Protein AF-0000000082830798 (afdb_homodimer)

InterPro domains:
  IPR000847 LysR, HTH, N-terminal domain [PF00126] (5-62)
  IPR000847 LysR, HTH, N-terminal domain [PS50931] (1-58)
  IPR005119 LysR, substrate-binding [PF03466] (88-291)
  IPR036388 Winged helix-like DNA-binding domain superfamily [G3DSA:1.10.10.10] (1-82)
  IPR036390 Winged helix DNA-binding domain superfamily [SSF46785] (1-83)
  IPR050950 HTH-type LysR transcriptional regulators [PTHR30419] (7-292)

Nearest PDB structures (foldseek):
  7d98-assembly1_Q  TM=5.669E-01  e=6.385E-22  Cupriavidus necator
  1ixc-assembly1_B-2  TM=5.650E-01  e=1.991E-21  Cupriavidus necator
  6g4r-assembly1_B  TM=6.068E-01  e=1.705E-20  Corynebacterium glutamicum
  6g4r-assembly1_E  TM=5.851E-01  e=5.135E-21  Corynebacterium glutamicum
  5z49-assembly1_A  TM=7.849E-01  e=3.272E-14  Synechococcus elongatus PCC 7942 = FACHB-805

Organism: Acinetobacter baumannii (strain ATCC 19606 / DSM 30007 / JCM 6841 / CCUG 19606 / CIP 70.34 / NBRC 109757 / NCIMB 12457 / NCTC 12156 / 81) (NCBI:txid575584)

Radius of gyration: 24.24 Å; Cα contacts (8 Å, |Δi|>4): 1111; chains: 2; bounding box: 53×67×67 Å

Structure (mmCIF, N/CA/C/O backbone):
data_AF-0000000082830798-model_v1
#
loop_
_entity.id
_entity.type
_entity.pdbx_description
1 polymer 'HTH-type transcriptional regulator CynR'
#
loop_
_atom_site.group_PDB
_atom_site.id
_atom_site.type_symbol
_atom_site.label_atom_id
_atom_site.label_alt_id
_atom_site.label_comp_id
_atom_site.label_asym_id
_atom_site.label_entity_id
_atom_site.label_seq_id
_atom_site.pdbx_PDB_ins_code
_atom_site.Cartn_x
_atom_site.Cartn_y
_atom_site.Cartn_z
_atom_site.occupancy
_atom_site.B_iso_or_equiv
_atom_site.auth_seq_id
_atom_site.auth_comp_id
_atom_site.auth_asym_id
_atom_site.auth_atom_id
_atom_site.pdbx_PDB_model_num
ATOM 1 N N . MET A 1 1 ? -8.422 -11.398 -32.656 1 62.5 1 MET A N 1
ATOM 2 C CA . MET A 1 1 ? -7.684 -10.977 -31.469 1 62.5 1 MET A CA 1
ATOM 3 C C . MET A 1 1 ? -6.637 -12.023 -31.094 1 62.5 1 MET A C 1
ATOM 5 O O . MET A 1 1 ? -6.91 -13.219 -31.125 1 62.5 1 MET A O 1
ATOM 9 N N . ASN A 1 2 ? -5.422 -11.578 -31.172 1 71.31 2 ASN A N 1
ATOM 10 C CA . ASN A 1 2 ? -4.281 -12.469 -30.969 1 71.31 2 ASN A CA 1
ATOM 11 C C . ASN A 1 2 ? -3.838 -12.484 -29.516 1 71.31 2 ASN A C 1
ATOM 13 O O . ASN A 1 2 ? -3.322 -11.492 -29 1 71.31 2 ASN A O 1
ATOM 17 N N . TYR A 1 3 ? -4.078 -13.594 -28.875 1 78.94 3 TYR A N 1
ATOM 18 C CA . TYR A 1 3 ? -3.805 -13.781 -27.453 1 78.94 3 TYR A CA 1
ATOM 19 C C . TYR A 1 3 ? -2.355 -13.445 -27.125 1 78.94 3 TYR A C 1
ATOM 21 O O . TYR A 1 3 ? -2.08 -12.711 -26.188 1 78.94 3 TYR A O 1
ATOM 29 N N . GLU A 1 4 ? -1.521 -13.938 -27.938 1 81 4 GLU A N 1
ATOM 30 C CA . GLU A 1 4 ? -0.096 -13.789 -27.656 1 81 4 GLU A CA 1
ATOM 31 C C . GLU A 1 4 ? 0.328 -12.32 -27.75 1 81 4 GLU A C 1
ATOM 33 O O . GLU A 1 4 ? 1.148 -11.859 -26.953 1 81 4 GLU A O 1
ATOM 38 N N . LEU A 1 5 ? -0.241 -11.648 -28.656 1 84.25 5 LEU A N 1
ATOM 39 C CA . LEU A 1 5 ? 0.106 -10.242 -28.828 1 84.25 5 LEU A CA 1
ATOM 40 C C . LEU A 1 5 ? -0.373 -9.414 -27.641 1 84.25 5 LEU A C 1
ATOM 42 O O . LEU A 1 5 ? 0.349 -8.539 -27.156 1 84.25 5 LEU A O 1
ATOM 46 N N . TRP A 1 6 ? -1.502 -9.766 -27.188 1 86.81 6 TRP A N 1
ATOM 47 C CA . TRP A 1 6 ? -2.059 -8.992 -26.078 1 86.81 6 TRP A CA 1
ATOM 48 C C . TRP A 1 6 ? -1.372 -9.352 -24.766 1 86.81 6 TRP A C 1
ATOM 50 O O . TRP A 1 6 ? -1.251 -8.508 -23.875 1 86.81 6 TRP A O 1
ATOM 60 N N . LYS A 1 7 ? -0.921 -10.562 -24.672 1 86.56 7 LYS A N 1
ATOM 61 C CA . LYS A 1 7 ? -0.096 -10.93 -23.531 1 86.56 7 LYS A CA 1
ATOM 62 C C . LYS A 1 7 ? 1.196 -10.117 -23.5 1 86.56 7 LYS A C 1
ATOM 64 O O . LYS A 1 7 ? 1.631 -9.664 -22.438 1 86.56 7 LYS A O 1
ATOM 69 N N . ILE A 1 8 ? 1.782 -9.953 -24.609 1 87.94 8 ILE A N 1
ATOM 70 C CA . ILE A 1 8 ? 2.988 -9.141 -24.734 1 87.94 8 ILE A CA 1
ATOM 71 C C . ILE A 1 8 ? 2.686 -7.699 -24.344 1 87.94 8 ILE A C 1
ATOM 73 O O . ILE A 1 8 ? 3.488 -7.051 -23.656 1 87.94 8 ILE A O 1
ATOM 77 N N . PHE A 1 9 ? 1.547 -7.211 -24.734 1 89.75 9 PHE A N 1
ATOM 78 C CA . PHE A 1 9 ? 1.091 -5.875 -24.375 1 89.75 9 PHE A CA 1
ATOM 79 C C . PHE A 1 9 ? 1.002 -5.719 -22.859 1 89.75 9 PHE A C 1
ATOM 81 O O . PHE A 1 9 ? 1.514 -4.746 -22.297 1 89.75 9 PHE A O 1
ATOM 88 N N . LEU A 1 10 ? 0.451 -6.68 -22.25 1 86.88 10 LEU A N 1
ATOM 89 C CA . LEU A 1 10 ? 0.292 -6.621 -20.797 1 86.88 10 LEU A CA 1
ATOM 90 C C . LEU A 1 10 ? 1.646 -6.672 -20.094 1 86.88 10 LEU A C 1
ATOM 92 O O . LEU A 1 10 ? 1.859 -5.988 -19.094 1 86.88 10 LEU A O 1
ATOM 96 N N . ASP A 1 11 ? 2.486 -7.523 -20.594 1 87.88 11 ASP A N 1
ATOM 97 C CA . ASP A 1 11 ? 3.828 -7.613 -20.031 1 87.88 11 ASP A CA 1
ATOM 98 C C . ASP A 1 11 ? 4.574 -6.285 -20.172 1 87.88 11 ASP A C 1
ATOM 100 O O . ASP A 1 11 ? 5.324 -5.891 -19.266 1 87.88 11 ASP A O 1
ATOM 104 N N . ALA A 1 12 ? 4.34 -5.68 -21.281 1 89 12 ALA A N 1
ATOM 105 C CA . ALA A 1 12 ? 4.969 -4.383 -21.5 1 89 12 ALA A CA 1
ATOM 106 C C . ALA A 1 12 ? 4.445 -3.342 -20.516 1 89 12 ALA A C 1
ATOM 108 O O . ALA A 1 12 ? 5.199 -2.486 -20.047 1 89 12 ALA A O 1
ATOM 109 N N . VAL A 1 13 ? 3.182 -3.426 -20.266 1 85 13 VAL A N 1
ATOM 110 C CA . VAL A 1 13 ? 2.57 -2.523 -19.297 1 85 13 VAL A CA 1
ATOM 111 C C . VAL A 1 13 ? 3.186 -2.748 -17.922 1 85 13 VAL A C 1
ATOM 113 O O . VAL A 1 13 ? 3.541 -1.791 -17.219 1 85 13 VAL A O 1
ATOM 116 N N . GLU A 1 14 ? 3.346 -3.951 -17.609 1 79.94 14 GLU A N 1
ATOM 117 C CA . GLU A 1 14 ? 3.807 -4.332 -16.266 1 79.94 14 GLU A CA 1
ATOM 118 C C . GLU A 1 14 ? 5.289 -4.027 -16.094 1 79.94 14 GLU A C 1
ATOM 120 O O . GLU A 1 14 ? 5.707 -3.547 -15.039 1 79.94 14 GLU A O 1
ATOM 125 N N . LEU A 1 15 ? 6.059 -4.289 -17.141 1 79.56 15 LEU A N 1
ATOM 126 C CA . LEU A 1 15 ? 7.508 -4.188 -17.047 1 79.56 15 LEU A CA 1
ATOM 127 C C . LEU A 1 15 ? 7.988 -2.797 -17.438 1 79.56 15 LEU A C 1
ATOM 129 O O . LEU A 1 15 ? 9.117 -2.412 -17.141 1 79.56 15 LEU A O 1
ATOM 133 N N . GLY A 1 16 ? 7.148 -2.066 -18.172 1 83.06 16 GLY A N 1
ATOM 134 C CA . GLY A 1 16 ? 7.445 -0.709 -18.594 1 83.06 16 GLY A CA 1
ATOM 135 C C . GLY A 1 16 ? 8.555 -0.639 -19.625 1 83.06 16 GLY A C 1
ATOM 136 O O . GLY A 1 16 ? 9.188 0.408 -19.797 1 83.06 16 GLY A O 1
ATOM 137 N N . SER A 1 17 ? 8.93 -1.814 -20.188 1 87 17 SER A N 1
ATOM 138 C CA . SER A 1 17 ? 10.047 -1.865 -21.125 1 87 17 SER A CA 1
ATOM 139 C C . SER A 1 17 ? 9.883 -3.008 -22.125 1 87 17 SER A C 1
ATOM 141 O O . SER A 1 17 ? 9.578 -4.137 -21.734 1 87 17 SER A O 1
ATOM 143 N N . LEU A 1 18 ? 10.156 -2.66 -23.391 1 89.75 18 LEU A N 1
ATOM 144 C CA . LEU A 1 18 ? 10.047 -3.695 -24.422 1 89.75 18 LEU A CA 1
ATOM 145 C C . LEU A 1 18 ? 11.242 -4.633 -24.375 1 89.75 18 LEU A C 1
ATOM 147 O O . LEU A 1 18 ? 11.125 -5.816 -24.703 1 89.75 18 LEU A O 1
ATOM 151 N N . SER A 1 19 ? 12.352 -4.035 -23.891 1 87.12 19 SER A N 1
ATOM 152 C CA . SER A 1 19 ? 13.531 -4.879 -23.766 1 87.12 19 SER A CA 1
ATOM 153 C C . SER A 1 19 ? 13.352 -5.918 -22.656 1 87.12 19 SER A C 1
ATOM 155 O O . SER A 1 19 ? 13.742 -7.078 -22.828 1 87.12 19 SER A O 1
ATOM 157 N N . LYS A 1 20 ? 12.766 -5.504 -21.641 1 84.88 20 LYS A N 1
ATOM 158 C CA . LYS A 1 20 ? 12.508 -6.43 -20.547 1 84.88 20 LYS A CA 1
ATOM 159 C C . LYS A 1 20 ? 11.492 -7.492 -20.953 1 84.88 20 LYS A C 1
ATOM 161 O O . LYS A 1 20 ? 11.594 -8.648 -20.547 1 84.88 20 LYS A O 1
ATOM 166 N N . VAL A 1 21 ? 10.531 -7.062 -21.703 1 88.44 21 VAL A N 1
ATOM 167 C CA . VAL A 1 21 ? 9.539 -7.996 -22.219 1 88.44 21 VAL A CA 1
ATOM 168 C C . VAL A 1 21 ? 10.211 -9.039 -23.109 1 88.44 21 VAL A C 1
ATOM 170 O O . VAL A 1 21 ? 9.883 -10.227 -23.047 1 88.44 21 VAL A O 1
ATOM 173 N N . ALA A 1 22 ? 11.172 -8.609 -23.844 1 89.38 22 ALA A N 1
ATOM 174 C CA . ALA A 1 22 ? 11.898 -9.523 -24.719 1 89.38 22 ALA A CA 1
ATOM 175 C C . ALA A 1 22 ? 12.641 -10.586 -23.922 1 89.38 22 ALA A C 1
ATOM 177 O O . ALA A 1 22 ? 12.602 -11.766 -24.25 1 89.38 22 ALA A O 1
ATOM 178 N N . MET A 1 23 ? 13.242 -10.109 -22.922 1 80.25 23 MET A N 1
ATOM 179 C CA . MET A 1 23 ? 13.953 -11.031 -22.047 1 80.25 23 MET A CA 1
ATOM 180 C C . MET A 1 23 ? 13.008 -12.055 -21.422 1 80.25 23 MET A C 1
ATOM 182 O O . MET A 1 23 ? 13.312 -13.242 -21.375 1 80.25 23 MET A O 1
ATOM 186 N N . LEU A 1 24 ? 11.883 -11.547 -21.031 1 78.81 24 LEU A N 1
ATOM 187 C CA . LEU A 1 24 ? 10.875 -12.398 -20.406 1 78.81 24 LEU A CA 1
ATOM 188 C C . LEU A 1 24 ? 10.383 -13.461 -21.391 1 78.81 24 LEU A C 1
ATOM 190 O O . LEU A 1 24 ? 10.102 -14.594 -21 1 78.81 24 LEU A O 1
ATOM 194 N N . HIS A 1 25 ? 10.305 -13.086 -22.562 1 81 25 HIS A N 1
ATOM 195 C CA . HIS A 1 25 ? 9.758 -13.977 -23.594 1 81 25 HIS A CA 1
ATOM 196 C C . HIS A 1 25 ? 10.875 -14.648 -24.375 1 81 25 HIS A C 1
ATOM 198 O O . HIS A 1 25 ? 10.625 -15.234 -25.438 1 81 25 HIS A O 1
ATOM 204 N N . ASN A 1 26 ? 12.086 -14.484 -23.844 1 80.25 26 ASN A N 1
ATOM 205 C CA . ASN A 1 26 ? 13.258 -15.125 -24.453 1 80.25 26 ASN A CA 1
ATOM 206 C C . ASN A 1 26 ? 13.375 -14.797 -25.938 1 80.25 26 ASN A C 1
ATOM 208 O O . ASN A 1 26 ? 13.516 -15.703 -26.766 1 80.25 26 ASN A O 1
ATOM 212 N N . THR A 1 27 ? 13.164 -13.648 -26.266 1 86.56 27 THR A N 1
ATOM 213 C CA . THR A 1 27 ? 13.305 -13.133 -27.625 1 86.56 27 THR A CA 1
ATOM 214 C C . THR A 1 27 ? 14.055 -11.805 -27.625 1 86.56 27 THR A C 1
ATOM 216 O O . THR A 1 27 ? 14.758 -11.477 -26.672 1 86.56 27 THR A O 1
ATOM 219 N N . ASN A 1 28 ? 14.18 -11.156 -28.766 1 87.81 28 ASN A N 1
ATOM 220 C CA . ASN A 1 28 ? 14.906 -9.891 -28.844 1 87.81 28 ASN A CA 1
ATOM 221 C C . ASN A 1 28 ? 13.953 -8.703 -28.969 1 87.81 28 ASN A C 1
ATOM 223 O O . ASN A 1 28 ? 12.789 -8.867 -29.328 1 87.81 28 ASN A O 1
ATOM 227 N N . GLN A 1 29 ? 14.477 -7.641 -28.578 1 90 29 GLN A N 1
ATOM 228 C CA . GLN A 1 29 ? 13.68 -6.426 -28.469 1 90 29 GLN A CA 1
ATOM 229 C C . GLN A 1 29 ? 13.102 -6.023 -29.828 1 90 29 GLN A C 1
ATOM 231 O O . GLN A 1 29 ? 11.945 -5.605 -29.906 1 90 29 GLN A O 1
ATOM 236 N N . PRO A 1 30 ? 13.836 -6.191 -30.984 1 90.88 30 PRO A N 1
ATOM 237 C CA . PRO A 1 30 ? 13.234 -5.82 -32.281 1 90.88 30 PRO A CA 1
ATOM 238 C C . PRO A 1 30 ? 11.992 -6.641 -32.594 1 90.88 30 PRO A C 1
ATOM 240 O O . PRO A 1 30 ? 11.031 -6.109 -33.156 1 90.88 30 PRO A O 1
ATOM 243 N N . GLN A 1 31 ? 12.023 -7.855 -32.25 1 89.69 31 GLN A N 1
ATOM 244 C CA . GLN A 1 31 ? 10.867 -8.711 -32.5 1 89.69 31 GLN A CA 1
ATOM 245 C C . GLN A 1 31 ? 9.664 -8.258 -31.672 1 89.69 31 GLN A C 1
ATOM 247 O O . GLN A 1 31 ? 8.547 -8.18 -32.188 1 89.69 31 GLN A O 1
ATOM 252 N N . ILE A 1 32 ? 9.906 -8.016 -30.391 1 92.31 32 ILE A N 1
ATOM 253 C CA . ILE A 1 32 ? 8.844 -7.539 -29.516 1 92.31 32 ILE A CA 1
ATOM 254 C C . ILE A 1 32 ? 8.305 -6.203 -30.016 1 92.31 32 ILE A C 1
ATOM 256 O O . ILE A 1 32 ? 7.094 -5.969 -30.016 1 92.31 32 ILE A O 1
ATOM 260 N N . SER A 1 33 ? 9.203 -5.336 -30.453 1 92.44 33 SER A N 1
ATOM 261 C CA . SER A 1 33 ? 8.812 -4.039 -31 1 92.44 33 SER A CA 1
ATOM 262 C C . SER A 1 33 ? 7.922 -4.191 -32.219 1 92.44 33 SER A C 1
ATOM 264 O O . SER A 1 33 ? 6.918 -3.492 -32.375 1 92.44 33 SER A O 1
ATOM 266 N N . ARG A 1 34 ? 8.266 -5.094 -33.094 1 90.06 34 ARG A N 1
ATOM 267 C CA . ARG A 1 34 ? 7.484 -5.359 -34.312 1 90.06 34 ARG A CA 1
ATOM 268 C C . ARG A 1 34 ? 6.086 -5.859 -33.938 1 90.06 34 ARG A C 1
ATOM 270 O O . ARG A 1 34 ? 5.102 -5.445 -34.562 1 90.06 34 ARG A O 1
ATOM 277 N N . GLN A 1 35 ? 6.047 -6.73 -33.062 1 90.62 35 GLN A N 1
ATOM 278 C CA . GLN A 1 35 ? 4.777 -7.293 -32.625 1 90.62 35 GLN A CA 1
ATOM 279 C C . GLN A 1 35 ? 3.873 -6.211 -32.031 1 90.62 35 GLN A C 1
ATOM 281 O O . GLN A 1 35 ? 2.67 -6.184 -32.312 1 90.62 35 GLN A O 1
ATOM 286 N N . MET A 1 36 ? 4.441 -5.34 -31.281 1 92 36 MET A N 1
ATOM 287 C CA . MET A 1 36 ? 3.678 -4.246 -30.688 1 92 36 MET A CA 1
ATOM 288 C C . MET A 1 36 ? 3.182 -3.283 -31.75 1 92 36 MET A C 1
ATOM 290 O O . MET A 1 36 ? 2.059 -2.785 -31.672 1 92 36 MET A O 1
ATOM 294 N N . ASN A 1 37 ? 4.043 -3.064 -32.719 1 90.12 37 ASN A N 1
ATOM 295 C CA . ASN A 1 37 ? 3.641 -2.217 -33.812 1 90.12 37 ASN A CA 1
ATOM 296 C C . ASN A 1 37 ? 2.467 -2.818 -34.594 1 90.12 37 ASN A C 1
ATOM 298 O O . ASN A 1 37 ? 1.553 -2.1 -35 1 90.12 37 ASN A O 1
ATOM 302 N N . GLU A 1 38 ? 2.57 -4.07 -34.75 1 85.06 38 GLU A N 1
ATOM 303 C CA . GLU A 1 38 ? 1.478 -4.777 -35.406 1 85.06 38 GLU A CA 1
ATOM 304 C C . GLU A 1 38 ? 0.177 -4.645 -34.625 1 85.06 38 GLU A C 1
ATOM 306 O O . GLU A 1 38 ? -0.885 -4.406 -35.219 1 85.06 38 GLU A O 1
ATOM 311 N N . LEU A 1 39 ? 0.265 -4.82 -33.406 1 88.31 39 LEU A N 1
ATOM 312 C CA . LEU A 1 39 ? -0.901 -4.715 -32.531 1 88.31 39 LEU A CA 1
ATOM 313 C C . LEU A 1 39 ? -1.49 -3.311 -32.562 1 88.31 39 LEU A C 1
ATOM 315 O O . LEU A 1 39 ? -2.709 -3.146 -32.656 1 88.31 39 LEU A O 1
ATOM 319 N N . GLU A 1 40 ? -0.627 -2.305 -32.5 1 90.06 40 GLU A N 1
ATOM 320 C CA . GLU A 1 40 ? -1.063 -0.913 -32.562 1 90.06 40 GLU A CA 1
ATOM 321 C C . GLU A 1 40 ? -1.735 -0.603 -33.906 1 90.06 40 GLU A C 1
ATOM 323 O O . GLU A 1 40 ? -2.734 0.118 -33.938 1 90.06 40 GLU A O 1
ATOM 328 N N . ALA A 1 41 ? -1.231 -1.17 -34.969 1 84.56 41 ALA A N 1
ATOM 329 C CA . ALA A 1 41 ? -1.827 -1 -36.312 1 84.56 41 ALA A CA 1
ATOM 330 C C . ALA A 1 41 ? -3.24 -1.573 -36.344 1 84.56 41 ALA A C 1
ATOM 332 O O . ALA A 1 41 ? -4.145 -0.969 -36.938 1 84.56 41 ALA A O 1
ATOM 333 N N . GLN A 1 42 ? -3.381 -2.703 -35.75 1 77.88 42 GLN A N 1
ATOM 334 C CA . GLN A 1 42 ? -4.691 -3.346 -35.688 1 77.88 42 GLN A CA 1
ATOM 335 C C . GLN A 1 42 ? -5.688 -2.502 -34.906 1 77.88 42 GLN A C 1
ATOM 337 O O . GLN A 1 42 ? -6.883 -2.504 -35.188 1 77.88 42 GLN A O 1
ATOM 342 N N . CYS A 1 43 ? -5.125 -1.829 -33.906 1 81.5 43 CYS A N 1
ATOM 343 C CA . CYS A 1 43 ? -5.973 -1.032 -33.031 1 81.5 43 CYS A CA 1
ATOM 344 C C . CYS A 1 43 ? -6.246 0.34 -33.625 1 81.5 43 CYS A C 1
ATOM 346 O O . CYS A 1 43 ? -7.137 1.059 -33.156 1 81.5 43 CYS A O 1
ATOM 348 N N . GLY A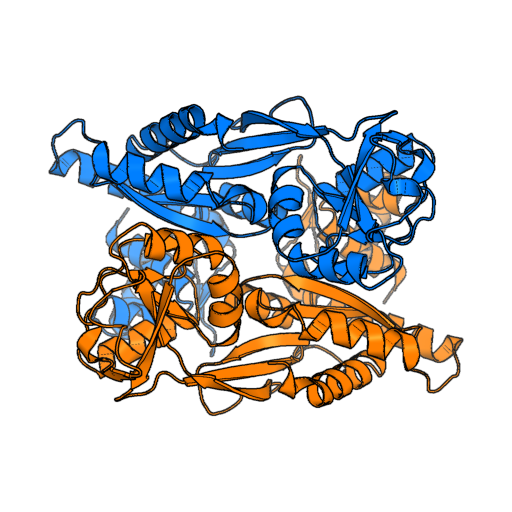 1 44 ? -5.512 0.695 -34.594 1 81.25 44 GLY A N 1
ATOM 349 C CA . GLY A 1 44 ? -5.699 1.975 -35.25 1 81.25 44 GLY A CA 1
ATOM 350 C C . GLY A 1 44 ? -5.02 3.125 -34.531 1 81.25 44 GLY A C 1
ATOM 351 O O . GLY A 1 44 ? -5.359 4.289 -34.75 1 81.25 44 GLY A O 1
ATOM 352 N N . GLY A 1 45 ? -4.191 2.855 -33.594 1 85.75 45 GLY A N 1
ATOM 353 C CA . GLY A 1 45 ? -3.479 3.869 -32.844 1 85.75 45 GLY A CA 1
ATOM 354 C C . GLY A 1 45 ? -2.377 3.293 -31.984 1 85.75 45 GLY A C 1
ATOM 355 O O . GLY A 1 45 ? -2.283 2.076 -31.812 1 85.75 45 GLY A O 1
ATOM 356 N N . ARG A 1 46 ? -1.608 4.23 -31.516 1 89.31 46 ARG A N 1
ATOM 357 C CA . ARG A 1 46 ? -0.519 3.822 -30.641 1 89.31 46 ARG A CA 1
ATOM 358 C C . ARG A 1 46 ? -1.036 3.502 -29.234 1 89.31 46 ARG A C 1
ATOM 360 O O . ARG A 1 46 ? -1.904 4.203 -28.719 1 89.31 46 ARG A O 1
ATOM 367 N N . LEU A 1 47 ? -0.516 2.383 -28.75 1 90.38 47 LEU A N 1
ATOM 368 C CA . LEU A 1 47 ? -0.89 1.969 -27.406 1 90.38 47 LEU A CA 1
ATOM 369 C C . LEU A 1 47 ? 0.145 2.438 -26.391 1 90.38 47 LEU A C 1
ATOM 371 O O . LEU A 1 47 ? -0.166 2.588 -25.203 1 90.38 47 LEU A O 1
ATOM 375 N N . PHE A 1 48 ? 1.377 2.588 -26.844 1 92.19 48 PHE A N 1
ATOM 376 C CA . PHE A 1 48 ? 2.477 3.014 -25.984 1 92.19 48 PHE A CA 1
ATOM 377 C C . PHE A 1 48 ? 3.158 4.254 -26.547 1 92.19 48 PHE A C 1
ATOM 379 O O . PHE A 1 48 ? 3.311 4.383 -27.766 1 92.19 48 PHE A O 1
ATOM 386 N N . ASN A 1 49 ? 3.473 5.199 -25.609 1 88.62 49 ASN A N 1
ATOM 387 C CA . ASN A 1 49 ? 4.5 6.199 -25.891 1 88.62 49 ASN A CA 1
ATOM 388 C C . ASN A 1 49 ? 5.891 5.68 -25.547 1 88.62 49 ASN A C 1
ATOM 390 O O . ASN A 1 49 ? 6.137 5.23 -24.422 1 88.62 49 ASN A O 1
ATOM 394 N N . ARG A 1 50 ? 6.691 5.688 -26.594 1 82.94 50 ARG A N 1
ATOM 395 C CA . ARG A 1 50 ? 8.062 5.223 -26.375 1 82.94 50 ARG A CA 1
ATOM 396 C C . ARG A 1 50 ? 8.961 6.371 -25.938 1 82.94 50 ARG A C 1
ATOM 398 O O . ARG A 1 50 ? 9.008 7.414 -26.594 1 82.94 50 ARG A O 1
ATOM 405 N N . THR A 1 51 ? 9.422 6.246 -24.75 1 76.31 51 THR A N 1
ATOM 406 C CA . THR A 1 51 ? 10.312 7.262 -24.188 1 76.31 51 THR A CA 1
ATOM 407 C C . THR A 1 51 ? 11.703 6.691 -23.953 1 76.31 51 THR A C 1
ATOM 409 O O . THR A 1 51 ? 11.93 5.492 -24.141 1 76.31 51 THR A O 1
ATOM 412 N N . GLY A 1 52 ? 12.766 7.477 -23.703 1 71.31 52 GLY A N 1
ATOM 413 C CA . GLY A 1 52 ? 14.102 7.027 -23.344 1 71.31 52 GLY A CA 1
ATOM 414 C C . GLY A 1 52 ? 14.117 6.125 -22.125 1 71.31 52 GLY A C 1
ATOM 415 O O . GLY A 1 52 ? 15.047 5.336 -21.953 1 71.31 52 GLY A O 1
ATOM 416 N N . ARG A 1 53 ? 13.102 6.188 -21.438 1 66.75 53 ARG A N 1
ATOM 417 C CA . ARG A 1 53 ? 13.055 5.441 -20.172 1 66.75 53 ARG A CA 1
ATOM 418 C C . ARG A 1 53 ? 12.219 4.176 -20.328 1 66.75 53 ARG A C 1
ATOM 420 O O . ARG A 1 53 ? 12.094 3.391 -19.375 1 66.75 53 ARG A O 1
ATOM 427 N N . GLY A 1 54 ? 11.68 3.988 -21.5 1 83.69 54 GLY A N 1
ATOM 428 C CA . GLY A 1 54 ? 10.844 2.824 -21.734 1 83.69 54 GLY A CA 1
ATOM 429 C C . GLY A 1 54 ? 9.539 3.158 -22.453 1 83.69 54 GLY A C 1
ATOM 430 O O . GLY A 1 54 ? 9.539 3.902 -23.438 1 83.69 54 GLY A O 1
ATOM 431 N N . VAL A 1 55 ? 8.477 2.352 -22.016 1 88.12 55 VAL A N 1
ATOM 432 C CA . VAL A 1 55 ? 7.195 2.574 -22.672 1 88.12 55 VAL A CA 1
ATOM 433 C C . VAL A 1 55 ? 6.148 2.988 -21.641 1 88.12 55 VAL A C 1
ATOM 435 O O . VAL A 1 55 ? 6.18 2.529 -20.5 1 88.12 55 VAL A O 1
ATOM 438 N N . GLU A 1 56 ? 5.301 3.98 -22.031 1 86.56 56 GLU A N 1
ATOM 439 C CA . GLU A 1 56 ? 4.141 4.414 -21.25 1 86.56 56 GLU A CA 1
ATOM 440 C C . GLU A 1 56 ? 2.859 4.32 -22.062 1 86.56 56 GLU A C 1
ATOM 442 O O . GLU A 1 56 ? 2.873 4.559 -23.281 1 86.56 56 GLU A O 1
ATOM 447 N N . LEU A 1 57 ? 1.783 4.035 -21.344 1 85.31 57 LEU A N 1
ATOM 448 C CA . LEU A 1 57 ? 0.515 3.863 -22.031 1 85.31 57 LEU A CA 1
ATOM 449 C C . LEU A 1 57 ? 0.04 5.188 -22.625 1 85.31 57 LEU A C 1
ATOM 451 O O . LEU A 1 57 ? 0.174 6.238 -22 1 85.31 57 LEU A O 1
ATOM 455 N N . THR A 1 58 ? -0.488 5.086 -23.875 1 84.56 58 THR A N 1
ATOM 456 C CA . THR A 1 58 ? -1.259 6.188 -24.438 1 84.56 58 THR A CA 1
ATOM 457 C C . THR A 1 58 ? -2.674 6.207 -23.875 1 84.56 58 THR A C 1
ATOM 459 O O . THR A 1 58 ? -3.049 5.324 -23.094 1 84.56 58 THR A O 1
ATOM 462 N N . ASP A 1 59 ? -3.395 7.203 -24.25 1 76.5 59 ASP A N 1
ATOM 463 C CA . ASP A 1 59 ? -4.797 7.262 -23.859 1 76.5 59 ASP A CA 1
ATOM 464 C C . ASP A 1 59 ? -5.559 6.035 -24.359 1 76.5 59 ASP A C 1
ATOM 466 O O . ASP A 1 59 ? -6.367 5.461 -23.625 1 76.5 59 ASP A O 1
ATOM 470 N N . LEU A 1 60 ? -5.293 5.77 -25.547 1 80.19 60 LEU A N 1
ATOM 471 C CA . LEU A 1 60 ? -5.922 4.582 -26.125 1 80.19 60 LEU A CA 1
ATOM 472 C C . LEU A 1 60 ? -5.523 3.33 -25.344 1 80.19 60 LEU A C 1
ATOM 474 O O . LEU A 1 60 ? -6.367 2.484 -25.047 1 80.19 60 LEU A O 1
ATOM 478 N N . GLY A 1 61 ? -4.258 3.217 -25.062 1 83.44 61 GLY A N 1
ATOM 479 C CA . GLY A 1 61 ? -3.779 2.09 -24.281 1 83.44 61 GLY A CA 1
ATOM 480 C C . GLY A 1 61 ? -4.449 1.984 -22.922 1 83.44 61 GLY A C 1
ATOM 481 O O . GLY A 1 61 ? -4.863 0.897 -22.516 1 83.44 61 GLY A O 1
ATOM 482 N N . GLN A 1 62 ? -4.582 3.102 -22.312 1 78.75 62 GLN A N 1
ATOM 483 C CA . GLN A 1 62 ? -5.203 3.16 -20.984 1 78.75 62 GLN A CA 1
ATOM 484 C C . GLN A 1 62 ? -6.672 2.746 -21.047 1 78.75 62 GLN A C 1
ATOM 486 O O . GLN A 1 62 ? -7.168 2.066 -20.156 1 78.75 62 GLN A O 1
ATOM 491 N N . HIS A 1 63 ? -7.281 3.107 -22.094 1 73.94 63 HIS A N 1
ATOM 492 C CA . HIS A 1 63 ? -8.695 2.805 -22.281 1 73.94 63 HIS A CA 1
ATOM 493 C C . HIS A 1 63 ? -8.914 1.313 -22.531 1 73.94 63 HIS A C 1
ATOM 495 O O . HIS A 1 63 ? -9.875 0.732 -22.031 1 73.94 63 HIS A O 1
ATOM 501 N N . LEU A 1 64 ? -8.016 0.701 -23.203 1 78.94 64 LEU A N 1
ATOM 502 C CA . LEU A 1 64 ? -8.195 -0.682 -23.641 1 78.94 64 LEU A CA 1
ATOM 503 C C . LEU A 1 64 ? -7.707 -1.65 -22.562 1 78.94 64 LEU A C 1
ATOM 505 O O . LEU A 1 64 ? -8.133 -2.805 -22.516 1 78.94 64 LEU A O 1
ATOM 509 N N . LEU A 1 65 ? -6.867 -1.09 -21.688 1 82.06 65 LEU A N 1
ATOM 510 C CA . LEU A 1 65 ? -6.137 -1.955 -20.766 1 82.06 65 LEU A CA 1
ATOM 511 C C . LEU A 1 65 ? -7.098 -2.791 -19.938 1 82.06 65 LEU A C 1
ATOM 513 O O . LEU A 1 65 ? -6.988 -4.02 -19.891 1 82.06 65 LEU A O 1
ATOM 517 N N . PRO A 1 66 ? -8.133 -2.219 -19.359 1 70.88 66 PRO A N 1
ATOM 518 C CA . PRO A 1 66 ? -9.039 -3.037 -18.547 1 70.88 66 PRO A CA 1
ATOM 519 C C . PRO A 1 66 ? -9.781 -4.086 -19.375 1 70.88 66 PRO A C 1
ATOM 521 O O . PRO A 1 66 ? -10.008 -5.203 -18.891 1 70.88 66 PRO A O 1
ATOM 524 N N . LYS A 1 67 ? -10.094 -3.756 -20.484 1 71.56 67 LYS A N 1
ATOM 525 C CA . LYS A 1 67 ? -10.82 -4.664 -21.359 1 71.56 67 LYS A CA 1
ATOM 526 C C . LYS A 1 67 ? -9.93 -5.82 -21.812 1 71.56 67 LYS A C 1
ATOM 528 O O . LYS A 1 67 ? -10.383 -6.965 -21.891 1 71.56 67 LYS A O 1
ATOM 533 N N . ILE A 1 68 ? -8.742 -5.48 -22.109 1 79.19 68 ILE A N 1
ATOM 534 C CA . ILE A 1 68 ? -7.801 -6.496 -22.562 1 79.19 68 ILE A CA 1
ATOM 535 C C . ILE A 1 68 ? -7.48 -7.457 -21.422 1 79.19 68 ILE A C 1
ATOM 537 O O . ILE A 1 68 ? -7.406 -8.672 -21.625 1 79.19 68 ILE A O 1
ATOM 541 N N . ARG A 1 69 ? -7.254 -6.859 -20.312 1 76.62 69 ARG A N 1
ATOM 542 C CA . ARG A 1 69 ? -7.004 -7.699 -19.141 1 76.62 69 ARG A CA 1
ATOM 543 C C . ARG A 1 69 ? -8.156 -8.68 -18.922 1 76.62 69 ARG A C 1
ATOM 545 O O . ARG A 1 69 ? -7.926 -9.867 -18.688 1 76.62 69 ARG A O 1
ATOM 552 N N . SER A 1 70 ? -9.297 -8.18 -19 1 69.31 70 SER A N 1
ATOM 553 C CA . SER A 1 70 ? -10.484 -9.016 -18.828 1 69.31 70 SER A CA 1
ATOM 554 C C . SER A 1 70 ? -10.539 -10.102 -19.906 1 69.31 70 SER A C 1
ATOM 556 O O . SER A 1 70 ? -10.82 -11.266 -19.594 1 69.31 70 SER A O 1
ATOM 558 N N . TRP A 1 71 ? -10.328 -9.711 -21.031 1 71.19 71 TRP A N 1
ATOM 559 C CA . TRP A 1 71 ? -10.375 -10.641 -22.156 1 71.19 71 TRP A CA 1
ATOM 560 C C . TRP A 1 71 ? -9.328 -11.734 -22 1 71.19 71 TRP A C 1
ATOM 562 O O . TRP A 1 71 ? -9.609 -12.914 -22.25 1 71.19 71 TRP A O 1
ATOM 572 N N . LEU A 1 72 ? -8.172 -11.336 -21.672 1 78 72 LEU A N 1
ATOM 573 C CA . LEU A 1 72 ? -7.102 -12.312 -21.484 1 78 72 LEU A CA 1
ATOM 574 C C . LEU A 1 72 ? -7.434 -13.281 -20.359 1 78 72 LEU A C 1
ATOM 576 O O . LEU A 1 72 ? -7.18 -14.484 -20.469 1 78 72 LEU A O 1
ATOM 580 N N . ASN A 1 73 ? -7.934 -12.711 -19.375 1 69.5 73 ASN A N 1
ATOM 581 C CA . ASN A 1 73 ? -8.32 -13.539 -18.234 1 69.5 73 ASN A CA 1
ATOM 582 C C . ASN A 1 73 ? -9.375 -14.57 -18.625 1 69.5 73 ASN A C 1
ATOM 584 O O . ASN A 1 73 ? -9.266 -15.742 -18.25 1 69.5 73 ASN A O 1
ATOM 588 N N . VAL A 1 74 ? -10.297 -14.125 -19.344 1 64.69 74 VAL A N 1
ATOM 589 C CA . VAL A 1 74 ? -11.359 -15.016 -19.797 1 64.69 74 VAL A CA 1
ATOM 590 C C . VAL A 1 74 ? -10.789 -16.078 -20.75 1 64.69 74 VAL A C 1
ATOM 592 O O . VAL A 1 74 ? -11.156 -17.25 -20.656 1 64.69 74 VAL A O 1
ATOM 595 N N . THR A 1 75 ? -9.969 -15.602 -21.594 1 68.19 75 THR A N 1
ATOM 596 C CA . THR A 1 75 ? -9.359 -16.516 -22.547 1 68.19 75 THR A CA 1
ATOM 597 C C . THR A 1 75 ? -8.508 -17.562 -21.844 1 68.19 75 THR A C 1
ATOM 599 O O . THR A 1 75 ? -8.562 -18.75 -22.188 1 68.19 75 THR A O 1
ATOM 602 N N . ASP A 1 76 ? -7.727 -17.125 -20.953 1 69.5 76 ASP A N 1
ATOM 603 C CA . ASP A 1 76 ? -6.906 -18.047 -20.172 1 69.5 76 ASP A CA 1
ATOM 604 C C . ASP A 1 76 ? -7.773 -19.062 -19.453 1 69.5 76 ASP A C 1
ATOM 606 O O . ASP A 1 76 ? -7.438 -20.25 -19.406 1 69.5 76 ASP A O 1
ATOM 610 N N . GLN A 1 77 ? -8.758 -18.578 -19.031 1 61.47 77 GLN A N 1
ATOM 611 C CA . GLN A 1 77 ? -9.695 -19.469 -18.344 1 61.47 77 GLN A CA 1
ATOM 612 C C . GLN A 1 77 ? -10.297 -20.484 -19.312 1 61.47 77 GLN A C 1
ATOM 614 O O . GLN A 1 77 ? -10.414 -21.672 -18.969 1 61.47 77 GLN A O 1
ATOM 619 N N . LEU A 1 78 ? -10.703 -19.984 -20.375 1 59.28 78 LEU A N 1
ATOM 620 C CA . LEU A 1 78 ? -11.289 -20.859 -21.375 1 59.28 78 LEU A CA 1
ATOM 621 C C . LEU A 1 78 ? -10.281 -21.906 -21.828 1 59.28 78 LEU A C 1
ATOM 623 O O . LEU A 1 78 ? -10.633 -23.094 -21.953 1 59.28 78 LEU A O 1
ATOM 627 N N . ASN A 1 79 ? -9.156 -21.469 -22.094 1 64.12 79 ASN A N 1
ATOM 628 C CA . ASN A 1 79 ? -8.102 -22.406 -22.484 1 64.12 79 ASN A CA 1
ATOM 629 C C . ASN A 1 79 ? -7.875 -23.469 -21.422 1 64.12 79 ASN A C 1
ATOM 631 O O . ASN A 1 79 ? -7.691 -24.641 -21.734 1 64.12 79 ASN A O 1
ATOM 635 N N . ASN A 1 80 ? -7.891 -23 -20.297 1 59.81 80 ASN A N 1
ATOM 636 C CA . ASN A 1 80 ? -7.719 -23.922 -19.188 1 59.81 80 ASN A CA 1
ATOM 637 C C . ASN A 1 80 ? -8.883 -24.906 -19.078 1 59.81 80 ASN A C 1
ATOM 639 O O . ASN A 1 80 ? -8.688 -26.078 -18.781 1 59.81 80 ASN A O 1
ATOM 643 N N . GLU A 1 81 ? -10.016 -24.375 -19.234 1 57.34 81 GLU A N 1
ATOM 644 C CA . GLU A 1 81 ? -11.203 -25.234 -19.234 1 57.34 81 GLU A CA 1
ATOM 645 C C . GLU A 1 81 ? -11.141 -26.281 -20.344 1 57.34 81 GLU A C 1
ATOM 647 O O . GLU A 1 81 ? -11.547 -27.422 -20.141 1 57.34 81 GLU A O 1
ATOM 652 N N . ILE A 1 82 ? -10.703 -25.859 -21.391 1 56.28 82 ILE A N 1
ATOM 653 C CA . ILE A 1 82 ? -10.594 -26.75 -22.531 1 56.28 82 ILE A CA 1
ATOM 654 C C . ILE A 1 82 ? -9.562 -27.844 -22.234 1 56.28 82 ILE A C 1
ATOM 656 O O . ILE A 1 82 ? -9.781 -29.016 -22.531 1 56.28 82 ILE A O 1
ATOM 660 N N . LEU A 1 83 ? -8.547 -27.391 -21.766 1 55.06 83 LEU A N 1
ATOM 661 C CA . LEU A 1 83 ? -7.453 -28.312 -21.516 1 55.06 83 LEU A CA 1
ATOM 662 C C . LEU A 1 83 ? -7.797 -29.281 -20.391 1 55.06 83 LEU A C 1
ATOM 664 O O . LEU A 1 83 ? -7.371 -30.438 -20.391 1 55.06 83 LEU A O 1
ATOM 668 N N . HIS A 1 84 ? -8.344 -28.781 -19.469 1 54.62 84 HIS A N 1
ATOM 669 C CA . HIS A 1 84 ? -8.516 -29.641 -18.297 1 54.62 84 HIS A CA 1
ATOM 670 C C . HIS A 1 84 ? -9.93 -30.203 -18.234 1 54.62 84 HIS A C 1
ATOM 672 O O . HIS A 1 84 ? -10.242 -31.016 -17.359 1 54.62 84 HIS A O 1
ATOM 678 N N . SER A 1 85 ? -10.547 -30.234 -19.359 1 48.12 85 SER A N 1
ATOM 679 C CA . SER A 1 85 ? -11.852 -30.875 -19.531 1 48.12 85 SER A CA 1
ATOM 680 C C . SER A 1 85 ? -12.547 -31.094 -18.203 1 48.12 85 SER A C 1
ATOM 682 O O . SER A 1 85 ? -13.266 -32.062 -18.016 1 48.12 85 SER A O 1
ATOM 684 N N . THR A 1 86 ? -11.984 -30.797 -17.094 1 52.59 86 THR A N 1
ATOM 685 C CA . THR A 1 86 ? -12.578 -31.078 -15.789 1 52.59 86 THR A CA 1
ATOM 686 C C . THR A 1 86 ? -13.203 -29.828 -15.203 1 52.59 86 THR A C 1
ATOM 688 O O . THR A 1 86 ? -12.836 -28.703 -15.57 1 52.59 86 THR A O 1
ATOM 691 N N . ASP A 1 87 ? -14.406 -30.047 -14.586 1 59.28 87 ASP A N 1
ATOM 692 C CA . ASP A 1 87 ? -15.188 -29.047 -13.859 1 59.28 87 ASP A CA 1
ATOM 693 C C . ASP A 1 87 ? -14.375 -28.438 -12.719 1 59.28 87 ASP A C 1
ATOM 695 O O . ASP A 1 87 ? -14.922 -27.719 -11.883 1 59.28 87 ASP A O 1
ATOM 699 N N . THR A 1 88 ? -13.07 -28.828 -12.742 1 71.06 88 THR A N 1
ATOM 700 C CA . THR A 1 88 ? -12.289 -28.344 -11.609 1 71.06 88 THR A CA 1
ATOM 701 C C . THR A 1 88 ? -11.773 -26.938 -11.875 1 71.06 88 THR A C 1
ATOM 703 O O . THR A 1 88 ? -11.141 -26.688 -12.906 1 71.06 88 THR A O 1
ATOM 706 N N . PRO A 1 89 ? -12.094 -26.094 -10.938 1 81.12 89 PRO A N 1
ATOM 707 C CA . PRO A 1 89 ? -11.625 -24.719 -11.109 1 81.12 89 PRO A CA 1
ATOM 708 C C . PRO A 1 89 ? -10.102 -24.609 -11.125 1 81.12 89 PRO A C 1
ATOM 710 O O . PRO A 1 89 ? -9.43 -25.25 -10.328 1 81.12 89 PRO A O 1
ATOM 713 N N . ILE A 1 90 ? -9.625 -23.984 -12.148 1 78.69 90 ILE A N 1
ATOM 714 C CA . ILE A 1 90 ? -8.188 -23.781 -12.305 1 78.69 90 ILE A CA 1
ATOM 715 C C . ILE A 1 90 ? -7.91 -22.328 -12.688 1 78.69 90 ILE A C 1
ATOM 717 O O . ILE A 1 90 ? -8.758 -21.672 -13.289 1 78.69 90 ILE A O 1
ATOM 721 N N . GLY A 1 91 ? -6.645 -21.812 -12.305 1 82.38 91 GLY A N 1
ATOM 722 C CA . GLY A 1 91 ? -6.246 -20.484 -12.734 1 82.38 91 GLY A CA 1
ATOM 723 C C . GLY A 1 91 ? -5.773 -19.594 -11.594 1 82.38 91 GLY A C 1
ATOM 724 O O . GLY A 1 91 ? -5.656 -20.062 -10.453 1 82.38 91 GLY A O 1
ATOM 725 N N . THR A 1 92 ? -5.488 -18.422 -11.984 1 85.19 92 THR A N 1
ATOM 726 C CA . THR A 1 92 ? -5 -17.453 -11.008 1 85.19 92 THR A CA 1
ATOM 727 C C . THR A 1 92 ? -6.109 -16.5 -10.594 1 85.19 92 THR A C 1
ATOM 729 O O . THR A 1 92 ? -6.863 -16.016 -11.438 1 85.19 92 THR A O 1
ATOM 732 N N . VAL A 1 93 ? -6.281 -16.406 -9.312 1 90.06 93 VAL A N 1
ATOM 733 C CA . VAL A 1 93 ? -7.207 -15.414 -8.766 1 90.06 93 VAL A CA 1
ATOM 734 C C . VAL A 1 93 ? -6.43 -14.305 -8.07 1 90.06 93 VAL A C 1
ATOM 736 O O . VAL A 1 93 ? -5.656 -14.562 -7.141 1 90.06 93 VAL A O 1
ATOM 739 N N . ARG A 1 94 ? -6.578 -13.156 -8.539 1 94.06 94 ARG A N 1
ATOM 740 C CA . ARG A 1 94 ? -5.914 -11.984 -7.98 1 94.06 94 ARG A CA 1
ATOM 741 C C . ARG A 1 94 ? -6.812 -11.273 -6.973 1 94.06 94 ARG A C 1
ATOM 743 O O . ARG A 1 94 ? -7.898 -10.805 -7.324 1 94.06 94 ARG A O 1
ATOM 750 N N . ILE A 1 95 ? -6.301 -11.125 -5.738 1 96 95 ILE A N 1
ATOM 751 C CA . ILE A 1 95 ? -7.09 -10.531 -4.664 1 96 95 ILE A CA 1
ATOM 752 C C . ILE A 1 95 ? -6.383 -9.289 -4.129 1 96 95 ILE A C 1
ATOM 754 O O . ILE A 1 95 ? -5.168 -9.297 -3.914 1 96 95 ILE A O 1
ATOM 758 N N . ALA A 1 96 ? -7.109 -8.227 -4.02 1 96.25 96 ALA A N 1
ATOM 759 C CA . ALA A 1 96 ? -6.621 -7.055 -3.289 1 96.25 96 ALA A CA 1
ATOM 760 C C . ALA A 1 96 ? -7.156 -7.039 -1.861 1 96.25 96 ALA A C 1
ATOM 762 O O . ALA A 1 96 ? -8.336 -7.324 -1.63 1 96.25 96 ALA A O 1
ATOM 763 N N . SER A 1 97 ? -6.258 -6.719 -0.961 1 94.56 97 SER A N 1
ATOM 764 C CA . SER A 1 97 ? -6.691 -6.719 0.433 1 94.56 97 SER A CA 1
ATOM 765 C C . SER A 1 97 ? -6.102 -5.539 1.195 1 94.56 97 SER A C 1
ATOM 767 O O . SER A 1 97 ? -5.035 -5.035 0.838 1 94.56 97 SER A O 1
ATOM 769 N N . LEU A 1 98 ? -6.848 -5.117 2.203 1 92.12 98 LEU A N 1
ATOM 770 C CA . LEU A 1 98 ? -6.297 -4.195 3.189 1 92.12 98 LEU A CA 1
ATOM 771 C C . LEU A 1 98 ? -5.297 -4.906 4.098 1 92.12 98 LEU A C 1
ATOM 773 O O . LEU A 1 98 ? -5.418 -6.105 4.344 1 92.12 98 LEU A O 1
ATOM 777 N N . PRO A 1 99 ? -4.371 -4.121 4.629 1 87.25 99 PRO A N 1
ATOM 778 C CA . PRO A 1 99 ? -3.424 -4.73 5.566 1 87.25 99 PRO A CA 1
ATOM 779 C C . PRO A 1 99 ? -4.113 -5.406 6.75 1 87.25 99 PRO A C 1
ATOM 781 O O . PRO A 1 99 ? -3.652 -6.445 7.227 1 87.25 99 PRO A O 1
ATOM 784 N N . SER A 1 100 ? -5.195 -4.902 7.168 1 84.81 100 SER A N 1
ATOM 785 C CA . SER A 1 100 ? -5.879 -5.383 8.367 1 84.81 100 SER A CA 1
ATOM 786 C C . SER A 1 100 ? -6.648 -6.668 8.086 1 84.81 100 SER A C 1
ATOM 788 O O . SER A 1 100 ? -7.004 -7.402 9.008 1 84.81 100 SER A O 1
ATOM 790 N N . THR A 1 101 ? -6.902 -7.012 6.863 1 84.38 101 THR A N 1
ATOM 791 C CA . THR A 1 101 ? -7.789 -8.133 6.562 1 84.38 101 THR A CA 1
ATOM 792 C C . THR A 1 101 ? -7.008 -9.297 5.969 1 84.38 101 THR A C 1
ATOM 794 O O . THR A 1 101 ? -7.551 -10.391 5.785 1 84.38 101 THR A O 1
ATOM 797 N N . ALA A 1 102 ? -5.797 -9.094 5.68 1 84.56 102 ALA A N 1
ATOM 798 C CA . ALA A 1 102 ? -5.027 -10.109 4.961 1 84.56 102 ALA A CA 1
ATOM 799 C C . ALA A 1 102 ? -4.852 -11.367 5.805 1 84.56 102 ALA A C 1
ATOM 801 O O . ALA A 1 102 ? -5.207 -12.469 5.379 1 84.56 102 ALA A O 1
ATOM 802 N N . HIS A 1 103 ? -4.289 -11.195 6.973 1 84.12 103 HIS A N 1
ATOM 803 C CA . HIS A 1 103 ? -4.125 -12.328 7.879 1 84.12 103 HIS A CA 1
ATOM 804 C C . HIS A 1 103 ? -5.094 -12.234 9.055 1 84.12 103 HIS A C 1
ATOM 806 O O . HIS A 1 103 ? -5.227 -11.172 9.672 1 84.12 103 HIS A O 1
ATOM 812 N N . PRO A 1 104 ? -5.855 -13.258 9.352 1 88.94 104 PRO A N 1
ATOM 813 C CA . PRO A 1 104 ? -5.613 -14.656 9 1 88.94 104 PRO A CA 1
ATOM 814 C C . PRO A 1 104 ? -6.465 -15.125 7.82 1 88.94 104 PRO A C 1
ATOM 816 O O . PRO A 1 104 ? -6.332 -16.266 7.371 1 88.94 104 PRO A O 1
ATOM 819 N N . LEU A 1 105 ? -7.227 -14.336 7.348 1 92.12 105 LEU A N 1
ATOM 820 C CA . LEU A 1 105 ? -8.211 -14.742 6.348 1 92.12 105 LEU A CA 1
ATOM 821 C C . LEU A 1 105 ? -7.52 -15.367 5.137 1 92.12 105 LEU A C 1
ATOM 823 O O . LEU A 1 105 ? -7.836 -16.5 4.754 1 92.12 105 LEU A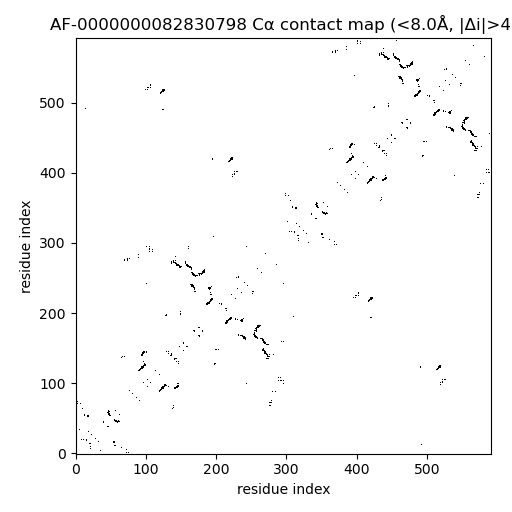 O 1
ATOM 827 N N . LEU A 1 106 ? -6.559 -14.742 4.605 1 93.5 106 LEU A N 1
ATOM 828 C CA . LEU A 1 106 ? -6.004 -15.148 3.32 1 93.5 106 LEU A CA 1
ATOM 829 C C . LEU A 1 106 ? -5.012 -16.297 3.494 1 93.5 106 LEU A C 1
ATOM 831 O O . LEU A 1 106 ? -4.844 -17.125 2.594 1 93.5 106 LEU A O 1
ATOM 835 N N . SER A 1 107 ? -4.328 -16.391 4.66 1 91.62 107 SER A N 1
ATOM 836 C CA . SER A 1 107 ? -3.492 -17.562 4.918 1 91.62 107 SER A CA 1
ATOM 837 C C . SER A 1 107 ? -4.336 -18.812 5.074 1 91.62 107 SER A C 1
ATOM 839 O O . SER A 1 107 ? -3.969 -19.875 4.578 1 91.62 107 SER A O 1
ATOM 841 N N . THR A 1 108 ? -5.461 -18.672 5.758 1 94 108 THR A N 1
ATOM 842 C CA . THR A 1 108 ? -6.383 -19.781 5.91 1 94 108 THR A CA 1
ATOM 843 C C . THR A 1 108 ? -6.996 -20.172 4.566 1 94 108 THR A C 1
ATOM 845 O O . THR A 1 108 ? -7.16 -21.359 4.27 1 94 108 THR A O 1
ATOM 848 N N . LEU A 1 109 ? -7.316 -19.141 3.809 1 95.25 109 LEU A N 1
ATOM 849 C CA . LEU A 1 109 ? -7.848 -19.375 2.471 1 95.25 109 LEU A CA 1
ATOM 850 C C . LEU A 1 109 ? -6.879 -20.219 1.64 1 95.25 109 LEU A C 1
ATOM 852 O O . LEU A 1 109 ? -7.297 -21.125 0.919 1 95.25 109 LEU A O 1
ATOM 856 N N . TYR A 1 110 ? -5.633 -19.906 1.667 1 92.81 110 TYR A N 1
ATOM 857 C CA . TYR A 1 110 ? -4.621 -20.641 0.922 1 92.81 110 TYR A CA 1
ATOM 858 C C . TYR A 1 110 ? -4.645 -22.125 1.287 1 92.81 110 TYR A C 1
ATOM 860 O O . TYR A 1 110 ? -4.602 -22.984 0.408 1 92.81 110 TYR A O 1
ATOM 868 N N . LYS A 1 111 ? -4.727 -22.391 2.578 1 92.62 111 LYS A N 1
ATOM 869 C CA . LYS A 1 111 ? -4.75 -23.766 3.049 1 92.62 111 LYS A CA 1
ATOM 870 C C . LYS A 1 111 ? -5.965 -24.516 2.508 1 92.62 111 LYS A C 1
ATOM 872 O O . LYS A 1 111 ? -5.848 -25.656 2.051 1 92.62 111 LYS A O 1
ATOM 877 N N . VAL A 1 112 ? -7.059 -23.875 2.568 1 94.88 112 VAL A N 1
ATOM 878 C CA . VAL A 1 112 ? -8.305 -24.469 2.086 1 94.88 112 VAL A CA 1
ATOM 879 C C . VAL A 1 112 ? -8.188 -24.75 0.592 1 94.88 112 VAL A C 1
ATOM 881 O O . VAL A 1 112 ? -8.602 -25.828 0.129 1 94.88 112 VAL A O 1
ATOM 884 N N . LEU A 1 113 ? -7.633 -23.828 -0.15 1 93.56 113 LEU A N 1
ATOM 885 C CA . LEU A 1 113 ? -7.516 -23.984 -1.595 1 93.56 113 LEU A CA 1
ATOM 886 C C . LEU A 1 113 ? -6.539 -25.109 -1.941 1 93.56 113 LEU A C 1
ATOM 888 O O . LEU A 1 113 ? -6.75 -25.844 -2.908 1 93.56 113 LEU A O 1
ATOM 892 N N . GLN A 1 114 ? -5.5 -25.219 -1.194 1 90.81 114 GLN A N 1
ATOM 893 C CA . GLN A 1 114 ? -4.539 -26.297 -1.433 1 90.81 114 GLN A CA 1
ATOM 894 C C . GLN A 1 114 ? -5.203 -27.672 -1.312 1 90.81 114 GLN A C 1
ATOM 896 O O . GLN A 1 114 ? -4.84 -28.594 -2.025 1 90.81 114 GLN A O 1
ATOM 901 N N . GLU A 1 115 ? -6.152 -27.75 -0.458 1 92.75 115 GLU A N 1
ATOM 902 C CA . GLU A 1 115 ? -6.852 -29.016 -0.207 1 92.75 115 GLU A CA 1
ATOM 903 C C . GLU A 1 115 ? -7.961 -29.234 -1.229 1 92.75 115 GLU A C 1
ATOM 905 O O . GLU A 1 115 ? -8.07 -30.328 -1.799 1 92.75 115 GLU A O 1
ATOM 910 N N . LYS A 1 116 ? -8.742 -28.266 -1.517 1 93.44 116 LYS A N 1
ATOM 911 C CA . LYS A 1 116 ? -9.953 -28.422 -2.305 1 93.44 116 LYS A CA 1
ATOM 912 C C . LYS A 1 116 ? -9.711 -28.109 -3.775 1 93.44 116 LYS A C 1
ATOM 914 O O . LYS A 1 116 ? -10.328 -28.703 -4.66 1 93.44 116 LYS A O 1
ATOM 919 N N . TYR A 1 117 ? -8.859 -27.047 -3.979 1 92.12 117 TYR A N 1
ATOM 920 C CA . TYR A 1 117 ? -8.625 -26.531 -5.324 1 92.12 117 TYR A CA 1
ATOM 921 C C . TYR A 1 117 ? -7.137 -26.312 -5.57 1 92.12 117 TYR A C 1
ATOM 923 O O . TYR A 1 117 ? -6.707 -25.188 -5.836 1 92.12 117 TYR A O 1
ATOM 931 N N . PRO A 1 118 ? -6.352 -27.328 -5.695 1 88.69 118 PRO A N 1
ATOM 932 C CA . PRO A 1 118 ? -4.891 -27.219 -5.711 1 88.69 118 PRO A CA 1
ATOM 933 C C . PRO A 1 118 ? -4.367 -26.547 -6.98 1 88.69 118 PRO A C 1
ATOM 935 O O . PRO A 1 118 ? -3.199 -26.156 -7.035 1 88.69 118 PRO A O 1
ATOM 938 N N . LEU A 1 119 ? -5.242 -26.391 -7.961 1 85.75 119 LEU A N 1
ATOM 939 C CA . LEU A 1 119 ? -4.777 -25.828 -9.227 1 85.75 119 LEU A CA 1
ATOM 940 C C . LEU A 1 119 ? -5.078 -24.328 -9.297 1 85.75 119 LEU A C 1
ATOM 942 O O . LEU A 1 119 ? -4.754 -23.672 -10.289 1 85.75 119 LEU A O 1
ATOM 946 N N . ILE A 1 120 ? -5.664 -23.812 -8.234 1 88.88 120 ILE A N 1
ATOM 947 C CA . ILE A 1 120 ? -5.883 -22.375 -8.148 1 88.88 120 ILE A CA 1
ATOM 948 C C . ILE A 1 120 ? -4.656 -21.703 -7.531 1 88.88 120 ILE A C 1
ATOM 950 O O . ILE A 1 120 ? -4.156 -22.141 -6.492 1 88.88 120 ILE A O 1
ATOM 954 N N . LYS A 1 121 ? -4.156 -20.688 -8.227 1 89.06 121 LYS A N 1
ATOM 955 C CA . LYS A 1 121 ? -3.08 -19.859 -7.707 1 89.06 121 LYS A CA 1
ATOM 956 C C . LYS A 1 121 ? -3.615 -18.516 -7.215 1 89.06 121 LYS A C 1
ATOM 958 O O . LYS A 1 121 ? -4.492 -17.922 -7.848 1 89.06 121 LYS A O 1
ATOM 963 N N . LEU A 1 122 ? -3.066 -18.094 -6.09 1 93.25 122 LEU A N 1
ATOM 964 C CA . LEU A 1 122 ? -3.504 -16.812 -5.531 1 93.25 122 LEU A CA 1
ATOM 965 C C . LEU A 1 122 ? -2.408 -15.766 -5.652 1 93.25 122 LEU A C 1
ATOM 967 O O . LEU A 1 122 ? -1.23 -16.062 -5.441 1 93.25 122 LEU A O 1
ATOM 971 N N . SER A 1 123 ? -2.783 -14.648 -6.035 1 94.5 123 SER A N 1
ATOM 972 C CA . SER A 1 123 ? -1.984 -13.43 -5.969 1 94.5 123 SER A CA 1
ATOM 973 C C . SER A 1 123 ? -2.68 -12.359 -5.137 1 94.5 123 SER A C 1
ATOM 975 O O . SER A 1 123 ? -3.791 -11.938 -5.461 1 94.5 123 SER A O 1
ATOM 977 N N . VAL A 1 124 ? -1.948 -11.922 -4.082 1 96.31 124 VAL A N 1
ATOM 978 C CA . VAL A 1 124 ? -2.596 -11 -3.15 1 96.31 124 VAL A CA 1
ATOM 979 C C . VAL A 1 124 ? -1.846 -9.672 -3.125 1 96.31 124 VAL A C 1
ATOM 981 O O . VAL A 1 124 ? -0.729 -9.594 -2.607 1 96.31 124 VAL A O 1
ATOM 984 N N . ARG A 1 125 ? -2.518 -8.688 -3.594 1 94.31 125 ARG A N 1
ATOM 985 C CA . ARG A 1 125 ? -1.991 -7.332 -3.498 1 94.31 125 ARG A CA 1
ATOM 986 C C . ARG A 1 125 ? -2.533 -6.617 -2.262 1 94.31 125 ARG A C 1
ATOM 988 O O . ARG A 1 125 ? -3.682 -6.836 -1.868 1 94.31 125 ARG A O 1
ATOM 995 N N . GLU A 1 126 ? -1.659 -5.785 -1.749 1 93.38 126 GLU A N 1
ATOM 996 C CA . GLU A 1 126 ? -2.059 -5.031 -0.566 1 93.38 126 GLU A CA 1
ATOM 997 C C . GLU A 1 126 ? -2.012 -3.527 -0.83 1 93.38 126 GLU A C 1
ATOM 999 O O . GLU A 1 126 ? -1.089 -3.035 -1.483 1 93.38 126 GLU A O 1
ATOM 1004 N N . GLY A 1 127 ? -2.988 -2.846 -0.356 1 90.5 127 GLY A N 1
ATOM 1005 C CA . GLY A 1 127 ? -3.051 -1.401 -0.51 1 90.5 127 GLY A CA 1
ATOM 1006 C C . GLY A 1 127 ? -4.145 -0.759 0.324 1 90.5 127 GLY A C 1
ATOM 1007 O O . GLY A 1 127 ? -4.715 -1.4 1.208 1 90.5 127 GLY A O 1
ATOM 1008 N N . GLN A 1 128 ? -4.309 0.522 0.025 1 89.5 128 GLN A N 1
ATOM 1009 C CA . GLN A 1 128 ? -5.375 1.265 0.689 1 89.5 128 GLN A CA 1
ATOM 1010 C C . GLN A 1 128 ? -6.664 1.222 -0.124 1 89.5 128 GLN A C 1
ATOM 1012 O O . GLN A 1 128 ? -6.648 0.866 -1.305 1 89.5 128 GLN A O 1
ATOM 1017 N N . GLY A 1 129 ? -7.715 1.643 0.492 1 89.12 129 GLY A N 1
ATOM 1018 C CA . GLY A 1 129 ? -9.039 1.538 -0.111 1 89.12 129 GLY A CA 1
ATOM 1019 C C . GLY A 1 129 ? -9.102 2.135 -1.503 1 89.12 129 GLY A C 1
ATOM 1020 O O . GLY A 1 129 ? -9.633 1.511 -2.426 1 89.12 129 GLY A O 1
ATOM 1021 N N . VAL A 1 130 ? -8.586 3.277 -1.676 1 84.94 130 VAL A N 1
ATOM 1022 C CA . VAL A 1 130 ? -8.672 3.982 -2.951 1 84.94 130 VAL A CA 1
ATOM 1023 C C . VAL A 1 130 ? -7.906 3.207 -4.02 1 84.94 130 VAL A C 1
ATOM 1025 O O . VAL A 1 130 ? -8.305 3.197 -5.191 1 84.94 130 VAL A O 1
ATOM 1028 N N . HIS A 1 131 ? -6.875 2.584 -3.621 1 88.75 131 HIS A N 1
ATOM 1029 C CA . HIS A 1 131 ? -6.102 1.775 -4.555 1 88.75 131 HIS A CA 1
ATOM 1030 C C . HIS A 1 131 ? -6.859 0.511 -4.945 1 88.75 131 HIS A C 1
ATOM 1032 O O . HIS A 1 131 ? -6.883 0.135 -6.121 1 88.75 131 HIS A O 1
ATOM 1038 N N . LEU A 1 132 ? -7.422 -0.081 -3.91 1 92.56 132 LEU A N 1
ATOM 1039 C CA . LEU A 1 132 ? -8.164 -1.311 -4.168 1 92.56 132 LEU A CA 1
ATOM 1040 C C . LEU A 1 132 ? -9.305 -1.062 -5.148 1 92.56 132 LEU A C 1
ATOM 1042 O O . LEU A 1 132 ? -9.523 -1.857 -6.066 1 92.56 132 LEU A O 1
ATOM 1046 N N . GLU A 1 133 ? -9.93 0.04 -4.965 1 88.88 133 GLU A N 1
ATOM 1047 C CA . GLU A 1 133 ? -11.023 0.391 -5.867 1 88.88 133 GLU A CA 1
ATOM 1048 C C . GLU A 1 133 ? -10.523 0.594 -7.293 1 88.88 133 GLU A C 1
ATOM 1050 O O . GLU A 1 133 ? -11.148 0.132 -8.25 1 88.88 133 GLU A O 1
ATOM 1055 N N . LYS A 1 134 ? -9.484 1.27 -7.371 1 84 134 LYS A N 1
ATOM 1056 C CA . LYS A 1 134 ? -8.891 1.511 -8.688 1 84 134 LYS A CA 1
ATOM 1057 C C . LYS A 1 134 ? -8.484 0.201 -9.352 1 84 134 LYS A C 1
ATOM 1059 O O . LYS A 1 134 ? -8.695 0.019 -10.555 1 84 134 LYS A O 1
ATOM 1064 N N . TRP A 1 135 ? -7.895 -0.73 -8.609 1 88.12 135 TRP A N 1
ATOM 1065 C CA . TRP A 1 135 ? -7.445 -2.012 -9.141 1 88.12 135 TRP A CA 1
ATOM 1066 C C . TRP A 1 135 ? -8.633 -2.854 -9.602 1 88.12 135 TRP A C 1
ATOM 1068 O O . TRP A 1 135 ? -8.531 -3.598 -10.586 1 88.12 135 TRP A O 1
ATOM 1078 N N . LEU A 1 136 ? -9.742 -2.734 -8.891 1 87.06 136 LEU A N 1
ATOM 1079 C CA . LEU A 1 136 ? -10.969 -3.406 -9.32 1 87.06 136 LEU A CA 1
ATOM 1080 C C . LEU A 1 136 ? -11.477 -2.818 -10.633 1 87.06 136 LEU A C 1
ATOM 1082 O O . LEU A 1 136 ? -11.867 -3.559 -11.539 1 87.06 136 LEU A O 1
ATOM 1086 N N . GLU A 1 137 ? -11.375 -1.533 -10.672 1 81.12 137 GLU A N 1
ATOM 1087 C CA . GLU A 1 137 ? -11.914 -0.815 -11.828 1 81.12 137 GLU A CA 1
ATOM 1088 C C . GLU A 1 137 ? -11.094 -1.104 -13.086 1 81.12 137 GLU A C 1
ATOM 1090 O O . GLU A 1 137 ? -11.656 -1.271 -14.172 1 81.12 137 GLU A O 1
ATOM 1095 N N . ASP A 1 138 ? -9.812 -1.15 -12.898 1 75.62 138 ASP A N 1
ATOM 1096 C CA . ASP A 1 138 ? -8.977 -1.317 -14.078 1 75.62 138 ASP A CA 1
ATOM 1097 C C . ASP A 1 138 ? -8.68 -2.793 -14.344 1 75.62 138 ASP A C 1
ATOM 1099 O O . ASP A 1 138 ? -7.977 -3.133 -15.289 1 75.62 138 ASP A O 1
ATOM 1103 N N . GLY A 1 139 ? -9.188 -3.652 -13.484 1 78.44 139 GLY A N 1
ATOM 1104 C CA . GLY A 1 139 ? -9.109 -5.086 -13.711 1 78.44 139 GLY A CA 1
ATOM 1105 C C . GLY A 1 139 ? -7.777 -5.688 -13.305 1 78.44 139 GLY A C 1
ATOM 1106 O O . GLY A 1 139 ? -7.469 -6.828 -13.664 1 78.44 139 GLY A O 1
ATOM 1107 N N . SER A 1 140 ? -6.996 -4.949 -12.602 1 82.94 140 SER A N 1
ATOM 1108 C CA . SER A 1 140 ? -5.707 -5.457 -12.133 1 82.94 140 SER A CA 1
ATOM 1109 C C . SER A 1 140 ? -5.891 -6.543 -11.078 1 82.94 140 SER A C 1
ATOM 1111 O O . SER A 1 140 ? -4.992 -7.359 -10.859 1 82.94 140 SER A O 1
ATOM 1113 N N . VAL A 1 141 ? -7.066 -6.508 -10.469 1 89.88 141 VAL A N 1
ATOM 1114 C CA . VAL A 1 141 ? -7.422 -7.574 -9.531 1 89.88 141 VAL A CA 1
ATOM 1115 C C . VAL A 1 141 ? -8.828 -8.078 -9.836 1 89.88 141 VAL A C 1
ATOM 1117 O O . VAL A 1 141 ? -9.625 -7.375 -10.469 1 89.88 141 VAL A O 1
ATOM 1120 N N . ASP A 1 142 ? -9.094 -9.297 -9.414 1 88 142 ASP A N 1
ATOM 1121 C CA . ASP A 1 142 ? -10.383 -9.93 -9.664 1 88 142 ASP A CA 1
ATOM 1122 C C . ASP A 1 142 ? -11.352 -9.672 -8.508 1 88 142 ASP A C 1
ATOM 1124 O O . ASP A 1 142 ? -12.555 -9.539 -8.719 1 88 142 ASP A O 1
ATOM 1128 N N . LEU A 1 143 ? -10.805 -9.734 -7.32 1 93.69 143 LEU A N 1
ATOM 1129 C CA . LEU A 1 143 ? -11.562 -9.562 -6.082 1 93.69 143 LEU A CA 1
ATOM 1130 C C . LEU A 1 143 ? -10.852 -8.594 -5.145 1 93.69 143 LEU A C 1
ATOM 1132 O O . LEU A 1 143 ? -9.625 -8.445 -5.203 1 93.69 143 LEU A O 1
ATOM 1136 N N . ALA A 1 144 ? -11.617 -7.961 -4.312 1 95.69 144 ALA A N 1
ATOM 1137 C CA . ALA A 1 144 ? -11.039 -7.109 -3.279 1 95.69 144 ALA A CA 1
ATOM 1138 C C . ALA A 1 144 ? -11.797 -7.246 -1.962 1 95.69 144 ALA A C 1
ATOM 1140 O O . ALA A 1 144 ? -13.023 -7.379 -1.956 1 95.69 144 ALA A O 1
ATOM 1141 N N . ILE A 1 145 ? -11.07 -7.301 -0.942 1 95 145 ILE A N 1
ATOM 1142 C CA . ILE A 1 145 ? -11.625 -7.23 0.403 1 95 145 ILE A CA 1
ATOM 1143 C C . ILE A 1 145 ? -11.344 -5.855 1.009 1 95 145 ILE A C 1
ATOM 1145 O O . ILE A 1 145 ? -10.195 -5.539 1.326 1 95 145 ILE A O 1
ATOM 1149 N N . LEU A 1 146 ? -12.391 -5.047 1.154 1 93.12 146 LEU A N 1
ATOM 1150 C CA . LEU A 1 146 ? -12.18 -3.67 1.591 1 93.12 146 LEU A CA 1
ATOM 1151 C C . LEU A 1 146 ? -13.312 -3.207 2.498 1 93.12 146 LEU A C 1
ATOM 1153 O O . LEU A 1 146 ? -14.289 -3.938 2.703 1 93.12 146 LEU A O 1
ATOM 1157 N N . TYR A 1 147 ? -13.125 -2.059 3.055 1 92.31 147 TYR A N 1
ATOM 1158 C CA . TYR A 1 147 ? -14.148 -1.477 3.914 1 92.31 147 TYR A CA 1
ATOM 1159 C C . TYR A 1 147 ? -15.117 -0.621 3.105 1 92.31 147 TYR A C 1
ATOM 1161 O O . TYR A 1 147 ? -14.703 0.083 2.18 1 92.31 147 TYR A O 1
ATOM 1169 N N . ARG A 1 148 ? -16.328 -0.74 3.467 1 92.62 148 ARG A N 1
ATOM 1170 C CA . ARG A 1 148 ? -17.375 0.189 3.072 1 92.62 148 ARG A CA 1
ATOM 1171 C C . ARG A 1 148 ? -17.953 0.916 4.285 1 92.62 148 ARG A C 1
ATOM 1173 O O . ARG A 1 148 ? -17.922 0.394 5.402 1 92.62 148 ARG A O 1
ATOM 1180 N N . PHE A 1 149 ? -18.422 2.129 3.99 1 91.69 149 PHE A N 1
ATOM 1181 C CA . PHE A 1 149 ? -18.891 2.932 5.109 1 91.69 149 PHE A CA 1
ATOM 1182 C C . PHE A 1 149 ? -20.344 3.336 4.91 1 91.69 149 PHE A C 1
ATOM 1184 O O . PHE A 1 149 ? -20.859 4.207 5.617 1 91.69 149 PHE A O 1
ATOM 1191 N N . ASN A 1 150 ? -20.922 2.801 3.877 1 89.12 150 ASN A N 1
ATOM 1192 C CA . ASN A 1 150 ? -22.359 2.846 3.643 1 89.12 150 ASN A CA 1
ATOM 1193 C C . ASN A 1 150 ? -23.016 1.49 3.898 1 89.12 150 ASN A C 1
ATOM 1195 O O . ASN A 1 150 ? -22.516 0.46 3.445 1 89.12 150 ASN A O 1
ATOM 1199 N N . PRO A 1 151 ? -24.109 1.512 4.637 1 84.19 151 PRO A N 1
ATOM 1200 C CA . PRO A 1 151 ? -24.75 0.233 4.965 1 84.19 151 PRO A CA 1
ATOM 1201 C C . PRO A 1 151 ? -25.328 -0.473 3.742 1 84.19 151 PRO A C 1
ATOM 1203 O O . PRO A 1 151 ? -25.609 -1.674 3.791 1 84.19 151 PRO A O 1
ATOM 1206 N N . THR A 1 152 ? -25.516 0.283 2.68 1 82.56 152 THR A N 1
ATOM 1207 C CA . THR A 1 152 ? -26.062 -0.312 1.468 1 82.56 152 THR A CA 1
ATOM 1208 C C . THR A 1 152 ? -24.953 -0.677 0.489 1 82.56 152 THR A C 1
ATOM 1210 O O . THR A 1 152 ? -24.266 0.201 -0.025 1 82.56 152 THR A O 1
ATOM 1213 N N . PRO A 1 153 ? -24.922 -1.992 0.265 1 83.06 153 PRO A N 1
ATOM 1214 C CA . PRO A 1 153 ? -23.859 -2.408 -0.663 1 83.06 153 PRO A CA 1
ATOM 1215 C C . PRO A 1 153 ? -24.109 -1.917 -2.088 1 83.06 153 PRO A C 1
ATOM 1217 O O . PRO A 1 153 ? -25.25 -1.854 -2.539 1 83.06 153 PRO A O 1
ATOM 1220 N N . LYS A 1 154 ? -22.984 -1.496 -2.688 1 78.25 154 LYS A N 1
ATOM 1221 C CA . LYS A 1 154 ? -23.047 -1.181 -4.109 1 78.25 154 LYS A CA 1
ATOM 1222 C C . LYS A 1 154 ? -23.078 -2.451 -4.957 1 78.25 154 LYS A C 1
ATOM 1224 O O . LYS A 1 154 ? -22.828 -3.547 -4.445 1 78.25 154 LYS A O 1
ATOM 1229 N N . GLN A 1 155 ? -23.453 -2.252 -6.184 1 73.75 155 GLN A N 1
ATOM 1230 C CA . GLN A 1 155 ? -23.391 -3.391 -7.094 1 73.75 155 GLN A CA 1
ATOM 1231 C C . GLN A 1 155 ? -21.984 -3.992 -7.141 1 73.75 155 GLN A C 1
ATOM 1233 O O . GLN A 1 155 ? -21 -3.262 -7.215 1 73.75 155 GLN A O 1
ATOM 1238 N N . GLY A 1 156 ? -22 -5.328 -6.922 1 81.19 156 GLY A N 1
ATOM 1239 C CA . GLY A 1 156 ? -20.734 -6.043 -6.977 1 81.19 156 GLY A CA 1
ATOM 1240 C C . GLY A 1 156 ? -20.109 -6.246 -5.613 1 81.19 156 GLY A C 1
ATOM 1241 O O . GLY A 1 156 ? -19.062 -6.891 -5.496 1 81.19 156 GLY A O 1
ATOM 1242 N N . ASP A 1 157 ? -20.781 -5.734 -4.605 1 89.88 157 ASP A N 1
ATOM 1243 C CA . ASP A 1 157 ? -20.281 -5.891 -3.246 1 89.88 157 ASP A CA 1
ATOM 1244 C C . ASP A 1 157 ? -21.047 -6.969 -2.494 1 89.88 157 ASP A C 1
ATOM 1246 O O . ASP A 1 157 ? -22.281 -7.055 -2.611 1 89.88 157 ASP A O 1
ATOM 1250 N N . VAL A 1 158 ? -20.375 -7.777 -1.787 1 91.06 158 VAL A N 1
ATOM 1251 C CA . VAL A 1 158 ? -20.953 -8.695 -0.809 1 91.06 158 VAL A CA 1
ATOM 1252 C C . VAL A 1 158 ? -20.422 -8.359 0.585 1 91.06 158 VAL A C 1
ATOM 1254 O O . VAL A 1 158 ? -19.234 -8.516 0.857 1 91.06 158 VAL A O 1
ATOM 1257 N N . TYR A 1 159 ? -21.312 -7.934 1.434 1 93.75 159 TYR A N 1
ATOM 1258 C CA . TYR A 1 159 ? -20.891 -7.617 2.791 1 93.75 159 TYR A CA 1
ATOM 1259 C C . TYR A 1 159 ? -20.641 -8.891 3.596 1 93.75 159 TYR A C 1
ATOM 1261 O O . TYR A 1 159 ? -21.531 -9.742 3.709 1 93.75 159 TYR A O 1
ATOM 1269 N N . LEU A 1 160 ? -19.5 -8.961 4.094 1 94.19 160 LEU A N 1
ATOM 1270 C CA . LEU A 1 160 ? -19.094 -10.148 4.84 1 94.19 160 LEU A CA 1
ATOM 1271 C C . LEU A 1 160 ? -19.391 -9.977 6.328 1 94.19 160 LEU A C 1
ATOM 1273 O O . LEU A 1 160 ? -19.797 -10.93 7 1 94.19 160 LEU A O 1
ATOM 1277 N N . THR A 1 161 ? -19.125 -8.82 6.852 1 93.06 161 THR A N 1
ATOM 1278 C CA . THR A 1 161 ? -19.312 -8.555 8.273 1 93.06 161 THR A CA 1
ATOM 1279 C C . THR A 1 161 ? -19.375 -7.051 8.531 1 93.06 161 THR A C 1
ATOM 1281 O O . THR A 1 161 ? -19.062 -6.25 7.648 1 93.06 161 THR A O 1
ATOM 1284 N N . GLN A 1 162 ? -19.891 -6.707 9.633 1 93.88 162 GLN A N 1
ATOM 1285 C CA . GLN A 1 162 ? -19.891 -5.332 10.125 1 93.88 162 GLN A CA 1
ATOM 1286 C C . GLN A 1 162 ? -18.984 -5.191 11.352 1 93.88 162 GLN A C 1
ATOM 1288 O O . GLN A 1 162 ? -18.828 -6.137 12.125 1 93.88 162 GLN A O 1
ATOM 1293 N N . ALA A 1 163 ? -18.391 -4.039 11.422 1 93.25 163 ALA A N 1
ATOM 1294 C CA . ALA A 1 163 ? -17.484 -3.83 12.555 1 93.25 163 ALA A CA 1
ATOM 1295 C C . ALA A 1 163 ? -17.656 -2.43 13.133 1 93.25 163 ALA A C 1
ATOM 1297 O O . ALA A 1 163 ? -18.031 -1.496 12.422 1 93.25 163 ALA A O 1
ATOM 1298 N N . ASP A 1 164 ? -17.281 -2.373 14.406 1 96.25 164 ASP A N 1
ATOM 1299 C CA . ASP A 1 164 ? -17.281 -1.086 15.094 1 96.25 164 ASP A CA 1
ATOM 1300 C C . ASP A 1 164 ? -15.945 -0.37 14.922 1 96.25 164 ASP A C 1
ATOM 1302 O O . ASP A 1 164 ? -14.969 -0.973 14.484 1 96.25 164 ASP A O 1
ATOM 1306 N N . THR A 1 165 ? -15.992 0.889 15.188 1 97.62 165 THR A N 1
ATOM 1307 C CA . THR A 1 165 ? -14.781 1.696 15.219 1 97.62 165 THR A CA 1
ATOM 1308 C C . THR A 1 165 ? -14.422 2.076 16.656 1 97.62 165 THR A C 1
ATOM 1310 O O . THR A 1 165 ? -15.305 2.402 17.453 1 97.62 165 THR A O 1
ATOM 1313 N N . TYR A 1 166 ? -13.18 2.064 16.953 1 98.25 166 TYR A N 1
ATOM 1314 C CA . TYR A 1 166 ? -12.703 2.316 18.297 1 98.25 166 TYR A CA 1
ATOM 1315 C C . TYR A 1 166 ? -11.766 3.512 18.344 1 98.25 166 TYR A C 1
ATOM 1317 O O . TYR A 1 166 ? -10.93 3.684 17.438 1 98.25 166 TYR A O 1
ATOM 1325 N N . LEU A 1 167 ? -11.938 4.328 19.312 1 98.44 167 LEU A N 1
ATOM 1326 C CA . LEU A 1 167 ? -10.922 5.324 19.641 1 98.44 167 LEU A CA 1
ATOM 1327 C C . LEU A 1 167 ? -9.75 4.68 20.391 1 98.44 167 LEU A C 1
ATOM 1329 O O . LEU A 1 167 ? -9.953 3.967 21.375 1 98.44 167 LEU A O 1
ATOM 1333 N N . VAL A 1 168 ? -8.586 4.891 19.906 1 98.19 168 VAL A N 1
ATOM 1334 C CA . VAL A 1 168 ? -7.406 4.25 20.469 1 98.19 168 VAL A CA 1
ATOM 1335 C C . VAL A 1 168 ? -6.504 5.301 21.109 1 98.19 168 VAL A C 1
ATOM 1337 O O . VAL A 1 168 ? -6.184 6.316 20.484 1 98.19 168 VAL A O 1
ATOM 1340 N N . GLY A 1 169 ? -6.195 5.121 22.344 1 97.12 169 GLY A N 1
ATOM 1341 C CA . GLY A 1 169 ? -5.262 5.945 23.094 1 97.12 169 GLY A CA 1
ATOM 1342 C C . GLY A 1 169 ? -4.156 5.141 23.75 1 97.12 169 GLY A C 1
ATOM 1343 O O . GLY A 1 169 ? -4.105 3.918 23.609 1 97.12 169 GLY A O 1
ATOM 1344 N N . CYS A 1 170 ? -3.178 5.832 24.375 1 95.62 170 CYS A N 1
ATOM 1345 C CA . CYS A 1 170 ? -2.096 5.156 25.078 1 95.62 170 CYS A CA 1
ATOM 1346 C C . CYS A 1 170 ? -2.613 4.469 26.344 1 95.62 170 CYS A C 1
ATOM 1348 O O . CYS A 1 170 ? -3.688 4.805 26.844 1 95.62 170 CYS A O 1
ATOM 1350 N N . GLU A 1 171 ? -1.859 3.541 26.75 1 93.5 171 GLU A N 1
ATOM 1351 C CA . GLU A 1 171 ? -2.219 2.867 28 1 93.5 171 GLU A CA 1
ATOM 1352 C C . GLU A 1 171 ? -2.344 3.861 29.141 1 93.5 171 GLU A C 1
ATOM 1354 O O . GLU A 1 171 ? -1.487 4.73 29.312 1 93.5 171 GLU A O 1
ATOM 1359 N N . GLY A 1 172 ? -3.469 3.773 29.875 1 91.25 172 GLY A N 1
ATOM 1360 C CA . GLY A 1 172 ? -3.676 4.648 31.016 1 91.25 172 GLY A CA 1
ATOM 1361 C C . GLY A 1 172 ? -4.426 5.918 30.672 1 91.25 172 GLY A C 1
ATOM 1362 O O . GLY A 1 172 ? -4.75 6.719 31.547 1 91.25 172 GLY A O 1
ATOM 1363 N N . ASP A 1 173 ? -4.715 6.109 29.391 1 93.38 173 ASP A N 1
ATOM 1364 C CA . ASP A 1 173 ? -5.449 7.293 28.953 1 93.38 173 ASP A CA 1
ATOM 1365 C C . ASP A 1 173 ? -6.855 7.316 29.547 1 93.38 173 ASP A C 1
ATOM 1367 O O . ASP A 1 173 ? -7.543 6.293 29.578 1 93.38 173 ASP A O 1
ATOM 1371 N N . ALA A 1 174 ? -7.332 8.398 30.031 1 92.69 174 ALA A N 1
ATOM 1372 C CA . ALA A 1 174 ? -8.602 8.539 30.734 1 92.69 174 ALA A CA 1
ATOM 1373 C C . ALA A 1 174 ? -9.781 8.336 29.781 1 92.69 174 ALA A C 1
ATOM 1375 O O . ALA A 1 174 ? -10.797 7.754 30.156 1 92.69 174 ALA A O 1
ATOM 1376 N N . LEU A 1 175 ? -9.641 8.828 28.594 1 94.31 175 LEU A N 1
ATOM 1377 C CA . LEU A 1 175 ? -10.75 8.805 27.656 1 94.31 175 LEU A CA 1
ATOM 1378 C C . LEU A 1 175 ? -11.008 7.391 27.156 1 94.31 175 LEU A C 1
ATOM 1380 O O . LEU A 1 175 ? -12.156 7.008 26.922 1 94.31 175 LEU A O 1
ATOM 1384 N N . THR A 1 176 ? -9.969 6.594 26.984 1 95.56 176 THR A N 1
ATOM 1385 C CA . THR A 1 176 ? -10.102 5.266 26.391 1 95.56 176 THR A CA 1
ATOM 1386 C C . THR A 1 176 ? -10.094 4.188 27.469 1 95.56 176 THR A C 1
ATOM 1388 O O . THR A 1 176 ? -10.062 2.994 27.156 1 95.56 176 THR A O 1
ATOM 1391 N N . GLN A 1 177 ? -10.102 4.59 28.688 1 93.5 177 GLN A N 1
ATOM 1392 C CA . GLN A 1 177 ? -10.203 3.639 29.797 1 93.5 177 GLN A CA 1
ATOM 1393 C C . GLN A 1 177 ? -11.594 3.023 29.859 1 93.5 177 GLN A C 1
ATOM 1395 O O . GLN A 1 177 ? -11.75 1.861 30.25 1 93.5 177 GLN A O 1
ATOM 1400 N N . ALA A 1 178 ? -12.492 3.857 29.5 1 92.25 178 ALA A N 1
ATOM 1401 C CA . ALA A 1 178 ? -13.859 3.35 29.438 1 92.25 178 ALA A CA 1
ATOM 1402 C C . ALA A 1 178 ? -14.031 2.414 28.234 1 92.25 178 ALA A C 1
ATOM 1404 O O . ALA A 1 178 ? -13.242 2.453 27.297 1 92.25 178 ALA A O 1
ATOM 1405 N N . SER A 1 179 ? -15.109 1.619 28.312 1 94.44 179 SER A N 1
ATOM 1406 C CA . SER A 1 179 ? -15.367 0.679 27.219 1 94.44 179 SER A CA 1
ATOM 1407 C C . SER A 1 179 ? -15.938 1.39 26 1 94.44 179 SER A C 1
ATOM 1409 O O . SER A 1 179 ? -15.797 0.909 24.875 1 94.44 179 SER A O 1
ATOM 1411 N N . GLU A 1 180 ? -16.594 2.525 26.297 1 97.88 180 GLU A N 1
ATOM 1412 C CA . GLU A 1 180 ? -17.219 3.287 25.219 1 97.88 180 GLU A CA 1
ATOM 1413 C C . GLU A 1 180 ? -16.922 4.777 25.359 1 97.88 180 GLU A C 1
ATOM 1415 O O . GLU A 1 180 ? -16.609 5.262 26.453 1 97.88 180 GLU A O 1
ATOM 1420 N N . VAL A 1 181 ? -16.969 5.484 24.25 1 97.88 181 VAL A N 1
ATOM 1421 C CA . VAL A 1 181 ? -16.781 6.934 24.219 1 97.88 181 VAL A CA 1
ATOM 1422 C C . VAL A 1 181 ? -17.719 7.555 23.188 1 97.88 181 VAL A C 1
ATOM 1424 O O . VAL A 1 181 ? -17.953 6.988 22.125 1 97.88 181 VAL A O 1
ATOM 1427 N N . ASP A 1 182 ? -18.328 8.695 23.578 1 98.19 182 ASP A N 1
ATOM 1428 C CA . ASP A 1 182 ? -19.188 9.414 22.641 1 98.19 182 ASP A CA 1
ATOM 1429 C C . ASP A 1 182 ? -18.375 10.031 21.5 1 98.19 182 ASP A C 1
ATOM 1431 O O . ASP A 1 182 ? -17.281 10.555 21.734 1 98.19 182 ASP A O 1
ATOM 1435 N N . PHE A 1 183 ? -18.969 10 20.297 1 98.19 183 PHE A N 1
ATOM 1436 C CA . PHE A 1 183 ? -18.312 10.578 19.141 1 98.19 183 PHE A CA 1
ATOM 1437 C C . PHE A 1 183 ? -17.953 12.039 19.391 1 98.19 183 PHE A C 1
ATOM 1439 O O . PHE A 1 183 ? -16.922 12.523 18.922 1 98.19 183 PHE A O 1
ATOM 1446 N N . LYS A 1 184 ? -18.703 12.742 20.109 1 97.44 184 LYS A N 1
ATOM 1447 C CA . LYS A 1 184 ? -18.484 14.156 20.406 1 97.44 184 LYS A CA 1
ATOM 1448 C C . LYS A 1 184 ? -17.188 14.367 21.188 1 97.44 184 LYS A C 1
ATOM 1450 O O . LYS A 1 184 ? -16.578 15.438 21.125 1 97.44 184 LYS A O 1
ATOM 1455 N N . ALA A 1 185 ? -16.781 13.344 21.875 1 96.88 185 ALA A N 1
ATOM 1456 C CA . ALA A 1 185 ? -15.57 13.43 22.672 1 96.88 185 ALA A CA 1
ATOM 1457 C C . ALA A 1 185 ? -14.336 13.57 21.781 1 96.88 185 ALA A C 1
ATOM 1459 O O . ALA A 1 185 ? -13.266 13.945 22.266 1 96.88 185 ALA A O 1
ATOM 1460 N N . ILE A 1 186 ? -14.5 13.273 20.516 1 96.62 186 ILE A N 1
ATOM 1461 C CA . ILE A 1 186 ? -13.398 13.305 19.562 1 96.62 186 ILE A CA 1
ATOM 1462 C C . ILE A 1 186 ? -13.094 14.75 19.188 1 96.62 186 ILE A C 1
ATOM 1464 O O . ILE A 1 186 ? -12.039 15.039 18.609 1 96.62 186 ILE A O 1
ATOM 1468 N N . ASN A 1 187 ? -13.898 15.656 19.609 1 97.06 187 ASN A N 1
ATOM 1469 C CA . ASN A 1 187 ? -13.781 17.062 19.25 1 97.06 187 ASN A CA 1
ATOM 1470 C C . ASN A 1 187 ? -12.438 17.641 19.688 1 97.06 187 ASN A C 1
ATOM 1472 O O . ASN A 1 187 ? -12.141 17.672 20.891 1 97.06 187 ASN A O 1
ATOM 1476 N N . GLN A 1 188 ? -11.617 17.984 18.75 1 94.88 188 GLN A N 1
ATOM 1477 C CA . GLN A 1 188 ? -10.375 18.719 18.906 1 94.88 188 GLN A CA 1
ATOM 1478 C C . GLN A 1 188 ? -9.281 17.828 19.516 1 94.88 188 GLN A C 1
ATOM 1480 O O . GLN A 1 188 ? -8.219 18.312 19.891 1 94.88 188 GLN A O 1
ATOM 1485 N N . LEU A 1 189 ? -9.555 16.5 19.625 1 96.06 189 LEU A N 1
ATOM 1486 C CA . LEU A 1 189 ? -8.5 15.586 20.047 1 96.06 189 LEU A CA 1
ATOM 1487 C C . LEU A 1 189 ? -7.379 15.531 19.016 1 96.06 189 LEU A C 1
ATOM 1489 O O . LEU A 1 189 ? -7.641 15.523 17.812 1 96.06 189 LEU A O 1
ATOM 1493 N N . PRO A 1 190 ? -6.125 15.555 19.484 1 95.88 190 PRO A N 1
ATOM 1494 C CA . PRO A 1 190 ? -5.047 15.344 18.516 1 95.88 190 PRO A CA 1
ATOM 1495 C C . PRO A 1 190 ? -5.082 13.953 17.891 1 95.88 190 PRO A C 1
ATOM 1497 O O . PRO A 1 190 ? -4.879 12.953 18.594 1 95.88 190 PRO A O 1
ATOM 1500 N N . LEU A 1 191 ? -5.273 13.922 16.594 1 97.19 191 LEU A N 1
ATOM 1501 C CA . LEU A 1 191 ? -5.508 12.656 15.906 1 97.19 191 LEU A CA 1
ATOM 1502 C C . LEU A 1 191 ? -4.379 12.344 14.93 1 97.19 191 LEU A C 1
ATOM 1504 O O . LEU A 1 191 ? -3.873 13.242 14.258 1 97.19 191 LEU A O 1
ATOM 1508 N N . VAL A 1 192 ? -3.984 11.125 14.945 1 96.69 192 VAL A N 1
ATOM 1509 C CA . VAL A 1 192 ? -3.248 10.555 13.82 1 96.69 192 VAL A CA 1
ATOM 1510 C C . VAL A 1 192 ? -4.176 9.672 12.984 1 96.69 192 VAL A C 1
ATOM 1512 O O . VAL A 1 192 ? -4.902 8.836 13.531 1 96.69 192 VAL A O 1
ATOM 1515 N N . THR A 1 193 ? -4.246 9.93 11.711 1 95.75 193 THR A N 1
ATOM 1516 C CA . THR A 1 193 ? -5.145 9.164 10.852 1 95.75 193 THR A CA 1
ATOM 1517 C C . THR A 1 193 ? -4.547 9.008 9.453 1 95.75 193 THR A C 1
ATOM 1519 O O . THR A 1 193 ? -3.387 9.352 9.227 1 95.75 193 THR A O 1
ATOM 1522 N N . PHE A 1 194 ? -5.25 8.383 8.609 1 94.19 194 PHE A N 1
ATOM 1523 C CA . PHE A 1 194 ? -4.785 8.039 7.273 1 94.19 194 PHE A CA 1
ATOM 1524 C C . PHE A 1 194 ? -4.648 9.289 6.41 1 94.19 194 PHE A C 1
ATOM 1526 O O . PHE A 1 194 ? -5.34 10.289 6.637 1 94.19 194 PHE A O 1
ATOM 1533 N N . CYS A 1 195 ? -3.807 9.156 5.418 1 92.06 195 CYS A N 1
ATOM 1534 C CA . CYS A 1 195 ? -3.613 10.234 4.453 1 92.06 195 CYS A CA 1
ATOM 1535 C C . CYS A 1 195 ? -4.777 10.312 3.475 1 92.06 195 CYS A C 1
ATOM 1537 O O . CYS A 1 195 ? -5.488 9.32 3.273 1 92.06 195 CYS A O 1
ATOM 1539 N N . ARG A 1 196 ? -4.922 11.469 2.906 1 86.31 196 ARG A N 1
ATOM 1540 C CA . ARG A 1 196 ? -5.852 11.617 1.79 1 86.31 196 ARG A CA 1
ATOM 1541 C C . ARG A 1 196 ? -5.176 11.273 0.467 1 86.31 196 ARG A C 1
ATOM 1543 O O . ARG A 1 196 ? -3.961 11.438 0.324 1 86.31 196 ARG A O 1
ATOM 1550 N N . PRO A 1 197 ? -5.953 10.828 -0.579 1 82.94 197 PRO A N 1
ATOM 1551 C CA . PRO A 1 197 ? -7.371 10.461 -0.537 1 82.94 197 PRO A CA 1
ATOM 1552 C C . PRO A 1 197 ? -7.625 9.164 0.222 1 82.94 197 PRO A C 1
ATOM 1554 O O . PRO A 1 197 ? -6.789 8.258 0.197 1 82.94 197 PRO A O 1
ATOM 1557 N N . SER A 1 198 ? -8.695 9.086 0.904 1 88.62 198 SER A N 1
ATOM 1558 C CA . SER A 1 198 ? -9.094 7.945 1.72 1 88.62 198 SER A CA 1
ATOM 1559 C C . SER A 1 198 ? -10.609 7.914 1.922 1 88.62 198 SER A C 1
ATOM 1561 O O . SER A 1 198 ? -11.203 8.922 2.307 1 88.62 198 SER A O 1
ATOM 1563 N N . ASN A 1 199 ? -11.203 6.801 1.649 1 86.75 199 ASN A N 1
ATOM 1564 C CA . ASN A 1 199 ? -12.625 6.645 1.913 1 86.75 199 ASN A CA 1
ATOM 1565 C C . ASN A 1 199 ? -12.945 6.793 3.398 1 86.75 199 ASN A C 1
ATOM 1567 O O . ASN A 1 199 ? -13.992 7.32 3.764 1 86.75 199 ASN A O 1
ATOM 1571 N N . TRP A 1 200 ? -12.023 6.352 4.176 1 91.81 200 TRP A N 1
ATOM 1572 C CA . TRP A 1 200 ? -12.18 6.504 5.617 1 91.81 200 TRP A CA 1
ATOM 1573 C C . TRP A 1 200 ? -12.195 7.977 6.012 1 91.81 200 TRP A C 1
ATOM 1575 O O . TRP A 1 200 ? -13.047 8.406 6.801 1 91.81 200 TRP A O 1
ATOM 1585 N N . ARG A 1 201 ? -11.258 8.734 5.488 1 92.06 201 ARG A N 1
ATOM 1586 C CA . ARG A 1 201 ? -11.18 10.156 5.809 1 92.06 201 ARG A CA 1
ATOM 1587 C C . ARG A 1 201 ? -12.43 10.898 5.34 1 92.06 201 ARG A C 1
ATOM 1589 O O . ARG A 1 201 ? -12.938 11.773 6.039 1 92.06 201 ARG A O 1
ATOM 1596 N N . ASN A 1 202 ? -12.914 10.516 4.133 1 86.12 202 ASN A N 1
ATOM 1597 C CA . ASN A 1 202 ? -14.148 11.109 3.631 1 86.12 202 ASN A CA 1
ATOM 1598 C C . ASN A 1 202 ? -15.328 10.836 4.566 1 86.12 202 ASN A C 1
ATOM 1600 O O . ASN A 1 202 ? -16.109 11.734 4.863 1 86.12 202 ASN A O 1
ATOM 1604 N N . PHE A 1 203 ? -15.43 9.648 4.969 1 92.25 203 PHE A N 1
ATOM 1605 C CA . PHE A 1 203 ? -16.484 9.227 5.879 1 92.25 203 PHE A CA 1
ATOM 1606 C C . PHE A 1 203 ? -16.375 9.945 7.215 1 92.25 203 PHE A C 1
ATOM 1608 O O . PHE A 1 203 ? -17.375 10.453 7.738 1 92.25 203 PHE A O 1
ATOM 1615 N N . LEU A 1 204 ? -15.141 9.984 7.734 1 94.56 204 LEU A N 1
ATOM 1616 C CA . LEU A 1 204 ? -14.898 10.625 9.023 1 94.56 204 LEU A CA 1
ATOM 1617 C C . LEU A 1 204 ? -15.234 12.109 8.969 1 94.56 204 LEU A C 1
ATOM 1619 O O . LEU A 1 204 ? -15.836 12.656 9.898 1 94.56 204 LEU A O 1
ATOM 1623 N N . ASP A 1 205 ? -14.852 12.742 7.922 1 91.06 205 ASP A N 1
ATOM 1624 C CA . ASP A 1 205 ? -15.148 14.156 7.742 1 91.06 205 ASP A CA 1
ATOM 1625 C C . ASP A 1 205 ? -16.656 14.406 7.699 1 91.06 205 ASP A C 1
ATOM 1627 O O . ASP A 1 205 ? -17.156 15.367 8.289 1 91.06 205 ASP A O 1
ATOM 1631 N N . HIS A 1 206 ? -17.312 13.547 6.965 1 90.75 206 HIS A N 1
ATOM 1632 C CA . HIS A 1 206 ? -18.75 13.648 6.863 1 90.75 206 HIS A CA 1
ATOM 1633 C C . HIS A 1 206 ? -19.422 13.5 8.234 1 90.75 206 HIS A C 1
ATOM 1635 O O . HIS A 1 206 ? -20.281 14.297 8.594 1 90.75 206 HIS A O 1
ATOM 1641 N N . MET A 1 207 ? -19.031 12.492 8.961 1 94.81 207 MET A N 1
ATOM 1642 C CA . MET A 1 207 ? -19.594 12.234 10.273 1 94.81 207 MET A CA 1
ATOM 1643 C C . MET A 1 207 ? -19.297 13.383 11.234 1 94.81 207 MET A C 1
ATOM 1645 O O . MET A 1 207 ? -20.156 13.758 12.039 1 94.81 207 MET A O 1
ATOM 1649 N N . ALA A 1 208 ? -18.094 13.875 11.148 1 95.06 208 ALA A N 1
ATOM 1650 C CA . ALA A 1 208 ? -17.703 15.008 11.992 1 95.06 208 ALA A CA 1
ATOM 1651 C C . ALA A 1 208 ? -18.578 16.219 11.695 1 95.06 208 ALA A C 1
ATOM 1653 O O . ALA A 1 208 ? -19.094 16.859 12.617 1 95.06 208 ALA A O 1
ATOM 1654 N N . TYR A 1 209 ? -18.75 16.484 10.461 1 91.38 209 TYR A N 1
ATOM 1655 C CA . TYR A 1 209 ? -19.578 17.625 10.039 1 91.38 209 TYR A CA 1
ATOM 1656 C C . TYR A 1 209 ? -21 17.469 10.539 1 91.38 209 TYR A C 1
ATOM 1658 O O . TYR A 1 209 ? -21.562 18.406 11.125 1 91.38 209 TYR A O 1
ATOM 1666 N N . GLU A 1 210 ? -21.562 16.359 10.344 1 93.56 210 GLU A N 1
ATOM 1667 C CA . GLU A 1 210 ? -22.953 16.094 10.695 1 93.56 210 GLU A CA 1
ATOM 1668 C C . GLU A 1 210 ? -23.172 16.188 12.203 1 93.56 210 GLU A C 1
ATOM 1670 O O . GLU A 1 210 ? -24.281 16.484 12.664 1 93.56 210 GLU A O 1
ATOM 1675 N N . ASN A 1 211 ? -22.109 16 12.922 1 96.06 211 ASN A N 1
ATOM 1676 C CA . ASN A 1 211 ? -22.266 15.93 14.375 1 96.06 211 ASN A CA 1
ATOM 1677 C C . ASN A 1 211 ? -21.609 17.125 15.07 1 96.06 211 ASN A C 1
ATOM 1679 O O . ASN A 1 211 ? -21.469 17.125 16.297 1 96.06 211 ASN A O 1
ATOM 1683 N N . GLY A 1 212 ? -21.156 18.031 14.352 1 95 212 GLY A N 1
ATOM 1684 C CA . GLY A 1 212 ? -20.578 19.25 14.898 1 95 212 GLY A CA 1
ATOM 1685 C C . GLY A 1 212 ? -19.234 19.031 15.57 1 95 212 GLY A C 1
ATOM 1686 O O . GLY A 1 212 ? -18.953 19.641 16.609 1 95 212 GLY A O 1
ATOM 1687 N N . VAL A 1 213 ? -18.516 18.062 15.109 1 96.25 213 VAL A N 1
ATOM 1688 C CA . VAL A 1 213 ? -17.203 17.734 15.656 1 96.25 213 VAL A CA 1
ATOM 1689 C C . VAL A 1 213 ? -16.109 18.312 14.758 1 96.25 213 VAL A C 1
ATOM 1691 O O . VAL A 1 213 ? -16.188 18.203 13.531 1 96.25 213 VAL A O 1
ATOM 1694 N N . GLU A 1 214 ? -15.148 18.969 15.359 1 96 214 GLU A N 1
ATOM 1695 C CA . GLU A 1 214 ? -13.984 19.469 14.625 1 96 214 GLU A CA 1
ATOM 1696 C C . GLU A 1 214 ? -12.797 18.516 14.789 1 96 214 GLU A C 1
ATOM 1698 O O . GLU A 1 214 ? -12.25 18.391 15.891 1 96 214 GLU A O 1
ATOM 1703 N N . LEU A 1 215 ? -12.344 17.953 13.719 1 95.62 215 LEU A N 1
ATOM 1704 C CA . LEU A 1 215 ? -11.227 17.031 13.758 1 95.62 215 LEU A CA 1
ATOM 1705 C C . LEU A 1 215 ? -9.898 17.781 13.781 1 95.62 215 LEU A C 1
ATOM 1707 O O . LEU A 1 215 ? -9.68 18.703 12.992 1 95.62 215 LEU A O 1
ATOM 1711 N N . ASN A 1 216 ? -9.062 17.469 14.727 1 95.75 216 ASN A N 1
ATOM 1712 C CA . ASN A 1 216 ? -7.711 18 14.812 1 95.75 216 ASN A CA 1
ATOM 1713 C C . ASN A 1 216 ? -6.668 16.969 14.398 1 95.75 216 ASN A C 1
ATOM 1715 O O . ASN A 1 216 ? -6.086 16.281 15.25 1 95.75 216 ASN A O 1
ATOM 1719 N N . ILE A 1 217 ? -6.363 16.906 13.148 1 93.81 217 ILE A N 1
ATOM 1720 C CA . ILE A 1 217 ? -5.414 15.93 12.625 1 93.81 217 ILE A CA 1
ATOM 1721 C C . ILE A 1 217 ? -3.994 16.484 12.75 1 93.81 217 ILE A C 1
ATOM 1723 O O . ILE A 1 217 ? -3.615 17.406 12.031 1 93.81 217 ILE A O 1
ATOM 1727 N N . VAL A 1 218 ? -3.148 15.844 13.531 1 91.88 218 VAL A N 1
ATOM 1728 C CA . VAL A 1 218 ? -1.822 16.375 13.828 1 91.88 218 VAL A CA 1
ATOM 1729 C C . VAL A 1 218 ? -0.765 15.586 13.062 1 91.88 218 VAL A C 1
ATOM 1731 O O . VAL A 1 218 ? 0.379 16.031 12.93 1 91.88 218 VAL A O 1
ATOM 1734 N N . PHE A 1 219 ? -1.184 14.375 12.609 1 92.75 219 PHE A N 1
ATOM 1735 C CA . PHE A 1 219 ? -0.296 13.516 11.836 1 92.75 219 PHE A CA 1
ATOM 1736 C C . PHE A 1 219 ? -1.094 12.625 10.891 1 92.75 219 PHE A C 1
ATOM 1738 O O . PHE A 1 219 ? -2.143 12.094 11.266 1 92.75 219 PHE A O 1
ATOM 1745 N N . GLU A 1 220 ? -0.602 12.508 9.727 1 95.31 220 GLU A N 1
ATOM 1746 C CA . GLU A 1 220 ? -1.195 11.57 8.781 1 95.31 220 GLU A CA 1
ATOM 1747 C C . GLU A 1 220 ? -0.25 10.414 8.492 1 95.31 220 GLU A C 1
ATOM 1749 O O . GLU A 1 220 ? 0.917 10.625 8.156 1 95.31 220 GLU A O 1
ATOM 1754 N N . ALA A 1 221 ? -0.786 9.219 8.688 1 95.5 221 ALA A N 1
ATOM 1755 C CA . ALA A 1 221 ? 0.014 8.016 8.469 1 95.5 221 ALA A CA 1
ATOM 1756 C C . ALA A 1 221 ? -0.841 6.883 7.902 1 95.5 221 ALA A C 1
ATOM 1758 O O . ALA A 1 221 ? -1.843 6.492 8.508 1 95.5 221 ALA A O 1
ATOM 1759 N N . ASP A 1 222 ? -0.329 6.285 6.84 1 93.69 222 ASP A N 1
ATOM 1760 C CA . ASP A 1 222 ? -1.058 5.168 6.242 1 93.69 222 ASP A CA 1
ATOM 1761 C C . ASP A 1 222 ? -0.765 3.863 6.98 1 93.69 222 ASP A C 1
ATOM 1763 O O . ASP A 1 222 ? -1.516 2.895 6.859 1 93.69 222 ASP A O 1
ATOM 1767 N N . SER A 1 223 ? 0.242 3.828 7.73 1 91.94 223 SER A N 1
ATOM 1768 C CA . SER A 1 223 ? 0.653 2.637 8.461 1 91.94 223 SER A CA 1
ATOM 1769 C C . SER A 1 223 ? -0.06 2.541 9.812 1 91.94 223 SER A C 1
ATOM 1771 O O . SER A 1 223 ? 0.082 3.424 10.656 1 91.94 223 SER A O 1
ATOM 1773 N N . ILE A 1 224 ? -0.723 1.441 9.969 1 91.5 224 ILE A N 1
ATOM 1774 C CA . ILE A 1 224 ? -1.38 1.207 11.25 1 91.5 224 ILE A CA 1
ATOM 1775 C C . ILE A 1 224 ? -0.331 1.087 12.352 1 91.5 224 ILE A C 1
ATOM 1777 O O . ILE A 1 224 ? -0.525 1.594 13.461 1 91.5 224 ILE A O 1
ATOM 1781 N N . SER A 1 225 ? 0.732 0.444 12 1 90.19 225 SER A N 1
ATOM 1782 C CA . SER A 1 225 ? 1.815 0.294 12.969 1 90.19 225 SER A CA 1
ATOM 1783 C C . SER A 1 225 ? 2.379 1.649 13.383 1 90.19 225 SER A C 1
ATOM 1785 O O . SER A 1 225 ? 2.59 1.904 14.57 1 90.19 225 SER A O 1
ATOM 1787 N N . LEU A 1 226 ? 2.609 2.5 12.422 1 92.31 226 LEU A N 1
ATOM 1788 C CA . LEU A 1 226 ? 3.121 3.83 12.734 1 92.31 226 LEU A CA 1
ATOM 1789 C C . LEU A 1 226 ? 2.117 4.617 13.57 1 92.31 226 LEU A C 1
ATOM 1791 O O . LEU A 1 226 ? 2.492 5.266 14.547 1 92.31 226 LEU A O 1
ATOM 1795 N N . GLN A 1 227 ? 0.87 4.512 13.203 1 95.44 227 GLN A N 1
ATOM 1796 C CA . GLN A 1 227 ? -0.171 5.215 13.945 1 95.44 227 GLN A CA 1
ATOM 1797 C C . GLN A 1 227 ? -0.189 4.785 15.406 1 95.44 227 GLN A C 1
ATOM 1799 O O . GLN A 1 227 ? -0.22 5.629 16.312 1 95.44 227 GLN A O 1
ATOM 1804 N N . THR A 1 228 ? -0.083 3.52 15.617 1 94.75 228 THR A N 1
ATOM 1805 C CA . THR A 1 228 ? -0.266 3.018 16.969 1 94.75 228 THR A CA 1
ATOM 1806 C C . THR A 1 228 ? 0.989 3.25 17.812 1 94.75 228 THR A C 1
ATOM 1808 O O . THR A 1 228 ? 0.903 3.479 19.016 1 94.75 228 THR A O 1
ATOM 1811 N N . HIS A 1 229 ? 2.09 3.26 17.219 1 92.5 229 HIS A N 1
ATOM 1812 C CA . HIS A 1 229 ? 3.301 3.617 17.953 1 92.5 229 HIS A CA 1
ATOM 1813 C C . HIS A 1 229 ? 3.281 5.082 18.359 1 92.5 229 HIS A C 1
ATOM 1815 O O . HIS A 1 229 ? 3.654 5.418 19.484 1 92.5 229 HIS A O 1
ATOM 1821 N N . LEU A 1 230 ? 2.846 5.898 17.406 1 94.06 230 LEU A N 1
ATOM 1822 C CA . LEU A 1 230 ? 2.725 7.316 17.734 1 94.06 230 LEU A CA 1
ATOM 1823 C C . LEU A 1 230 ? 1.753 7.527 18.891 1 94.06 230 LEU A C 1
ATOM 1825 O O . LEU A 1 230 ? 2.025 8.32 19.797 1 94.06 230 LEU A O 1
ATOM 1829 N N . VAL A 1 231 ? 0.687 6.781 18.859 1 96.19 231 VAL A N 1
ATOM 1830 C CA . VAL A 1 231 ? -0.34 6.883 19.891 1 96.19 231 VAL A CA 1
ATOM 1831 C C . VAL A 1 231 ? 0.226 6.414 21.234 1 96.19 231 VAL A C 1
ATOM 1833 O O . VAL A 1 231 ? 0.007 7.055 22.266 1 96.19 231 VAL A O 1
ATOM 1836 N N . SER A 1 232 ? 0.957 5.359 21.203 1 94.31 232 SER A N 1
ATOM 1837 C CA . SER A 1 232 ? 1.489 4.766 22.422 1 94.31 232 SER A CA 1
ATOM 1838 C C . SER A 1 232 ? 2.568 5.648 23.047 1 94.31 232 SER A C 1
ATOM 1840 O O . SER A 1 232 ? 2.758 5.645 24.266 1 94.31 232 SER A O 1
ATOM 1842 N N . GLU A 1 233 ? 3.244 6.383 22.219 1 88.94 233 GLU A N 1
ATOM 1843 C CA . GLU A 1 233 ? 4.418 7.117 22.672 1 88.94 233 GLU A CA 1
ATOM 1844 C C . GLU A 1 233 ? 4.102 8.602 22.859 1 88.94 233 GLU A C 1
ATOM 1846 O O . GLU A 1 233 ? 4.914 9.344 23.422 1 88.94 233 GLU A O 1
ATOM 1851 N N . SER A 1 234 ? 3.021 8.953 22.344 1 84.94 234 SER A N 1
ATOM 1852 C CA . SER A 1 234 ? 2.645 10.359 22.406 1 84.94 234 SER A CA 1
ATOM 1853 C C . SER A 1 234 ? 1.185 10.523 22.812 1 84.94 234 SER A C 1
ATOM 1855 O O . SER A 1 234 ? 0.45 9.539 22.922 1 84.94 234 SER A O 1
ATOM 1857 N N . ARG A 1 235 ? 0.797 11.68 23.156 1 85.31 235 ARG A N 1
ATOM 1858 C CA . ARG A 1 235 ? -0.575 11.969 23.562 1 85.31 235 ARG A CA 1
ATOM 1859 C C . ARG A 1 235 ? -1.467 12.211 22.344 1 85.31 235 ARG A C 1
ATOM 1861 O O . ARG A 1 235 ? -1.988 13.312 22.172 1 85.31 235 ARG A O 1
ATOM 1868 N N . MET A 1 236 ? -1.564 11.242 21.516 1 94.69 236 MET A N 1
ATOM 1869 C CA . MET A 1 236 ? -2.436 11.281 20.344 1 94.69 236 MET A CA 1
ATOM 1870 C C . MET A 1 236 ? -3.428 10.125 20.359 1 94.69 236 MET A C 1
ATOM 1872 O O . MET A 1 236 ? -3.309 9.211 21.188 1 94.69 236 MET A O 1
ATOM 1876 N N . TYR A 1 237 ? -4.402 10.289 19.484 1 97.81 237 TYR A N 1
ATOM 1877 C CA . TYR A 1 237 ? -5.418 9.258 19.328 1 97.81 237 TYR A CA 1
ATOM 1878 C C . TYR A 1 237 ? -5.547 8.836 17.859 1 97.81 237 TYR A C 1
ATOM 1880 O O . TYR A 1 237 ? -5.195 9.602 16.953 1 97.81 237 TYR A O 1
ATOM 1888 N N . THR A 1 238 ? -5.93 7.652 17.656 1 98 238 THR A N 1
ATOM 1889 C CA . THR A 1 238 ? -6.328 7.184 16.344 1 98 238 THR A CA 1
ATOM 1890 C C . THR A 1 238 ? -7.633 6.398 16.406 1 98 238 THR A C 1
ATOM 1892 O O . THR A 1 238 ? -8.195 6.215 17.5 1 98 238 THR A O 1
ATOM 1895 N N . MET A 1 239 ? -8.219 6.113 15.312 1 98.06 239 MET A N 1
ATOM 1896 C CA . MET A 1 239 ? -9.461 5.352 15.227 1 98.06 239 MET A CA 1
ATOM 1897 C C . MET A 1 239 ? -9.281 4.121 14.344 1 98.06 239 MET A C 1
ATOM 1899 O O . MET A 1 239 ? -8.914 4.238 13.172 1 98.06 239 MET A O 1
ATOM 1903 N N . LEU A 1 240 ? -9.547 2.967 14.898 1 96.5 240 LEU A N 1
ATOM 1904 C CA . LEU A 1 240 ? -9.266 1.719 14.203 1 96.5 240 LEU A CA 1
ATOM 1905 C C . LEU A 1 240 ? -10.43 0.746 14.328 1 96.5 240 LEU A C 1
ATOM 1907 O O . LEU A 1 240 ? -11.242 0.854 15.25 1 96.5 240 LEU A O 1
ATOM 1911 N N . GLY A 1 241 ? -10.508 -0.154 13.359 1 94.06 241 GLY A N 1
ATOM 1912 C CA . GLY A 1 241 ? -11.406 -1.293 13.477 1 94.06 241 GLY A CA 1
ATOM 1913 C C . GLY A 1 241 ? -10.852 -2.404 14.344 1 94.06 241 GLY A C 1
ATOM 1914 O O . GLY A 1 241 ? -9.695 -2.35 14.766 1 94.06 241 GLY A O 1
ATOM 1915 N N . PRO A 1 242 ? -11.641 -3.434 14.555 1 91 242 PRO A N 1
ATOM 1916 C CA . PRO A 1 242 ? -11.273 -4.488 15.5 1 91 242 PRO A CA 1
ATOM 1917 C C . PRO A 1 242 ? -10.055 -5.289 15.047 1 91 242 PRO A C 1
ATOM 1919 O O . PRO A 1 242 ? -9.203 -5.648 15.867 1 91 242 PRO A O 1
ATOM 1922 N N . GLN A 1 243 ? -9.938 -5.559 13.781 1 88.06 243 GLN A N 1
ATOM 1923 C CA . GLN A 1 243 ? -8.82 -6.371 13.297 1 88.06 243 GLN A CA 1
ATOM 1924 C C . GLN A 1 243 ? -7.5 -5.621 13.422 1 88.06 243 GLN A C 1
ATOM 1926 O O . GLN A 1 243 ? -6.484 -6.203 13.812 1 88.06 243 GLN A O 1
ATOM 1931 N N . ALA A 1 244 ? -7.551 -4.391 13.031 1 90.69 244 ALA A N 1
ATOM 1932 C CA . ALA A 1 244 ? -6.359 -3.557 13.188 1 90.69 244 ALA A CA 1
ATOM 1933 C C . ALA A 1 244 ? -5.965 -3.434 14.656 1 90.69 244 ALA A C 1
ATOM 1935 O O . ALA A 1 244 ? -4.781 -3.471 14.992 1 90.69 244 ALA A O 1
ATOM 1936 N N . LEU A 1 245 ? -6.922 -3.309 15.508 1 92.56 245 LEU A N 1
ATOM 1937 C CA . LEU A 1 245 ? -6.691 -3.17 16.938 1 92.56 245 LEU A CA 1
ATOM 1938 C C . LEU A 1 245 ? -6.066 -4.438 17.516 1 92.56 245 LEU A C 1
ATOM 1940 O O . LEU A 1 245 ? -5.129 -4.363 18.312 1 92.56 245 LEU A O 1
ATOM 1944 N N . LYS A 1 246 ? -6.633 -5.543 17.141 1 88.81 246 LYS A N 1
ATOM 1945 C CA . LYS A 1 246 ? -6.117 -6.824 17.625 1 88.81 246 LYS A CA 1
ATOM 1946 C C . LYS A 1 246 ? -4.645 -6.992 17.266 1 88.81 246 LYS A C 1
ATOM 1948 O O . LYS A 1 246 ? -3.844 -7.426 18.094 1 88.81 246 LYS A O 1
ATOM 1953 N N . LYS A 1 247 ? -4.297 -6.625 16.094 1 84.31 247 LYS A N 1
ATOM 1954 C CA . LYS A 1 247 ? -2.918 -6.742 15.625 1 84.31 247 LYS A CA 1
ATOM 1955 C C . LYS A 1 247 ? -2.012 -5.742 16.344 1 84.31 247 LYS A C 1
ATOM 1957 O O . LYS A 1 247 ? -0.926 -6.102 16.797 1 84.31 247 LYS A O 1
ATOM 1962 N N . ALA A 1 248 ? -2.453 -4.547 16.422 1 88.94 248 ALA A N 1
ATOM 1963 C CA . ALA A 1 248 ? -1.659 -3.475 17.016 1 88.94 248 ALA A CA 1
ATOM 1964 C C . ALA A 1 248 ? -1.381 -3.75 18.484 1 88.94 248 ALA A C 1
ATOM 1966 O O . ALA A 1 248 ? -0.316 -3.398 19 1 88.94 248 ALA A O 1
ATOM 1967 N N . SER A 1 249 ? -2.279 -4.406 19.172 1 89.56 249 SER A N 1
ATOM 1968 C CA . SER A 1 249 ? -2.168 -4.645 20.609 1 89.56 249 SER A CA 1
ATOM 1969 C C . SER A 1 249 ? -1.077 -5.664 20.922 1 89.56 249 SER A C 1
ATOM 1971 O O . SER A 1 249 ? -0.655 -5.801 22.062 1 89.56 249 SER A O 1
ATOM 1973 N N . GLN A 1 250 ? -0.662 -6.285 19.891 1 82.62 250 GLN A N 1
ATOM 1974 C CA . GLN A 1 250 ? 0.368 -7.301 20.078 1 82.62 250 GLN A CA 1
ATOM 1975 C C . GLN A 1 250 ? 1.745 -6.664 20.25 1 82.62 250 GLN A C 1
ATOM 1977 O O . GLN A 1 250 ? 2.656 -7.277 20.797 1 82.62 250 GLN A O 1
ATOM 1982 N N . TYR A 1 251 ? 1.864 -5.41 19.781 1 80.88 251 TYR A N 1
ATOM 1983 C CA . TYR A 1 251 ? 3.219 -4.867 19.781 1 80.88 251 TYR A CA 1
ATOM 1984 C C . TYR A 1 251 ? 3.242 -3.461 20.359 1 80.88 251 TYR A C 1
ATOM 1986 O O . TYR A 1 251 ? 4.309 -2.865 20.516 1 80.88 251 TYR A O 1
ATOM 1994 N N . THR A 1 252 ? 2.146 -2.889 20.641 1 87.94 252 THR A N 1
ATOM 1995 C CA . THR A 1 252 ? 2.088 -1.556 21.219 1 87.94 252 THR A CA 1
ATOM 1996 C C . THR A 1 252 ? 1.178 -1.545 22.453 1 87.94 252 THR A C 1
ATOM 1998 O O . THR A 1 252 ? 0.18 -2.268 22.5 1 87.94 252 THR A O 1
ATOM 2001 N N . SER A 1 253 ? 1.556 -0.763 23.422 1 92.31 253 SER A N 1
ATOM 2002 C CA . SER A 1 253 ? 0.723 -0.568 24.609 1 92.31 253 SER A CA 1
ATOM 2003 C C . SER A 1 253 ? -0.367 0.467 24.359 1 92.31 253 SER A C 1
ATOM 2005 O O . SER A 1 253 ? -0.161 1.661 24.578 1 92.31 253 SER A O 1
ATOM 2007 N N . ILE A 1 254 ? -1.537 -0.062 23.969 1 95.38 254 ILE A N 1
ATOM 2008 C CA . ILE A 1 254 ? -2.635 0.833 23.625 1 95.38 254 ILE A CA 1
ATOM 2009 C C . ILE A 1 254 ? -3.914 0.376 24.312 1 95.38 254 ILE A C 1
ATOM 2011 O O . ILE A 1 254 ? -3.988 -0.748 24.812 1 95.38 254 ILE A O 1
ATOM 2015 N N . GLN A 1 255 ? -4.809 1.306 24.469 1 95.94 255 GLN A N 1
ATOM 2016 C CA . GLN A 1 255 ? -6.164 1.103 24.984 1 95.94 255 GLN A CA 1
ATOM 2017 C C . GLN A 1 255 ? -7.199 1.611 23.984 1 95.94 255 GLN A C 1
ATOM 2019 O O . GLN A 1 255 ? -6.926 2.531 23.203 1 95.94 255 GLN A O 1
ATOM 2024 N N . ALA A 1 256 ? -8.383 0.956 24.031 1 97.62 256 ALA A N 1
ATOM 2025 C CA . ALA A 1 256 ? -9.383 1.332 23.031 1 97.62 256 ALA A CA 1
ATOM 2026 C C . ALA A 1 256 ? -10.773 1.413 23.656 1 97.62 256 ALA A C 1
ATOM 2028 O O . ALA A 1 256 ? -11.102 0.641 24.562 1 97.62 256 ALA A O 1
ATOM 2029 N N . ALA A 1 257 ? -11.555 2.365 23.203 1 98.31 257 ALA A N 1
ATOM 2030 C CA . ALA A 1 257 ? -12.961 2.529 23.562 1 98.31 257 ALA A CA 1
ATOM 2031 C C . ALA A 1 257 ? -13.852 2.584 22.328 1 98.31 257 ALA A C 1
ATOM 2033 O O . ALA A 1 257 ? -13.539 3.295 21.375 1 98.31 257 ALA A O 1
ATOM 2034 N N . LYS A 1 258 ? -14.93 1.84 22.422 1 98.38 258 LYS A N 1
ATOM 2035 C CA . LYS A 1 258 ? -15.859 1.825 21.281 1 98.38 258 LYS A CA 1
ATOM 2036 C C . LYS A 1 258 ? -16.531 3.184 21.109 1 98.38 258 LYS A C 1
ATOM 2038 O O . LYS A 1 258 ? -17.047 3.756 22.078 1 98.38 258 LYS A O 1
ATOM 2043 N N . ILE A 1 259 ? -16.484 3.729 19.906 1 98.44 259 ILE A N 1
ATOM 2044 C CA . ILE A 1 259 ? -17.141 5 19.625 1 98.44 259 ILE A CA 1
ATOM 2045 C C . ILE A 1 259 ? -18.656 4.777 19.469 1 98.44 259 ILE A C 1
ATOM 2047 O O . ILE A 1 259 ? -19.078 3.895 18.719 1 98.44 259 ILE A O 1
ATOM 2051 N N . ILE A 1 260 ? -19.438 5.621 20.172 1 98.06 260 ILE A N 1
ATOM 2052 C CA . ILE A 1 260 ? -20.891 5.504 20.125 1 98.06 260 ILE A CA 1
ATOM 2053 C C . ILE A 1 260 ? -21.516 6.887 20 1 98.06 260 ILE A C 1
ATOM 2055 O O . ILE A 1 260 ? -20.828 7.902 20.109 1 98.06 260 ILE A O 1
ATOM 2059 N N . ASN A 1 261 ? -22.719 7.012 19.625 1 96.88 261 ASN A N 1
ATOM 2060 C CA . ASN A 1 261 ? -23.562 8.203 19.609 1 96.88 261 ASN A CA 1
ATOM 2061 C C . ASN A 1 261 ? -22.984 9.289 18.703 1 96.88 261 ASN A C 1
ATOM 2063 O O . ASN A 1 261 ? -22.75 10.414 19.141 1 96.88 261 ASN A O 1
ATOM 2067 N N . PRO A 1 262 ? -22.859 8.93 17.453 1 97.12 262 PRO A N 1
ATOM 2068 C CA . PRO A 1 262 ? -23.234 7.699 16.75 1 97.12 262 PRO A CA 1
ATOM 2069 C C . PRO A 1 262 ? -22.062 6.723 16.625 1 97.12 262 PRO A C 1
ATOM 2071 O O . PRO A 1 262 ? -20.906 7.109 16.812 1 97.12 262 PRO A O 1
ATOM 2074 N N . ALA A 1 263 ? -22.469 5.531 16.438 1 96.94 263 ALA A N 1
ATOM 2075 C CA . ALA A 1 263 ? -21.453 4.543 16.094 1 96.94 263 ALA A CA 1
ATOM 2076 C C . ALA A 1 263 ? -20.922 4.777 14.68 1 96.94 263 ALA A C 1
ATOM 2078 O O . ALA A 1 263 ? -21.688 5.121 13.773 1 96.94 263 ALA A O 1
ATOM 2079 N N . LEU A 1 264 ? -19.641 4.668 14.547 1 96.88 264 LEU A N 1
ATOM 2080 C CA . LEU A 1 264 ? -19.016 4.688 13.227 1 96.88 264 LEU A CA 1
ATOM 2081 C C . LEU A 1 264 ? -18.875 3.275 12.672 1 96.88 264 LEU A C 1
ATOM 2083 O O . LEU A 1 264 ? -17.844 2.627 12.891 1 96.88 264 LEU A O 1
ATOM 2087 N N . LYS A 1 265 ? -19.797 2.875 11.938 1 95.69 265 LYS A N 1
ATOM 2088 C CA . LYS A 1 265 ? -19.828 1.494 11.469 1 95.69 265 LYS A CA 1
ATOM 2089 C C . LYS A 1 265 ? -19.016 1.322 10.195 1 95.69 265 LYS A C 1
ATOM 2091 O O . LYS A 1 265 ? -18.984 2.219 9.352 1 95.69 265 LYS A O 1
ATOM 2096 N N . ARG A 1 266 ? -18.391 0.212 10.125 1 93.62 266 ARG A N 1
ATOM 2097 C CA . ARG A 1 266 ? -17.656 -0.225 8.953 1 93.62 266 ARG A CA 1
ATOM 2098 C C . ARG A 1 266 ? -18.141 -1.583 8.461 1 93.62 266 ARG A C 1
ATOM 2100 O O . ARG A 1 266 ? -18.5 -2.443 9.266 1 93.62 266 ARG A O 1
ATOM 2107 N N . TYR A 1 267 ? -18.109 -1.729 7.184 1 94 267 TYR A N 1
ATOM 2108 C CA . TYR A 1 267 ? -18.547 -2.982 6.582 1 94 267 TYR A CA 1
ATOM 2109 C C . TYR A 1 267 ? -17.438 -3.59 5.73 1 94 267 TYR A C 1
ATOM 2111 O O . TYR A 1 267 ? -16.906 -2.934 4.828 1 94 267 TYR A O 1
ATOM 2119 N N . ILE A 1 268 ? -17.047 -4.773 6.109 1 94.25 268 ILE A N 1
ATOM 2120 C CA . ILE A 1 268 ? -16.078 -5.473 5.27 1 94.25 268 ILE A CA 1
ATOM 2121 C C . ILE A 1 268 ? -16.797 -6.098 4.074 1 94.25 268 ILE A C 1
ATOM 2123 O O . ILE A 1 268 ? -17.734 -6.879 4.238 1 94.25 268 ILE A O 1
ATOM 2127 N N . SER A 1 269 ? -16.297 -5.719 2.941 1 95.06 269 SER A N 1
ATOM 2128 C CA . SER A 1 269 ? -16.969 -6.133 1.713 1 95.06 269 SER A CA 1
ATOM 2129 C C . SER A 1 269 ? -16.047 -6.957 0.827 1 95.06 269 SER A C 1
ATOM 2131 O O . SER A 1 269 ? -14.852 -6.672 0.736 1 95.06 269 SER A O 1
ATOM 2133 N N . LEU A 1 270 ? -16.578 -8.008 0.307 1 95.25 270 LEU A N 1
ATOM 2134 C CA . LEU A 1 270 ? -15.984 -8.672 -0.852 1 95.25 270 LEU A CA 1
ATOM 2135 C C . LEU A 1 270 ? -16.531 -8.078 -2.148 1 95.25 270 LEU A C 1
ATOM 2137 O O . LEU A 1 270 ? -17.719 -8.172 -2.428 1 95.25 270 LEU A O 1
ATOM 2141 N N . SER A 1 271 ? -15.625 -7.414 -2.9 1 93.62 271 SER A N 1
ATOM 2142 C CA . SER A 1 271 ? -16.031 -6.727 -4.125 1 93.62 271 SER A CA 1
ATOM 2143 C C . SER A 1 271 ? -15.438 -7.402 -5.355 1 93.62 271 SER A C 1
ATOM 2145 O O . SER A 1 271 ? -14.305 -7.891 -5.316 1 93.62 271 SER A O 1
ATOM 2147 N N . ILE A 1 272 ? -16.203 -7.344 -6.418 1 89.19 272 ILE A N 1
ATOM 2148 C CA . ILE A 1 272 ? -15.797 -8.016 -7.648 1 89.19 272 ILE A CA 1
ATOM 2149 C C . ILE A 1 272 ? -15.523 -6.973 -8.734 1 89.19 272 ILE A C 1
ATOM 2151 O O . ILE A 1 272 ? -16.203 -5.941 -8.797 1 89.19 272 ILE A O 1
ATOM 2155 N N . SER A 1 273 ? -14.516 -7.289 -9.539 1 84.19 273 SER A N 1
ATOM 2156 C CA . SER A 1 273 ? -14.219 -6.402 -10.656 1 84.19 273 SER A CA 1
ATOM 2157 C C . SER A 1 273 ? -15.391 -6.32 -11.633 1 84.19 273 SER A C 1
ATOM 2159 O O . SER A 1 273 ? -16.062 -7.324 -11.891 1 84.19 273 SER A O 1
ATOM 2161 N N . LYS A 1 274 ? -15.75 -5.102 -12.023 1 68.81 274 LYS A N 1
ATOM 2162 C CA . LYS A 1 274 ? -16.906 -4.84 -12.875 1 68.81 274 LYS A CA 1
ATOM 2163 C C . LYS A 1 274 ? -16.734 -5.473 -14.25 1 68.81 274 LYS A C 1
ATOM 2165 O O . LYS A 1 274 ? -17.719 -5.746 -14.938 1 68.81 274 LYS A O 1
ATOM 2170 N N . ASN A 1 275 ? -15.594 -5.414 -14.656 1 55.88 275 ASN A N 1
ATOM 2171 C CA . ASN A 1 275 ? -15.391 -5.699 -16.078 1 55.88 275 ASN A CA 1
ATOM 2172 C C . ASN A 1 275 ? -15.312 -7.203 -16.328 1 55.88 275 ASN A C 1
ATOM 2174 O O . ASN A 1 275 ? -15.156 -7.629 -17.484 1 55.88 275 ASN A O 1
ATOM 2178 N N . GLY A 1 276 ? -15.578 -7.965 -15.289 1 54.38 276 GLY A N 1
ATOM 2179 C CA . GLY A 1 276 ? -15.148 -9.25 -15.82 1 54.38 276 GLY A CA 1
ATOM 2180 C C . GLY A 1 276 ? -16.047 -10.398 -15.414 1 54.38 276 GLY A C 1
ATOM 2181 O O . GLY A 1 276 ? -16.938 -10.227 -14.578 1 54.38 276 GLY A O 1
ATOM 2182 N N . TYR A 1 277 ? -16.141 -11.375 -16.312 1 56.31 277 TYR A N 1
ATOM 2183 C CA . TYR A 1 277 ? -16.641 -12.727 -16.094 1 56.31 277 TYR A CA 1
ATOM 2184 C C . TYR A 1 277 ? -15.969 -13.359 -14.875 1 56.31 277 TYR A C 1
ATOM 2186 O O . TYR A 1 277 ? -14.758 -13.273 -14.703 1 56.31 277 TYR A O 1
ATOM 2194 N N . LEU A 1 278 ? -16.828 -13.688 -13.953 1 72.31 278 LEU A N 1
ATOM 2195 C CA . LEU A 1 278 ? -16.328 -14.453 -12.805 1 72.31 278 LEU A CA 1
ATOM 2196 C C . LEU A 1 278 ? -15.945 -15.867 -13.219 1 72.31 278 LEU A C 1
ATOM 2198 O O . LEU A 1 278 ? -16.812 -16.703 -13.469 1 72.31 278 LEU A O 1
ATOM 2202 N N . THR A 1 279 ? -14.672 -16.125 -13.336 1 75.25 279 THR A N 1
ATOM 2203 C CA . THR A 1 279 ? -14.188 -17.469 -13.664 1 75.25 279 THR A CA 1
ATOM 2204 C C . THR A 1 279 ? -14.586 -18.469 -12.578 1 75.25 279 THR A C 1
ATOM 2206 O O . THR A 1 279 ? -14.906 -18.062 -11.453 1 75.25 279 THR A O 1
ATOM 2209 N N . PRO A 1 280 ? -14.656 -19.719 -12.938 1 81.06 280 PRO A N 1
ATOM 2210 C CA . PRO A 1 280 ? -14.93 -20.734 -11.914 1 81.06 280 PRO A CA 1
ATOM 2211 C C . PRO A 1 280 ? -13.969 -20.641 -10.727 1 81.06 280 PRO A C 1
ATOM 2213 O O . PRO A 1 280 ? -14.375 -20.844 -9.578 1 81.06 280 PRO A O 1
ATOM 2216 N N . ALA A 1 281 ? -12.719 -20.312 -10.992 1 85.81 281 ALA A N 1
ATOM 2217 C CA . ALA A 1 281 ? -11.742 -20.156 -9.922 1 85.81 281 ALA A CA 1
ATOM 2218 C C . ALA A 1 281 ? -12.125 -19 -9 1 85.81 281 ALA A C 1
ATOM 2220 O O . ALA A 1 281 ? -12.086 -19.141 -7.773 1 85.81 281 ALA A O 1
ATOM 2221 N N . CYS A 1 282 ? -12.523 -17.938 -9.594 1 88.31 282 CYS A N 1
ATOM 2222 C CA . CYS A 1 282 ? -12.93 -16.781 -8.812 1 88.31 282 CYS A CA 1
ATOM 2223 C C . CYS A 1 282 ? -14.164 -17.078 -7.977 1 88.31 282 CYS A C 1
ATOM 2225 O O . CYS A 1 282 ? -14.25 -16.688 -6.812 1 88.31 282 CYS A O 1
ATOM 2227 N N . LYS A 1 283 ? -15.094 -17.828 -8.547 1 88.56 283 LYS A N 1
ATOM 2228 C CA . LYS A 1 283 ? -16.312 -18.203 -7.828 1 88.56 283 LYS A CA 1
ATOM 2229 C C . LYS A 1 283 ? -15.984 -19.094 -6.629 1 88.56 283 LYS A C 1
ATOM 2231 O O . LYS A 1 283 ? -16.547 -18.922 -5.547 1 88.56 283 LYS A O 1
ATOM 2236 N N . ALA A 1 284 ? -15.125 -20 -6.914 1 92.19 284 ALA A N 1
ATOM 2237 C CA . ALA A 1 284 ? -14.719 -20.891 -5.836 1 92.19 284 ALA A CA 1
ATOM 2238 C C . ALA A 1 284 ? -14.055 -20.109 -4.703 1 92.19 284 ALA A C 1
ATOM 2240 O O . ALA A 1 284 ? -14.359 -20.344 -3.527 1 92.19 284 ALA A O 1
ATOM 2241 N N . VAL A 1 285 ? -13.172 -19.188 -5.047 1 94.75 285 VAL A N 1
ATOM 2242 C CA . VAL A 1 285 ? -12.453 -18.391 -4.062 1 94.75 285 VAL A CA 1
ATOM 2243 C C . VAL A 1 285 ? -13.438 -17.516 -3.297 1 94.75 285 VAL A C 1
ATOM 2245 O O . VAL A 1 285 ? -13.352 -17.391 -2.072 1 94.75 285 VAL A O 1
ATOM 2248 N N . MET A 1 286 ? -14.391 -16.984 -3.988 1 94.5 286 MET A N 1
ATOM 2249 C CA . MET A 1 286 ? -15.398 -16.141 -3.357 1 94.5 286 MET A CA 1
ATOM 2250 C C . MET A 1 286 ? -16.203 -16.922 -2.322 1 94.5 286 MET A C 1
ATOM 2252 O O . MET A 1 286 ? -16.453 -16.422 -1.225 1 94.5 286 MET A O 1
ATOM 2256 N N . GLU A 1 287 ? -16.562 -18.078 -2.684 1 95 287 GLU A N 1
ATOM 2257 C CA . GLU A 1 287 ? -17.328 -18.922 -1.782 1 95 287 GLU A CA 1
ATOM 2258 C C . GLU A 1 287 ? -16.531 -19.281 -0.537 1 95 287 GLU A C 1
ATOM 2260 O O . GLU A 1 287 ? -17.062 -19.266 0.577 1 95 287 GLU A O 1
ATOM 2265 N N . GLU A 1 288 ? -15.328 -19.578 -0.763 1 96.62 288 GLU A N 1
ATOM 2266 C CA . GLU A 1 288 ? -14.492 -19.953 0.375 1 96.62 288 GLU A CA 1
ATOM 2267 C C . GLU A 1 288 ? -14.258 -18.75 1.292 1 96.62 288 GLU A C 1
ATOM 2269 O O . GLU A 1 288 ? -14.195 -18.906 2.514 1 96.62 288 GLU A O 1
ATOM 2274 N N . ILE A 1 289 ? -14.078 -17.562 0.677 1 96.44 289 ILE A N 1
ATOM 2275 C CA . ILE A 1 289 ? -13.906 -16.359 1.486 1 96.44 289 ILE A CA 1
ATOM 2276 C C . ILE A 1 289 ? -15.156 -16.125 2.332 1 96.44 289 ILE A C 1
ATOM 2278 O O . ILE A 1 289 ? -15.062 -15.789 3.516 1 96.44 289 ILE A O 1
ATOM 2282 N N . ARG A 1 290 ? -16.312 -16.344 1.77 1 95.69 290 ARG A N 1
ATOM 2283 C CA . ARG A 1 290 ? -17.562 -16.188 2.5 1 95.69 290 ARG A CA 1
ATOM 2284 C C . ARG A 1 290 ? -17.641 -17.156 3.676 1 95.69 290 ARG A C 1
ATOM 2286 O O . ARG A 1 290 ? -18.078 -16.781 4.766 1 95.69 290 ARG A O 1
ATOM 2293 N N . ASN A 1 291 ? -17.188 -18.344 3.436 1 95.88 291 ASN A N 1
ATOM 2294 C CA . ASN A 1 291 ? -17.203 -19.375 4.473 1 95.88 291 ASN A CA 1
ATOM 2295 C C . ASN A 1 291 ? -16.234 -19.047 5.609 1 95.88 291 ASN A C 1
ATOM 2297 O O . ASN A 1 291 ? -16.438 -19.5 6.742 1 95.88 291 ASN A O 1
ATOM 2301 N N . LEU A 1 292 ? -15.211 -18.234 5.289 1 95.5 292 LEU A N 1
ATOM 2302 C CA . LEU A 1 292 ? -14.18 -17.922 6.266 1 95.5 292 LEU A CA 1
ATOM 2303 C C . LEU A 1 292 ? -14.414 -16.531 6.871 1 95.5 292 LEU A C 1
ATOM 2305 O O . LEU A 1 292 ? -13.555 -16.016 7.59 1 95.5 292 LEU A O 1
ATOM 2309 N N . ALA A 1 293 ? -15.547 -15.93 6.621 1 92.88 293 ALA A N 1
ATOM 2310 C CA . ALA A 1 293 ? -15.828 -14.547 6.992 1 92.88 293 ALA A CA 1
ATOM 2311 C C . ALA A 1 293 ? -15.75 -14.359 8.508 1 92.88 293 ALA A C 1
ATOM 2313 O O . ALA A 1 293 ? -15.508 -13.25 8.984 1 92.88 293 ALA A O 1
ATOM 2314 N N . ASP A 1 294 ? -15.852 -15.398 9.289 1 90.88 294 ASP A N 1
ATOM 2315 C CA . ASP A 1 294 ? -15.82 -15.336 10.742 1 90.88 294 ASP A CA 1
ATOM 2316 C C . ASP A 1 294 ? -14.43 -14.969 11.242 1 90.88 294 ASP A C 1
ATOM 2318 O O . ASP A 1 294 ? -14.266 -14.57 12.398 1 90.88 294 ASP A O 1
ATOM 2322 N N . LEU A 1 295 ? -13.469 -15.109 10.383 1 89.06 295 LEU A N 1
ATOM 2323 C CA . LEU A 1 295 ? -12.094 -14.781 10.742 1 89.06 295 LEU A CA 1
ATOM 2324 C C . LEU A 1 295 ? -11.867 -13.273 10.727 1 89.06 295 LEU A C 1
ATOM 2326 O O . LEU A 1 295 ? -10.82 -12.789 11.156 1 89.06 295 LEU A O 1
ATOM 2330 N N . LEU A 1 296 ? -12.852 -12.516 10.164 1 86.88 296 LEU A N 1
ATOM 2331 C CA . LEU A 1 296 ? -12.742 -11.07 10.047 1 86.88 296 LEU A CA 1
ATOM 2332 C C . LEU A 1 296 ? -13.391 -10.383 11.242 1 86.88 296 LEU A C 1
ATOM 2334 O O . LEU A 1 296 ? -14.453 -10.805 11.711 1 86.88 296 LEU A O 1
ATOM 2338 N N . MET B 1 1 ? -0.958 33.344 -12.312 1 62.16 1 MET B N 1
ATOM 2339 C CA . MET B 1 1 ? -1.312 32.031 -11.734 1 62.16 1 MET B CA 1
ATOM 2340 C C . MET B 1 1 ? -1.985 32.219 -10.375 1 62.16 1 MET B C 1
ATOM 2342 O O . MET B 1 1 ? -1.547 33.031 -9.562 1 62.16 1 MET B O 1
ATOM 2346 N N . ASN B 1 2 ? -3.217 31.812 -10.367 1 71.06 2 ASN B N 1
ATOM 2347 C CA . ASN B 1 2 ? -4.066 32.031 -9.195 1 71.06 2 ASN B CA 1
ATOM 2348 C C . ASN B 1 2 ? -3.988 30.844 -8.227 1 71.06 2 ASN B C 1
ATOM 2350 O O . ASN B 1 2 ? -4.457 29.75 -8.531 1 71.06 2 ASN B O 1
ATOM 2354 N N . TYR B 1 3 ? -3.373 31.078 -7.109 1 79 3 TYR B N 1
ATOM 2355 C CA . TYR B 1 3 ? -3.125 30.078 -6.082 1 79 3 TYR B CA 1
ATOM 2356 C C . TYR B 1 3 ? -4.422 29.391 -5.672 1 79 3 TYR B C 1
ATOM 2358 O O . TYR B 1 3 ? -4.48 28.156 -5.613 1 79 3 TYR B O 1
ATOM 2366 N N . GLU B 1 4 ? -5.375 30.172 -5.473 1 80.88 4 GLU B N 1
ATOM 2367 C CA . GLU B 1 4 ? -6.637 29.641 -4.961 1 80.88 4 GLU B CA 1
ATOM 2368 C C . GLU B 1 4 ? -7.301 28.719 -5.984 1 80.88 4 GLU B C 1
ATOM 2370 O O . GLU B 1 4 ? -7.871 27.688 -5.621 1 80.88 4 GLU B O 1
ATOM 2375 N N . LEU B 1 5 ? -7.176 29.078 -7.188 1 84.31 5 LEU B N 1
ATOM 2376 C CA . LEU B 1 5 ? -7.789 28.281 -8.242 1 84.31 5 LEU B CA 1
ATOM 2377 C C . LEU B 1 5 ? -7.086 26.938 -8.375 1 84.31 5 LEU B C 1
ATOM 2379 O O . LEU B 1 5 ? -7.742 25.906 -8.531 1 84.31 5 LEU B O 1
ATOM 2383 N N . TRP B 1 6 ? -5.828 26.984 -8.227 1 86.75 6 TRP B N 1
ATOM 2384 C CA . TRP B 1 6 ? -5.07 25.75 -8.391 1 86.75 6 TRP B CA 1
ATOM 2385 C C . TRP B 1 6 ? -5.219 24.859 -7.16 1 86.75 6 TRP B C 1
ATOM 2387 O O . TRP B 1 6 ? -5.18 23.625 -7.27 1 86.75 6 TRP B O 1
ATOM 2397 N N . LYS B 1 7 ? -5.398 25.484 -6.035 1 86.56 7 LYS B N 1
ATOM 2398 C CA . LYS B 1 7 ? -5.723 24.703 -4.844 1 86.56 7 LYS B CA 1
ATOM 2399 C C . LYS B 1 7 ? -7.051 23.969 -5.016 1 86.56 7 LYS B C 1
ATOM 2401 O O . LYS B 1 7 ? -7.172 22.797 -4.629 1 86.56 7 LYS B O 1
ATOM 2406 N N . ILE B 1 8 ? -7.992 24.609 -5.566 1 87.94 8 ILE B N 1
ATOM 2407 C CA . ILE B 1 8 ? -9.289 24 -5.848 1 87.94 8 ILE B CA 1
ATOM 2408 C C . ILE B 1 8 ? -9.117 22.844 -6.832 1 87.94 8 ILE B C 1
ATOM 2410 O O . ILE B 1 8 ? -9.742 21.797 -6.68 1 87.94 8 ILE B O 1
ATOM 2414 N N . PHE B 1 9 ? -8.266 23.047 -7.801 1 90.12 9 PHE B N 1
ATOM 2415 C CA . PHE B 1 9 ? -7.945 22.016 -8.773 1 90.12 9 PHE B CA 1
ATOM 2416 C C . PHE B 1 9 ? -7.387 20.766 -8.086 1 90.12 9 PHE B C 1
ATOM 2418 O O . PHE B 1 9 ? -7.84 19.656 -8.344 1 90.12 9 PHE B O 1
ATOM 2425 N N . LEU B 1 10 ? -6.508 20.969 -7.188 1 86.88 10 LEU B N 1
ATOM 2426 C CA . LEU B 1 10 ? -5.891 19.859 -6.484 1 86.88 10 LEU B CA 1
ATOM 2427 C C . LEU B 1 10 ? -6.91 19.141 -5.605 1 86.88 10 LEU B C 1
ATOM 2429 O O . LEU B 1 10 ? -6.887 17.906 -5.5 1 86.88 10 LEU B O 1
ATOM 2433 N N . ASP B 1 11 ? -7.715 19.906 -4.961 1 87.88 11 ASP B N 1
ATOM 2434 C CA . ASP B 1 11 ? -8.758 19.312 -4.133 1 87.88 11 ASP B CA 1
ATOM 2435 C C . ASP B 1 11 ? -9.719 18.469 -4.977 1 87.88 11 ASP B C 1
ATOM 2437 O O . ASP B 1 11 ? -10.18 17.422 -4.531 1 87.88 11 ASP B O 1
ATOM 2441 N N . ALA B 1 12 ? -9.977 18.984 -6.133 1 88.94 12 ALA B N 1
ATOM 2442 C CA . ALA B 1 12 ? -10.844 18.234 -7.043 1 88.94 12 ALA B CA 1
ATOM 2443 C C . ALA B 1 12 ? -10.203 16.922 -7.461 1 88.94 12 ALA B C 1
ATOM 2445 O O . ALA B 1 12 ? -10.891 15.906 -7.605 1 88.94 12 ALA B O 1
ATOM 2446 N N . VAL B 1 13 ? -8.938 16.984 -7.676 1 85 13 VAL B N 1
ATOM 2447 C CA . VAL B 1 13 ? -8.195 15.773 -8.031 1 85 13 VAL B CA 1
ATOM 2448 C C . VAL B 1 13 ? -8.273 14.766 -6.895 1 85 13 VAL B C 1
ATOM 2450 O O . VAL B 1 13 ? -8.523 13.578 -7.125 1 85 13 VAL B O 1
ATOM 2453 N N . GLU B 1 14 ? -8.117 15.258 -5.75 1 80.19 14 GLU B N 1
ATOM 2454 C CA . GLU B 1 14 ? -8.039 14.398 -4.57 1 80.19 14 GLU B CA 1
ATOM 2455 C C . GLU B 1 14 ? -9.406 13.828 -4.211 1 80.19 14 GLU B C 1
ATOM 2457 O O . GLU B 1 14 ? -9.523 12.656 -3.859 1 80.19 14 GLU B O 1
ATOM 2462 N N . LEU B 1 15 ? -10.43 14.672 -4.336 1 79.5 15 LEU B N 1
ATOM 2463 C CA . LEU B 1 15 ? -11.758 14.297 -3.873 1 79.5 15 LEU B CA 1
ATOM 2464 C C . LEU B 1 15 ? -12.57 13.656 -5 1 79.5 15 LEU B C 1
ATOM 2466 O O . LEU B 1 15 ? -13.586 13 -4.746 1 79.5 15 LEU B O 1
ATOM 2470 N N . GLY B 1 16 ? -12.156 13.891 -6.242 1 83.12 16 GLY B N 1
ATOM 2471 C CA . GLY B 1 16 ? -12.797 13.32 -7.414 1 83.12 16 GLY B CA 1
ATOM 2472 C C . GLY B 1 16 ? -14.18 13.883 -7.668 1 83.12 16 GLY B C 1
ATOM 2473 O O . GLY B 1 16 ? -15 13.258 -8.352 1 83.12 16 GLY B O 1
ATOM 2474 N N . SER B 1 17 ? -14.508 14.992 -6.961 1 87 17 SER B N 1
ATOM 2475 C CA . SER B 1 17 ? -15.852 15.555 -7.066 1 87 17 SER B CA 1
ATOM 2476 C C . SER B 1 17 ? -15.844 17.062 -6.801 1 87 17 SER B C 1
ATOM 2478 O O . SER B 1 17 ? -15.234 17.516 -5.828 1 87 17 SER B O 1
ATOM 2480 N N . LEU B 1 18 ? -16.578 17.781 -7.676 1 89.75 18 LEU B N 1
ATOM 2481 C CA . LEU B 1 18 ? -16.641 19.219 -7.488 1 89.75 18 LEU B CA 1
ATOM 2482 C C . LEU B 1 18 ? -17.594 19.578 -6.348 1 89.75 18 LEU B C 1
ATOM 2484 O O . LEU B 1 18 ? -17.391 20.578 -5.66 1 89.75 18 LEU B O 1
ATOM 2488 N N . SER B 1 19 ? -18.547 18.656 -6.168 1 87.25 19 SER B N 1
ATOM 2489 C CA . SER B 1 19 ? -19.469 18.891 -5.059 1 87.25 19 SER B CA 1
ATOM 2490 C C . SER B 1 19 ? -18.766 18.734 -3.715 1 87.25 19 SER B C 1
ATOM 2492 O O . SER B 1 19 ? -19 19.516 -2.789 1 87.25 19 SER B O 1
ATOM 2494 N N . LYS B 1 20 ? -17.953 17.781 -3.662 1 84.81 20 LYS B N 1
ATOM 2495 C CA . LYS B 1 20 ? -17.203 17.562 -2.434 1 84.81 20 LYS B CA 1
ATOM 2496 C C . LYS B 1 20 ? -16.219 18.703 -2.188 1 84.81 20 LYS B C 1
ATOM 2498 O O . LYS B 1 20 ? -15.984 19.094 -1.041 1 84.81 20 LYS B O 1
ATOM 2503 N N . VAL B 1 21 ? -15.656 19.172 -3.258 1 88.38 21 VAL B N 1
ATOM 2504 C CA . VAL B 1 21 ? -14.742 20.312 -3.16 1 88.38 21 VAL B CA 1
ATOM 2505 C C . VAL B 1 21 ? -15.492 21.531 -2.631 1 88.38 21 VAL B C 1
ATOM 2507 O O . VAL B 1 21 ? -14.969 22.281 -1.799 1 88.38 21 VAL B O 1
ATOM 2510 N N . ALA B 1 22 ? -16.703 21.672 -3.041 1 89.19 22 ALA B N 1
ATOM 2511 C CA . ALA B 1 22 ? -17.516 22.797 -2.586 1 89.19 22 ALA B CA 1
ATOM 2512 C C . ALA B 1 22 ? -17.766 22.719 -1.081 1 89.19 22 ALA B C 1
ATOM 2514 O O . ALA B 1 22 ? -17.641 23.719 -0.377 1 89.19 22 ALA B O 1
ATOM 2515 N N . MET B 1 23 ? -18.062 21.578 -0.692 1 80.19 23 MET B N 1
ATOM 2516 C CA . MET B 1 23 ? -18.281 21.359 0.734 1 80.19 23 MET B CA 1
ATOM 2517 C C . MET B 1 23 ? -17.031 21.688 1.538 1 80.19 23 MET B C 1
ATOM 2519 O O . MET B 1 23 ? -17.109 22.344 2.574 1 80.19 23 MET B O 1
ATOM 2523 N N . LEU B 1 24 ? -15.938 21.234 0.998 1 78.81 24 LEU B N 1
ATOM 2524 C CA . LEU B 1 24 ? -14.656 21.469 1.657 1 78.81 24 LEU B CA 1
ATOM 2525 C C . LEU B 1 24 ? -14.359 22.953 1.764 1 78.81 24 LEU B C 1
ATOM 2527 O O . LEU B 1 24 ? -13.781 23.406 2.756 1 78.81 24 LEU B O 1
ATOM 2531 N N . HIS B 1 25 ? -14.734 23.641 0.802 1 81 25 HIS B N 1
ATOM 2532 C CA . HIS B 1 25 ? -14.43 25.062 0.734 1 81 25 HIS B CA 1
ATOM 2533 C C . HIS B 1 25 ? -15.617 25.906 1.187 1 81 25 HIS B C 1
ATOM 2535 O O . HIS B 1 25 ? -15.641 27.125 0.962 1 81 25 HIS B O 1
ATOM 2541 N N . ASN B 1 26 ? -16.594 25.188 1.756 1 80.19 26 ASN B N 1
ATOM 2542 C CA . ASN B 1 26 ? -17.781 25.859 2.299 1 80.19 26 ASN B CA 1
ATOM 2543 C C . ASN B 1 26 ? -18.438 26.766 1.268 1 80.19 26 ASN B C 1
ATOM 2545 O O . ASN B 1 26 ? -18.688 27.938 1.544 1 80.19 26 ASN B O 1
ATOM 2549 N N . THR B 1 27 ? -18.531 26.344 0.128 1 86.62 27 THR B N 1
ATOM 2550 C CA . THR B 1 27 ? -19.188 27.031 -0.971 1 86.62 27 THR B CA 1
ATOM 2551 C C . THR B 1 27 ? -20.109 26.094 -1.739 1 86.62 27 THR B C 1
ATOM 2553 O O . THR B 1 27 ? -20.484 25.031 -1.225 1 86.62 27 THR B O 1
ATOM 2556 N N . ASN B 1 28 ? -20.703 26.531 -2.826 1 87.81 28 ASN B N 1
ATOM 2557 C CA . ASN B 1 28 ? -21.609 25.688 -3.596 1 87.81 28 ASN B CA 1
ATOM 2558 C C . ASN B 1 28 ? -20.969 25.188 -4.883 1 87.81 28 ASN B C 1
ATOM 2560 O O . ASN B 1 28 ? -19.969 25.75 -5.344 1 87.81 28 ASN B O 1
ATOM 2564 N N . GLN B 1 29 ? -21.516 24.141 -5.309 1 90 29 GLN B N 1
ATOM 2565 C CA . GLN B 1 29 ? -20.922 23.422 -6.441 1 90 29 GLN B CA 1
ATOM 2566 C C . GLN B 1 29 ? -20.906 24.297 -7.691 1 90 29 GLN B C 1
ATOM 2568 O O . GLN B 1 29 ? -19.922 24.297 -8.438 1 90 29 GLN B O 1
ATOM 2573 N N . PRO B 1 30 ? -21.938 25.188 -7.961 1 91 30 PRO B N 1
ATOM 2574 C CA . PRO B 1 30 ? -21.859 26.031 -9.156 1 91 30 PRO B CA 1
ATOM 2575 C C . PRO B 1 30 ? -20.672 27 -9.117 1 91 30 PRO B C 1
ATOM 2577 O O . PRO B 1 30 ? -20.062 27.25 -10.156 1 91 30 PRO B O 1
ATOM 2580 N N . GLN B 1 31 ? -20.391 27.469 -7.992 1 89.69 31 GLN B N 1
ATOM 2581 C CA . GLN B 1 31 ? -19.25 28.375 -7.855 1 89.69 31 GLN B CA 1
ATOM 2582 C C . GLN B 1 31 ? -17.938 27.656 -8.148 1 89.69 31 GLN B C 1
ATOM 2584 O O . GLN B 1 31 ? -17.078 28.188 -8.867 1 89.69 31 GLN B O 1
ATOM 2589 N N . ILE B 1 32 ? -17.781 26.5 -7.539 1 92.25 32 ILE B N 1
ATOM 2590 C CA . ILE B 1 32 ? -16.578 25.703 -7.77 1 92.25 32 ILE B CA 1
ATOM 2591 C C . ILE B 1 32 ? -16.469 25.344 -9.25 1 92.25 32 ILE B C 1
ATOM 2593 O O . ILE B 1 32 ? -15.383 25.391 -9.828 1 92.25 32 ILE B O 1
ATOM 2597 N N . SER B 1 33 ? -17.594 25 -9.859 1 92.44 33 SER B N 1
ATOM 2598 C CA . SER B 1 33 ? -17.609 24.656 -11.281 1 92.44 33 SER B CA 1
ATOM 2599 C C . SER B 1 33 ? -17.172 25.844 -12.133 1 92.44 33 SER B C 1
ATOM 2601 O O . SER B 1 33 ? -16.391 25.672 -13.078 1 92.44 33 SER B O 1
ATOM 2603 N N . ARG B 1 34 ? -17.625 27.016 -11.805 1 90.06 34 ARG B N 1
ATOM 2604 C CA . ARG B 1 34 ? -17.25 28.234 -12.523 1 90.06 34 ARG B CA 1
ATOM 2605 C C . ARG B 1 34 ? -15.758 28.5 -12.406 1 90.06 34 ARG B C 1
ATOM 2607 O O . ARG B 1 34 ? -15.109 28.875 -13.391 1 90.06 34 ARG B O 1
ATOM 2614 N N . GLN B 1 35 ? -15.289 28.375 -11.273 1 90.56 35 GLN B N 1
ATOM 2615 C CA . GLN B 1 35 ? -13.867 28.594 -11.023 1 90.56 35 GLN B CA 1
ATOM 2616 C C . GLN B 1 35 ? -13.016 27.625 -11.82 1 90.56 35 GLN B C 1
ATOM 2618 O O . GLN B 1 35 ? -11.992 28 -12.391 1 90.56 35 GLN B O 1
ATOM 2623 N N . MET B 1 36 ? -13.438 26.406 -11.883 1 92 36 MET B N 1
ATOM 2624 C CA . MET B 1 36 ? -12.711 25.391 -12.641 1 92 36 MET B CA 1
ATOM 2625 C C . MET B 1 36 ? -12.758 25.688 -14.141 1 92 36 MET B C 1
ATOM 2627 O O . MET B 1 36 ? -11.773 25.5 -14.852 1 92 36 MET B O 1
ATOM 2631 N N . ASN B 1 37 ? -13.914 26.141 -14.547 1 90.12 37 ASN B N 1
ATOM 2632 C CA . ASN B 1 37 ? -14.047 26.531 -15.945 1 90.12 37 ASN B CA 1
ATOM 2633 C C . ASN B 1 37 ? -13.109 27.688 -16.297 1 90.12 37 ASN B C 1
ATOM 2635 O O . ASN B 1 37 ? -12.516 27.703 -17.375 1 90.12 37 ASN B O 1
ATOM 2639 N N . GLU B 1 38 ? -13.047 28.578 -15.391 1 85.06 38 GLU B N 1
ATOM 2640 C CA . GLU B 1 38 ? -12.141 29.703 -15.578 1 85.06 38 GLU B CA 1
ATOM 2641 C C . GLU B 1 38 ? -10.688 29.219 -15.68 1 85.06 38 GLU B C 1
ATOM 2643 O O . GLU B 1 38 ? -9.938 29.703 -16.531 1 85.06 38 GLU B O 1
ATOM 2648 N N . LEU B 1 39 ? -10.336 28.375 -14.836 1 88.31 39 LEU B N 1
ATOM 2649 C CA . LEU B 1 39 ? -8.977 27.828 -14.828 1 88.31 39 LEU B CA 1
ATOM 2650 C C . LEU B 1 39 ? -8.68 27.094 -16.125 1 88.31 39 LEU B C 1
ATOM 2652 O O . LEU B 1 39 ? -7.602 27.25 -16.703 1 88.31 39 LEU B O 1
ATOM 2656 N N . GLU B 1 40 ? -9.625 26.281 -16.578 1 90.12 40 GLU B N 1
ATOM 2657 C CA . GLU B 1 40 ? -9.469 25.531 -17.812 1 90.12 40 GLU B CA 1
ATOM 2658 C C . GLU B 1 40 ? -9.344 26.469 -19.016 1 90.12 40 GLU B C 1
ATOM 2660 O O . GLU B 1 40 ? -8.555 26.219 -19.922 1 90.12 40 GLU B O 1
ATOM 2665 N N . ALA B 1 41 ? -10.086 27.562 -19 1 84.31 41 ALA B N 1
ATOM 2666 C CA . ALA B 1 41 ? -10 28.562 -20.062 1 84.31 41 ALA B CA 1
ATOM 2667 C C . ALA B 1 41 ? -8.609 29.188 -20.109 1 84.31 41 ALA B C 1
ATOM 2669 O O . ALA B 1 41 ? -8.062 29.406 -21.203 1 84.31 41 ALA B O 1
ATOM 2670 N N . GLN B 1 42 ? -8.078 29.438 -18.969 1 77.75 42 GLN B N 1
ATOM 2671 C CA . GLN B 1 42 ? -6.734 30.016 -18.891 1 77.75 42 GLN B CA 1
ATOM 2672 C C . GLN B 1 42 ? -5.691 29.031 -19.422 1 77.75 42 GLN B C 1
ATOM 2674 O O . GLN B 1 42 ? -4.676 29.453 -19.984 1 77.75 42 GLN B O 1
ATOM 2679 N N . CYS B 1 43 ? -6 27.766 -19.188 1 81.44 43 CYS B N 1
ATOM 2680 C CA . CYS B 1 43 ? -5.051 26.734 -19.594 1 81.44 43 CYS B CA 1
ATOM 2681 C C . CYS B 1 43 ? -5.227 26.391 -21.078 1 81.44 43 CYS B C 1
ATOM 2683 O O . CYS B 1 43 ? -4.363 25.75 -21.672 1 81.44 43 CYS B O 1
ATOM 2685 N N . GLY B 1 44 ? -6.293 26.797 -21.641 1 81.06 44 GLY B N 1
ATOM 2686 C CA . GLY B 1 44 ? -6.555 26.547 -23.047 1 81.06 44 GLY B CA 1
ATOM 2687 C C . GLY B 1 44 ? -7.129 25.156 -23.312 1 81.06 44 GLY B C 1
ATOM 2688 O O . GLY B 1 44 ? -7.078 24.656 -24.438 1 81.06 44 GLY B O 1
ATOM 2689 N N . GLY B 1 45 ? -7.535 24.469 -22.297 1 85.62 45 GLY B N 1
AT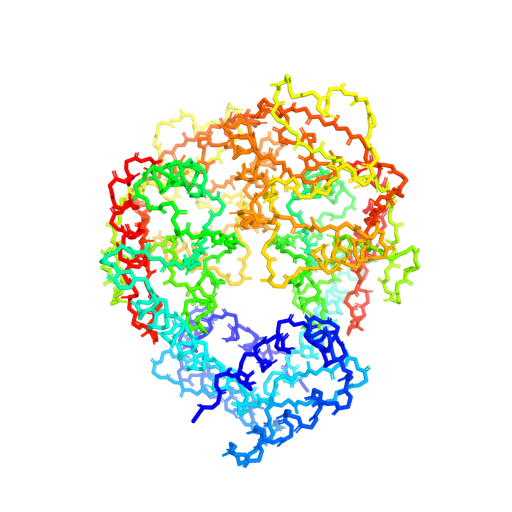OM 2690 C CA . GLY B 1 45 ? -8.109 23.141 -22.422 1 85.62 45 GLY B CA 1
ATOM 2691 C C . GLY B 1 45 ? -8.758 22.656 -21.125 1 85.62 45 GLY B C 1
ATOM 2692 O O . GLY B 1 45 ? -8.578 23.266 -20.078 1 85.62 45 GLY B O 1
ATOM 2693 N N . ARG B 1 46 ? -9.477 21.594 -21.344 1 89.31 46 ARG B N 1
ATOM 2694 C CA . ARG B 1 46 ? -10.125 21 -20.188 1 89.31 46 ARG B CA 1
ATOM 2695 C C . ARG B 1 46 ? -9.133 20.219 -19.328 1 89.31 46 ARG B C 1
ATOM 2697 O O . ARG B 1 46 ? -8.266 19.531 -19.875 1 89.31 46 ARG B O 1
ATOM 2704 N N . LEU B 1 47 ? -9.281 20.453 -18.047 1 90.38 47 LEU B N 1
ATOM 2705 C CA . LEU B 1 47 ? -8.414 19.75 -17.109 1 90.38 47 LEU B CA 1
ATOM 2706 C C . LEU B 1 47 ? -9.117 18.5 -16.547 1 90.38 47 LEU B C 1
ATOM 2708 O O . LEU B 1 47 ? -8.461 17.562 -16.125 1 90.38 47 LEU B O 1
ATOM 2712 N N . PHE B 1 48 ? -10.445 18.562 -16.5 1 92.12 48 PHE B N 1
ATOM 2713 C CA . PHE B 1 48 ? -11.25 17.453 -15.992 1 92.12 48 PHE B CA 1
ATOM 2714 C C . PHE B 1 48 ? -12.273 17.016 -17.031 1 92.12 48 PHE B C 1
ATOM 2716 O O . PHE B 1 48 ? -12.844 17.828 -17.75 1 92.12 48 PHE B O 1
ATOM 2723 N N . ASN B 1 49 ? -12.414 15.656 -17.109 1 88.62 49 ASN B N 1
ATOM 2724 C CA . ASN B 1 49 ? -13.625 15.07 -17.688 1 88.62 49 ASN B CA 1
ATOM 2725 C C . ASN B 1 49 ? -14.719 14.906 -16.641 1 88.62 49 ASN B C 1
ATOM 2727 O O . ASN B 1 49 ? -14.5 14.281 -15.602 1 88.62 49 ASN B O 1
ATOM 2731 N N . ARG B 1 50 ? -15.805 15.562 -16.969 1 83.12 50 ARG B N 1
ATOM 2732 C CA . ARG B 1 50 ? -16.922 15.461 -16.031 1 83.12 50 ARG B CA 1
ATOM 2733 C C . ARG B 1 50 ? -17.812 14.266 -16.359 1 83.12 50 ARG B C 1
ATOM 2735 O O . ARG B 1 50 ? -18.25 14.117 -17.516 1 83.12 50 ARG B O 1
ATOM 2742 N N . THR B 1 51 ? -17.828 13.359 -15.453 1 76.25 51 THR B N 1
ATOM 2743 C CA . THR B 1 51 ? -18.641 12.156 -15.625 1 76.25 51 THR B CA 1
ATOM 2744 C C . THR B 1 51 ? -19.75 12.109 -14.586 1 76.25 51 THR B C 1
ATOM 2746 O O . THR B 1 51 ? -19.828 12.961 -13.703 1 76.25 51 THR B O 1
ATOM 2749 N N . GLY B 1 52 ? -20.781 11.258 -14.703 1 71.12 52 GLY B N 1
ATOM 2750 C CA . GLY B 1 52 ? -21.828 11.047 -13.719 1 71.12 52 GLY B CA 1
ATOM 2751 C C . GLY B 1 52 ? -21.297 10.672 -12.352 1 71.12 52 GLY B C 1
ATOM 2752 O O . GLY B 1 52 ? -21.953 10.867 -11.336 1 71.12 52 GLY B O 1
ATOM 2753 N N . ARG B 1 53 ? -20.125 10.258 -12.352 1 66.62 53 ARG B N 1
ATOM 2754 C CA . ARG B 1 53 ? -19.531 9.766 -11.109 1 66.62 53 ARG B CA 1
ATOM 2755 C C . ARG B 1 53 ? -18.594 10.797 -10.5 1 66.62 53 ARG B C 1
ATOM 2757 O O . ARG B 1 53 ? -18.031 10.586 -9.422 1 66.62 53 ARG B O 1
ATOM 2764 N N . GLY B 1 54 ? -18.453 11.922 -11.195 1 83.38 54 GLY B N 1
ATOM 2765 C CA . GLY B 1 54 ? -17.562 12.961 -10.711 1 83.38 54 GLY B CA 1
ATOM 2766 C C . GLY B 1 54 ? -16.656 13.508 -11.797 1 83.38 54 GLY B C 1
ATOM 2767 O O . GLY B 1 54 ? -17.109 13.797 -12.906 1 83.38 54 GLY B O 1
ATOM 2768 N N . VAL B 1 55 ? -15.398 13.859 -11.289 1 88.12 55 VAL B N 1
ATOM 2769 C CA . VAL B 1 55 ? -14.461 14.438 -12.25 1 88.12 55 VAL B CA 1
ATOM 2770 C C . VAL B 1 55 ? -13.219 13.562 -12.344 1 88.12 55 VAL B C 1
ATOM 2772 O O . VAL B 1 55 ? -12.781 12.969 -11.352 1 88.12 55 VAL B O 1
ATOM 2775 N N . GLU B 1 56 ? -12.711 13.375 -13.602 1 86.62 56 GLU B N 1
ATOM 2776 C CA . GLU B 1 56 ? -11.453 12.695 -13.891 1 86.62 56 GLU B CA 1
ATOM 2777 C C . GLU B 1 56 ? -10.516 13.586 -14.703 1 86.62 56 GLU B C 1
ATOM 2779 O O . GLU B 1 56 ? -10.977 14.359 -15.547 1 86.62 56 GLU B O 1
ATOM 2784 N N . LEU B 1 57 ? -9.227 13.383 -14.438 1 85.31 57 LEU B N 1
ATOM 2785 C CA . LEU B 1 57 ? -8.25 14.227 -15.117 1 85.31 57 LEU B CA 1
ATOM 2786 C C . LEU B 1 57 ? -8.227 13.938 -16.609 1 85.31 57 LEU B C 1
ATOM 2788 O O . LEU B 1 57 ? -8.32 12.773 -17.031 1 85.31 57 LEU B O 1
ATOM 2792 N N . THR B 1 58 ? -8.141 15.039 -17.406 1 84.38 58 THR B N 1
ATOM 2793 C CA . THR B 1 58 ? -7.793 14.914 -18.828 1 84.38 58 THR B CA 1
ATOM 2794 C C . THR B 1 58 ? -6.289 14.688 -18.984 1 84.38 58 THR B C 1
ATOM 2796 O O . THR B 1 58 ? -5.543 14.703 -18.016 1 84.38 58 THR B O 1
ATOM 2799 N N . ASP B 1 59 ? -5.91 14.477 -20.188 1 76.31 59 ASP B N 1
ATOM 2800 C CA . ASP B 1 59 ? -4.484 14.367 -20.484 1 76.31 59 ASP B CA 1
ATOM 2801 C C . ASP B 1 59 ? -3.74 15.633 -20.078 1 76.31 59 ASP B C 1
ATOM 2803 O O . ASP B 1 59 ? -2.65 15.562 -19.5 1 76.31 59 ASP B O 1
ATOM 2807 N N . LEU B 1 60 ? -4.34 16.672 -20.438 1 80.06 60 LEU B N 1
ATOM 2808 C CA . LEU B 1 60 ? -3.746 17.953 -20.062 1 80.06 60 LEU B CA 1
ATOM 2809 C C . LEU B 1 60 ? -3.652 18.078 -18.547 1 80.06 60 LEU B C 1
ATOM 2811 O O . LEU B 1 60 ? -2.629 18.516 -18.016 1 80.06 60 LEU B O 1
ATOM 2815 N N . GLY B 1 61 ? -4.723 17.719 -17.891 1 83.19 61 GLY B N 1
ATOM 2816 C CA . GLY B 1 61 ? -4.719 17.734 -16.422 1 83.19 61 GLY B CA 1
ATOM 2817 C C . GLY B 1 61 ? -3.629 16.875 -15.82 1 83.19 61 GLY B C 1
ATOM 2818 O O . GLY B 1 61 ? -2.928 17.312 -14.906 1 83.19 61 GLY B O 1
ATOM 2819 N N . GLN B 1 62 ? -3.479 15.742 -16.391 1 78.88 62 GLN B N 1
ATOM 2820 C CA . GLN B 1 62 ? -2.475 14.797 -15.914 1 78.88 62 GLN B CA 1
ATOM 2821 C C . GLN B 1 62 ? -1.063 15.336 -16.125 1 78.88 62 GLN B C 1
ATOM 2823 O O . GLN B 1 62 ? -0.191 15.156 -15.266 1 78.88 62 GLN B O 1
ATOM 2828 N N . HIS B 1 63 ? -0.902 16 -17.172 1 73.81 63 HIS B N 1
ATOM 2829 C CA . HIS B 1 63 ? 0.395 16.562 -17.516 1 73.81 63 HIS B CA 1
ATOM 2830 C C . HIS B 1 63 ? 0.761 17.719 -16.578 1 73.81 63 HIS B C 1
ATOM 2832 O O . HIS B 1 63 ? 1.92 17.859 -16.188 1 73.81 63 HIS B O 1
ATOM 2838 N N . LEU B 1 64 ? -0.19 18.484 -16.203 1 78.94 64 LEU B N 1
ATOM 2839 C CA . LEU B 1 64 ? 0.06 19.703 -15.438 1 78.94 64 LEU B CA 1
ATOM 2840 C C . LEU B 1 64 ? 0.123 19.406 -13.945 1 78.94 64 LEU B C 1
ATOM 2842 O O . LEU B 1 64 ? 0.732 20.156 -13.18 1 78.94 64 LEU B O 1
ATOM 2846 N N . LEU B 1 65 ? -0.459 18.25 -13.602 1 81.81 65 LEU B N 1
ATOM 2847 C CA . LEU B 1 65 ? -0.689 17.969 -12.188 1 81.81 65 LEU B CA 1
ATOM 2848 C C . LEU B 1 65 ? 0.62 18 -11.406 1 81.81 65 LEU B C 1
ATOM 2850 O O . LEU B 1 65 ? 0.734 18.719 -10.414 1 81.81 65 LEU B O 1
ATOM 2854 N N . PRO B 1 66 ? 1.673 17.375 -11.883 1 70.69 66 PRO B N 1
ATOM 2855 C CA . PRO B 1 66 ? 2.918 17.406 -11.109 1 70.69 66 PRO B CA 1
ATOM 2856 C C . PRO B 1 66 ? 3.51 18.812 -11.008 1 70.69 66 PRO B C 1
ATOM 2858 O O . PRO B 1 66 ? 4.062 19.188 -9.969 1 70.69 66 PRO B O 1
ATOM 2861 N N . LYS B 1 67 ? 3.377 19.5 -11.977 1 71.5 67 LYS B N 1
ATOM 2862 C CA . LYS B 1 67 ? 3.908 20.859 -12.008 1 71.5 67 LYS B CA 1
ATOM 2863 C C . LYS B 1 67 ? 3.123 21.781 -11.078 1 71.5 67 LYS B C 1
ATOM 2865 O O . LYS B 1 67 ? 3.707 22.625 -10.391 1 71.5 67 LYS B O 1
ATOM 2870 N N . ILE B 1 68 ? 1.862 21.609 -11.094 1 79.12 68 ILE B N 1
ATOM 2871 C CA . ILE B 1 68 ? 1.001 22.438 -10.258 1 79.12 68 ILE B CA 1
ATOM 2872 C C . ILE B 1 68 ? 1.244 22.109 -8.789 1 79.12 68 ILE B C 1
ATOM 2874 O O . ILE B 1 68 ? 1.307 23.016 -7.949 1 79.12 68 ILE B O 1
ATOM 2878 N N . ARG B 1 69 ? 1.313 20.859 -8.562 1 76.62 69 ARG B N 1
ATOM 2879 C CA . ARG B 1 69 ? 1.61 20.453 -7.195 1 76.62 69 ARG B CA 1
ATOM 2880 C C . ARG B 1 69 ? 2.914 21.078 -6.711 1 76.62 69 ARG B C 1
ATOM 2882 O O . ARG B 1 69 ? 2.975 21.609 -5.602 1 76.62 69 ARG B O 1
ATOM 2889 N N . SER B 1 70 ? 3.861 21 -7.512 1 69.31 70 SER B N 1
ATOM 2890 C CA . SER B 1 70 ? 5.152 21.594 -7.176 1 69.31 70 SER B CA 1
ATOM 2891 C C . SER B 1 70 ? 5.035 23.094 -6.957 1 69.31 70 SER B C 1
ATOM 2893 O O . SER B 1 70 ? 5.582 23.641 -5.996 1 69.31 70 SER B O 1
ATOM 2895 N N . TRP B 1 71 ? 4.383 23.688 -7.816 1 70.94 71 TRP B N 1
ATOM 2896 C CA . TRP B 1 71 ? 4.215 25.141 -7.742 1 70.94 71 TRP B CA 1
ATOM 2897 C C . TRP B 1 71 ? 3.473 25.531 -6.473 1 70.94 71 TRP B C 1
ATOM 2899 O O . TRP B 1 71 ? 3.85 26.5 -5.801 1 70.94 71 TRP B O 1
ATOM 2909 N N . LEU B 1 72 ? 2.441 24.844 -6.199 1 78 72 LEU B N 1
ATOM 2910 C CA . LEU B 1 72 ? 1.673 25.141 -4.996 1 78 72 LEU B CA 1
ATOM 2911 C C . LEU B 1 72 ? 2.52 24.938 -3.746 1 78 72 LEU B C 1
ATOM 2913 O O . LEU B 1 72 ? 2.451 25.734 -2.807 1 78 72 LEU B O 1
ATOM 2917 N N . ASN B 1 73 ? 3.211 23.906 -3.809 1 69.44 73 ASN B N 1
ATOM 2918 C CA . ASN B 1 73 ? 4.09 23.609 -2.68 1 69.44 73 ASN B CA 1
ATOM 2919 C C . ASN B 1 73 ? 5.109 24.734 -2.459 1 69.44 73 ASN B C 1
ATOM 2921 O O . ASN B 1 73 ? 5.328 25.156 -1.326 1 69.44 73 ASN B O 1
ATOM 2925 N N . VAL B 1 74 ? 5.648 25.156 -3.504 1 64.56 74 VAL B N 1
ATOM 2926 C CA . VAL B 1 74 ? 6.637 26.219 -3.434 1 64.56 74 VAL B CA 1
ATOM 2927 C C . VAL B 1 74 ? 5.969 27.516 -2.959 1 64.56 74 VAL B C 1
ATOM 2929 O O . VAL B 1 74 ? 6.531 28.234 -2.137 1 64.56 74 VAL B O 1
ATOM 2932 N N . THR B 1 75 ? 4.848 27.734 -3.504 1 67.81 75 THR B N 1
ATOM 2933 C CA . THR B 1 75 ? 4.117 28.938 -3.139 1 67.81 75 THR B CA 1
ATOM 2934 C C . THR B 1 75 ? 3.738 28.922 -1.659 1 67.81 75 THR B C 1
ATOM 2936 O O . THR B 1 75 ? 3.873 29.922 -0.962 1 67.81 75 THR B O 1
ATOM 2939 N N . ASP B 1 76 ? 3.232 27.828 -1.244 1 69.56 76 ASP B N 1
ATOM 2940 C CA . ASP B 1 76 ? 2.883 27.688 0.165 1 69.56 76 ASP B CA 1
ATOM 2941 C C . ASP B 1 76 ? 4.102 27.906 1.061 1 69.56 76 ASP B C 1
ATOM 2943 O O . ASP B 1 76 ? 4.004 28.547 2.102 1 69.56 76 ASP B O 1
ATOM 2947 N N . GLN B 1 77 ? 5.07 27.453 0.589 1 61.41 77 GLN B N 1
ATOM 2948 C CA . GLN B 1 77 ? 6.316 27.609 1.329 1 61.41 77 GLN B CA 1
ATOM 2949 C C . GLN B 1 77 ? 6.73 29.078 1.379 1 61.41 77 GLN B C 1
ATOM 2951 O O . GLN B 1 77 ? 7.148 29.578 2.428 1 61.41 77 GLN B O 1
ATOM 2956 N N . LEU B 1 78 ? 6.668 29.656 0.265 1 58.84 78 LEU B N 1
ATOM 2957 C CA . LEU B 1 78 ? 7.023 31.062 0.185 1 58.84 78 LEU B CA 1
ATOM 2958 C C . LEU B 1 78 ? 6.117 31.906 1.08 1 58.84 78 LEU B C 1
ATOM 2960 O O . LEU B 1 78 ? 6.594 32.781 1.794 1 58.84 78 LEU B O 1
ATOM 2964 N N . ASN B 1 79 ? 4.906 31.641 0.975 1 63.94 79 ASN B N 1
ATOM 2965 C CA . ASN B 1 79 ? 3.953 32.344 1.824 1 63.94 79 ASN B CA 1
ATOM 2966 C C . ASN B 1 79 ? 4.273 32.156 3.305 1 63.94 79 ASN B C 1
ATOM 2968 O O . ASN B 1 79 ? 4.191 33.125 4.086 1 63.94 79 ASN B O 1
ATOM 2972 N N . ASN B 1 80 ? 4.578 31.016 3.551 1 59.53 80 ASN B N 1
ATOM 2973 C CA . ASN B 1 80 ? 4.941 30.719 4.93 1 59.53 80 ASN B CA 1
ATOM 2974 C C . ASN B 1 80 ? 6.223 31.438 5.344 1 59.53 80 ASN B C 1
ATOM 2976 O O . ASN B 1 80 ? 6.332 31.922 6.473 1 59.53 80 ASN B O 1
ATOM 2980 N N . GLU B 1 81 ? 7.129 31.422 4.48 1 57.03 81 GLU B N 1
ATOM 2981 C CA . GLU B 1 81 ? 8.375 32.125 4.734 1 57.03 81 GLU B CA 1
ATOM 2982 C C . GLU B 1 81 ? 8.125 33.625 4.949 1 57.03 81 GLU B C 1
ATOM 2984 O O . GLU B 1 81 ? 8.758 34.25 5.801 1 57.03 81 GLU B O 1
ATOM 2989 N N . ILE B 1 82 ? 7.293 34.094 4.18 1 55.94 82 ILE B N 1
ATOM 2990 C CA . ILE B 1 82 ? 6.965 35.531 4.27 1 55.94 82 ILE B CA 1
ATOM 2991 C C . ILE B 1 82 ? 6.285 35.812 5.605 1 55.94 82 ILE B C 1
ATOM 2993 O O . ILE B 1 82 ? 6.594 36.812 6.266 1 55.94 82 ILE B O 1
ATOM 2997 N N . LEU B 1 83 ? 5.422 35 5.855 1 55.12 83 LEU B N 1
ATOM 2998 C CA . LEU B 1 83 ? 4.637 35.219 7.066 1 55.12 83 LEU B CA 1
ATOM 2999 C C . LEU B 1 83 ? 5.488 35.031 8.312 1 55.12 83 LEU B C 1
ATOM 3001 O O . LEU B 1 83 ? 5.285 35.688 9.336 1 55.12 83 LEU B O 1
ATOM 3005 N N . HIS B 1 84 ? 6.223 34.094 8.25 1 54.72 84 HIS B N 1
ATOM 3006 C CA . HIS B 1 84 ? 6.91 33.75 9.492 1 54.72 84 HIS B CA 1
ATOM 3007 C C . HIS B 1 84 ? 8.336 34.281 9.492 1 54.72 84 HIS B C 1
ATOM 3009 O O . HIS B 1 84 ? 9.047 34.188 10.5 1 54.72 84 HIS B O 1
ATOM 3015 N N . SER B 1 85 ? 8.539 35.25 8.688 1 47.84 85 SER B N 1
ATOM 3016 C CA . SER B 1 85 ? 9.789 36 8.656 1 47.84 85 SER B CA 1
ATOM 3017 C C . SER B 1 85 ? 10.914 35.25 9.336 1 47.84 85 SER B C 1
ATOM 3019 O O . SER B 1 85 ? 11.781 35.844 9.984 1 47.84 85 SER B O 1
ATOM 3021 N N . THR B 1 86 ? 10.719 34.125 9.906 1 52.25 86 THR B N 1
ATOM 3022 C CA . THR B 1 86 ? 11.75 33.406 10.648 1 52.25 86 THR B CA 1
ATOM 3023 C C . THR B 1 86 ? 12.336 32.281 9.805 1 52.25 86 THR B C 1
ATOM 3025 O O . THR B 1 86 ? 11.703 31.812 8.859 1 52.25 86 THR B O 1
ATOM 3028 N N . ASP B 1 87 ? 13.695 32.156 9.938 1 59.28 87 ASP B N 1
ATOM 3029 C CA . ASP B 1 87 ? 14.5 31.109 9.32 1 59.28 87 ASP B CA 1
ATOM 3030 C C . ASP B 1 87 ? 14.031 29.719 9.75 1 59.28 87 ASP B C 1
ATOM 3032 O O . ASP B 1 87 ? 14.68 28.719 9.445 1 59.28 87 ASP B O 1
ATOM 3036 N N . THR B 1 88 ? 12.891 29.766 10.492 1 71.25 88 THR B N 1
ATOM 3037 C CA . THR B 1 88 ? 12.469 28.469 11.008 1 71.25 88 THR B CA 1
ATOM 3038 C C . THR B 1 88 ? 11.656 27.719 9.961 1 71.25 88 THR B C 1
ATOM 3040 O O . THR B 1 88 ? 10.68 28.25 9.414 1 71.25 88 THR B O 1
ATOM 3043 N N . PRO B 1 89 ? 12.125 26.516 9.719 1 81.06 89 PRO B N 1
ATOM 3044 C CA . PRO B 1 89 ? 11.398 25.719 8.727 1 81.06 89 PRO B CA 1
ATOM 3045 C C . PRO B 1 89 ? 9.961 25.422 9.156 1 81.06 89 PRO B C 1
ATOM 3047 O O . PRO B 1 89 ? 9.711 25.094 10.32 1 81.06 89 PRO B O 1
ATOM 3050 N N . ILE B 1 90 ? 9.078 25.734 8.273 1 78.81 90 ILE B N 1
ATOM 3051 C CA . ILE B 1 90 ? 7.66 25.484 8.523 1 78.81 90 ILE B CA 1
ATOM 3052 C C . ILE B 1 90 ? 7.027 24.828 7.293 1 78.81 90 ILE B C 1
ATOM 3054 O O . ILE B 1 90 ? 7.508 25 6.172 1 78.81 90 ILE B O 1
ATOM 3058 N N . GLY B 1 91 ? 5.891 24 7.527 1 82.44 91 GLY B N 1
ATOM 3059 C CA . GLY B 1 91 ? 5.156 23.438 6.406 1 82.44 91 GLY B CA 1
ATOM 3060 C C . GLY B 1 91 ? 4.949 21.938 6.527 1 82.44 91 GLY B C 1
ATOM 3061 O O . GLY B 1 91 ? 5.309 21.328 7.543 1 82.44 91 GLY B O 1
ATOM 3062 N N . THR B 1 92 ? 4.363 21.453 5.5 1 85.31 92 THR B N 1
ATOM 3063 C CA . THR B 1 92 ? 4.078 20.031 5.469 1 85.31 92 THR B CA 1
ATOM 3064 C C . THR B 1 92 ? 5.094 19.297 4.594 1 85.31 92 THR B C 1
ATOM 3066 O O . THR B 1 92 ? 5.43 19.75 3.504 1 85.31 92 THR B O 1
ATOM 3069 N N . VAL B 1 93 ? 5.656 18.281 5.168 1 90 93 VAL B N 1
ATOM 3070 C CA . VAL B 1 93 ? 6.539 17.391 4.406 1 90 93 VAL B CA 1
ATOM 3071 C C . VAL B 1 93 ? 5.867 16.031 4.203 1 90 93 VAL B C 1
ATOM 3073 O O . VAL B 1 93 ? 5.504 15.367 5.172 1 90 93 VAL B O 1
ATOM 3076 N N . ARG B 1 94 ? 5.656 15.703 3.012 1 94.06 94 ARG B N 1
ATOM 3077 C CA . ARG B 1 94 ? 5.031 14.438 2.648 1 94.06 94 ARG B CA 1
ATOM 3078 C C . ARG B 1 94 ? 6.082 13.375 2.359 1 94.06 94 ARG B C 1
ATOM 3080 O O . ARG B 1 94 ? 6.895 13.531 1.443 1 94.06 94 ARG B O 1
ATOM 3087 N N . ILE B 1 95 ? 6 12.258 3.1 1 96 95 ILE B N 1
ATOM 3088 C CA . ILE B 1 95 ? 6.992 11.195 2.979 1 96 95 ILE B CA 1
ATOM 3089 C C . ILE B 1 95 ? 6.312 9.891 2.562 1 96 95 ILE B C 1
ATOM 3091 O O . ILE B 1 95 ? 5.254 9.539 3.094 1 96 95 ILE B O 1
ATOM 3095 N N . ALA B 1 96 ? 6.84 9.258 1.563 1 96.25 96 ALA B N 1
ATOM 3096 C CA . ALA B 1 96 ? 6.441 7.895 1.238 1 96.25 96 ALA B CA 1
ATOM 3097 C C . ALA B 1 96 ? 7.414 6.883 1.831 1 96.25 96 ALA B C 1
ATOM 3099 O O . ALA B 1 96 ? 8.633 7.078 1.782 1 96.25 96 ALA B O 1
ATOM 3100 N N . SER B 1 97 ? 6.832 5.848 2.385 1 94.5 97 SER B N 1
ATOM 3101 C CA . SER B 1 97 ? 7.707 4.855 3.002 1 94.5 97 SER B CA 1
ATOM 3102 C C . SER B 1 97 ? 7.219 3.438 2.719 1 94.5 97 SER B C 1
ATOM 3104 O O . SER B 1 97 ? 6.023 3.219 2.494 1 94.5 97 SER B O 1
ATOM 3106 N N . LEU B 1 98 ? 8.188 2.529 2.711 1 92.12 98 LEU B N 1
ATOM 3107 C CA . LEU B 1 98 ? 7.852 1.108 2.74 1 92.12 98 LEU B CA 1
ATOM 3108 C C . LEU B 1 98 ? 7.352 0.695 4.117 1 92.12 98 LEU B C 1
ATOM 3110 O O . LEU B 1 98 ? 7.75 1.276 5.129 1 92.12 98 LEU B O 1
ATOM 3114 N N . PRO B 1 99 ? 6.535 -0.352 4.125 1 87.19 99 PRO B N 1
ATOM 3115 C CA . PRO B 1 99 ? 6.07 -0.837 5.426 1 87.19 99 PRO B CA 1
ATOM 3116 C C . PRO B 1 99 ? 7.223 -1.21 6.363 1 87.19 99 PRO B C 1
ATOM 3118 O O . PRO B 1 99 ? 7.129 -1 7.574 1 87.19 99 PRO B O 1
ATOM 3121 N N . SER B 1 100 ? 8.273 -1.671 5.844 1 84.88 100 SER B N 1
ATOM 3122 C CA . SER B 1 100 ? 9.383 -2.176 6.641 1 84.88 100 SER B CA 1
ATOM 3123 C C . SER B 1 100 ? 10.219 -1.032 7.211 1 84.88 100 SER B C 1
ATOM 3125 O O . SER B 1 100 ? 10.977 -1.227 8.164 1 84.88 100 SER B O 1
ATOM 3127 N N . THR B 1 101 ? 10.102 0.158 6.719 1 84.25 101 THR B N 1
ATOM 3128 C CA . THR B 1 101 ? 11.016 1.229 7.105 1 84.25 101 THR B CA 1
ATOM 3129 C C . THR B 1 101 ? 10.281 2.283 7.938 1 84.25 101 THR B C 1
ATOM 3131 O O . THR B 1 101 ? 10.914 3.186 8.492 1 84.25 101 THR B O 1
ATOM 3134 N N . ALA B 1 102 ? 9.023 2.184 8.023 1 84.56 102 ALA B N 1
ATOM 3135 C CA . ALA B 1 102 ? 8.242 3.242 8.656 1 84.56 102 ALA B CA 1
ATOM 3136 C C . ALA B 1 102 ? 8.57 3.348 10.141 1 84.56 102 ALA B C 1
ATOM 3138 O O . ALA B 1 102 ? 8.938 4.418 10.633 1 84.56 102 ALA B O 1
ATOM 3139 N N . HIS B 1 103 ? 8.414 2.271 10.844 1 84 103 HIS B N 1
ATOM 3140 C CA . HIS B 1 103 ? 8.75 2.25 12.258 1 84 103 HIS B CA 1
ATOM 3141 C C . HIS B 1 103 ? 10.023 1.448 12.508 1 84 103 HIS B C 1
ATOM 3143 O O . HIS B 1 103 ? 10.18 0.341 11.984 1 84 103 HIS B O 1
ATOM 3149 N N . PRO B 1 104 ? 10.992 1.994 13.203 1 88.75 104 PRO B N 1
ATOM 3150 C CA . PRO B 1 104 ? 10.883 3.096 14.156 1 88.75 104 PRO B CA 1
ATOM 3151 C C . PRO B 1 104 ? 11.359 4.43 13.578 1 88.75 104 PRO B C 1
ATOM 3153 O O . PRO B 1 104 ? 11.281 5.461 14.25 1 88.75 104 PRO B O 1
ATOM 3156 N N . LEU B 1 105 ? 11.773 4.422 12.453 1 92.06 105 LEU B N 1
ATOM 3157 C CA . LEU B 1 105 ? 12.414 5.602 11.883 1 92.06 105 LEU B CA 1
ATOM 3158 C C . LEU B 1 105 ? 11.477 6.805 11.922 1 92.06 105 LEU B C 1
ATOM 3160 O O . LEU B 1 105 ? 11.836 7.855 12.469 1 92.06 105 LEU B O 1
ATOM 3164 N N . LEU B 1 106 ? 10.305 6.656 11.484 1 93.5 106 LEU B N 1
ATOM 3165 C CA . LEU B 1 106 ? 9.43 7.801 11.273 1 93.5 106 LEU B CA 1
ATOM 3166 C C . LEU B 1 106 ? 8.758 8.219 12.578 1 93.5 106 LEU B C 1
ATOM 3168 O O . LEU B 1 106 ? 8.445 9.398 12.766 1 93.5 106 LEU B O 1
ATOM 3172 N N . SER B 1 107 ? 8.531 7.277 13.523 1 91.56 107 SER B N 1
ATOM 3173 C CA . SER B 1 107 ? 8.039 7.672 14.836 1 91.56 107 SER B CA 1
ATOM 3174 C C . SER B 1 107 ? 9.086 8.477 15.602 1 91.56 107 SER B C 1
ATOM 3176 O O . SER B 1 107 ? 8.75 9.461 16.266 1 91.56 107 SER B O 1
ATOM 3178 N N . THR B 1 108 ? 10.328 8.047 15.484 1 94 108 THR B N 1
ATOM 3179 C CA . THR B 1 108 ? 11.422 8.781 16.109 1 94 108 THR B CA 1
ATOM 3180 C C . THR B 1 108 ? 11.602 10.148 15.461 1 94 108 THR B C 1
ATOM 3182 O O . THR B 1 108 ? 11.852 11.141 16.141 1 94 108 THR B O 1
ATOM 3185 N N . LEU B 1 109 ? 11.469 10.141 14.148 1 95.25 109 LEU B N 1
ATOM 3186 C CA . LEU B 1 109 ? 11.547 11.391 13.414 1 95.25 109 LEU B CA 1
ATOM 3187 C C . LEU B 1 109 ? 10.508 12.391 13.914 1 95.25 109 LEU B C 1
ATOM 3189 O O . LEU B 1 109 ? 10.812 13.578 14.078 1 95.25 109 LEU B O 1
ATOM 3193 N N . TYR B 1 110 ? 9.32 11.969 14.109 1 92.75 110 TYR B N 1
ATOM 3194 C CA . TYR B 1 110 ? 8.258 12.828 14.602 1 92.75 110 TYR B CA 1
ATOM 3195 C C . TYR B 1 110 ? 8.648 13.477 15.93 1 92.75 110 TYR B C 1
ATOM 3197 O O . TYR B 1 110 ? 8.453 14.68 16.125 1 92.75 110 TYR B O 1
ATOM 3205 N N . LYS B 1 111 ? 9.195 12.68 16.828 1 92.62 111 LYS B N 1
ATOM 3206 C CA . LYS B 1 111 ? 9.609 13.18 18.125 1 92.62 111 LYS B CA 1
ATOM 3207 C C . LYS B 1 111 ? 10.672 14.266 17.984 1 92.62 111 LYS B C 1
ATOM 3209 O O . LYS B 1 111 ? 10.602 15.305 18.656 1 92.62 111 LYS B O 1
ATOM 3214 N N . VAL B 1 112 ? 11.602 13.992 17.172 1 94.88 112 VAL B N 1
ATOM 3215 C CA . VAL B 1 112 ? 12.688 14.938 16.938 1 94.88 112 VAL B CA 1
ATOM 3216 C C . VAL B 1 112 ? 12.133 16.234 16.375 1 94.88 112 VAL B C 1
ATOM 3218 O O . VAL B 1 112 ? 12.539 17.328 16.797 1 94.88 112 VAL B O 1
ATOM 3221 N N . LEU B 1 113 ? 11.211 16.141 15.445 1 93.56 113 LEU B N 1
ATOM 3222 C CA . LEU B 1 113 ? 10.641 17.312 14.805 1 93.56 113 LEU B CA 1
ATOM 3223 C C . LEU B 1 113 ? 9.805 18.125 15.797 1 93.56 113 LEU B C 1
ATOM 3225 O O . LEU B 1 113 ? 9.797 19.359 15.75 1 93.56 113 LEU B O 1
ATOM 3229 N N . GLN B 1 114 ? 9.125 17.453 16.641 1 90.94 114 GLN B N 1
ATOM 3230 C CA . GLN B 1 114 ? 8.328 18.141 17.656 1 90.94 114 GLN B CA 1
ATOM 3231 C C . GLN B 1 114 ? 9.211 19.016 18.547 1 90.94 114 GLN B C 1
ATOM 3233 O O . GLN B 1 114 ? 8.789 20.094 18.984 1 90.94 114 GLN B O 1
ATOM 3238 N N . GLU B 1 115 ? 10.383 18.578 18.766 1 92.75 115 GLU B N 1
ATOM 3239 C CA . GLU B 1 115 ? 11.328 19.281 19.641 1 92.75 115 GLU B CA 1
ATOM 3240 C C . GLU B 1 115 ? 12.055 20.391 18.875 1 92.75 115 GLU B C 1
ATOM 3242 O O . GLU B 1 115 ? 12.148 21.516 19.344 1 92.75 115 GLU B O 1
ATOM 3247 N N . LYS B 1 116 ? 12.508 20.125 17.703 1 93.44 116 LYS B N 1
ATOM 3248 C CA . LYS B 1 116 ? 13.406 21.031 16.984 1 93.44 116 LYS B CA 1
ATOM 3249 C C . LYS B 1 116 ? 12.625 21.906 16.016 1 93.44 116 LYS B C 1
ATOM 3251 O O . LYS B 1 116 ? 13 23.062 15.766 1 93.44 116 LYS B O 1
ATOM 3256 N N . TYR B 1 117 ? 11.602 21.281 15.367 1 92.19 117 TYR B N 1
ATOM 3257 C CA . TYR B 1 117 ? 10.844 21.953 14.312 1 92.19 117 TYR B CA 1
ATOM 3258 C C . TYR B 1 117 ? 9.344 21.75 14.516 1 92.19 117 TYR B C 1
ATOM 3260 O O . TYR B 1 117 ? 8.672 21.188 13.656 1 92.19 117 TYR B O 1
ATOM 3268 N N . PRO B 1 118 ? 8.75 22.359 15.492 1 88.75 118 PRO B N 1
ATOM 3269 C CA . PRO B 1 118 ? 7.367 22.047 15.883 1 88.75 118 PRO B CA 1
ATOM 3270 C C . PRO B 1 118 ? 6.344 22.516 14.852 1 88.75 118 PRO B C 1
ATOM 3272 O O . PRO B 1 118 ? 5.176 22.125 14.914 1 88.75 118 PRO B O 1
ATOM 3275 N N . LEU B 1 119 ? 6.797 23.312 13.891 1 85.88 119 LEU B N 1
ATOM 3276 C CA . LEU B 1 119 ? 5.848 23.844 12.922 1 85.88 119 LEU B CA 1
ATOM 3277 C C . LEU B 1 119 ? 5.852 23.016 11.641 1 85.88 119 LEU B C 1
ATOM 3279 O O . LEU B 1 119 ? 5.113 23.312 10.703 1 85.88 119 LEU B O 1
ATOM 3283 N N . ILE B 1 120 ? 6.664 21.984 11.633 1 89 120 ILE B N 1
ATOM 3284 C CA . ILE B 1 120 ? 6.656 21.047 10.508 1 89 120 ILE B CA 1
ATOM 3285 C C . ILE B 1 120 ? 5.613 19.953 10.742 1 89 120 ILE B C 1
ATOM 3287 O O . ILE B 1 120 ? 5.57 19.359 11.812 1 89 120 ILE B O 1
ATOM 3291 N N . LYS B 1 121 ? 4.754 19.781 9.75 1 89.06 121 LYS B N 1
ATOM 3292 C CA . LYS B 1 121 ? 3.795 18.672 9.766 1 89.06 121 LYS B CA 1
ATOM 3293 C C . LYS B 1 121 ? 4.23 17.562 8.828 1 89.06 121 LYS B C 1
ATOM 3295 O O . LYS B 1 121 ? 4.734 17.812 7.73 1 89.06 121 LYS B O 1
ATOM 3300 N N . LEU B 1 122 ? 4.035 16.328 9.32 1 93.25 122 LEU B N 1
ATOM 3301 C CA . LEU B 1 122 ? 4.418 15.188 8.508 1 93.25 122 LEU B CA 1
ATOM 3302 C C . LEU B 1 122 ? 3.188 14.438 8.008 1 93.25 122 LEU B C 1
ATOM 3304 O O . LEU B 1 122 ? 2.215 14.266 8.75 1 93.25 122 LEU B O 1
ATOM 3308 N N . SER B 1 123 ? 3.227 14.102 6.816 1 94.56 123 SER B N 1
ATOM 3309 C CA . SER B 1 123 ? 2.307 13.156 6.191 1 94.56 123 SER B CA 1
ATOM 3310 C C . SER B 1 123 ? 3.053 11.969 5.598 1 94.56 123 SER B C 1
ATOM 3312 O O . SER B 1 123 ? 3.91 12.133 4.727 1 94.56 123 SER B O 1
ATOM 3314 N N . VAL B 1 124 ? 2.648 10.766 6.086 1 96.31 124 VAL B N 1
ATOM 3315 C CA . VAL B 1 124 ? 3.41 9.586 5.68 1 96.31 124 VAL B CA 1
ATOM 3316 C C . VAL B 1 124 ? 2.502 8.617 4.934 1 96.31 124 VAL B C 1
ATOM 3318 O O . VAL B 1 124 ? 1.624 7.988 5.531 1 96.31 124 VAL B O 1
ATOM 3321 N N . ARG B 1 125 ? 2.809 8.469 3.689 1 94.38 125 ARG B N 1
ATOM 3322 C CA . ARG B 1 125 ? 2.127 7.465 2.883 1 94.38 125 ARG B CA 1
ATOM 3323 C C . ARG B 1 125 ? 2.926 6.164 2.836 1 94.38 125 ARG B C 1
ATOM 3325 O O . ARG B 1 125 ? 4.16 6.191 2.84 1 94.38 125 ARG B O 1
ATOM 3332 N N . GLU B 1 126 ? 2.146 5.113 2.775 1 93.44 126 GLU B N 1
ATOM 3333 C CA . GLU B 1 126 ? 2.789 3.803 2.713 1 93.44 126 GLU B CA 1
ATOM 3334 C C . GLU B 1 126 ? 2.404 3.059 1.437 1 93.44 126 GLU B C 1
ATOM 3336 O O . GLU B 1 126 ? 1.248 3.102 1.013 1 93.44 126 GLU B O 1
ATOM 3341 N N . GLY B 1 127 ? 3.369 2.432 0.847 1 90.44 127 GLY B N 1
ATOM 3342 C CA . GLY B 1 127 ? 3.137 1.657 -0.362 1 90.44 127 GLY B CA 1
ATOM 3343 C C . GLY B 1 127 ? 4.32 0.796 -0.756 1 90.44 127 GLY B C 1
ATOM 3344 O O . GLY B 1 127 ? 5.25 0.611 0.033 1 90.44 127 GLY B O 1
ATOM 3345 N N . GLN B 1 128 ? 4.164 0.252 -1.955 1 89.5 128 GLN B N 1
ATOM 3346 C CA . GLN B 1 128 ? 5.254 -0.544 -2.51 1 89.5 128 GLN B CA 1
ATOM 3347 C C . GLN B 1 128 ? 6.188 0.315 -3.359 1 89.5 128 GLN B C 1
ATOM 3349 O O . GLN B 1 128 ? 5.836 1.437 -3.732 1 89.5 128 GLN B O 1
ATOM 3354 N N . GLY B 1 129 ? 7.301 -0.239 -3.693 1 89.12 129 GLY B N 1
ATOM 3355 C CA . GLY B 1 129 ? 8.336 0.502 -4.391 1 89.12 129 GLY B CA 1
ATOM 3356 C C . GLY B 1 129 ? 7.836 1.206 -5.637 1 89.12 129 GLY B C 1
ATOM 3357 O O . GLY B 1 129 ? 8.117 2.389 -5.848 1 89.12 129 GLY B O 1
ATOM 3358 N N . VAL B 1 130 ? 7.105 0.549 -6.438 1 85 130 VAL B N 1
ATOM 3359 C CA . VAL B 1 130 ? 6.637 1.098 -7.707 1 85 130 VAL B CA 1
ATOM 3360 C C . VAL B 1 130 ? 5.695 2.273 -7.445 1 85 130 VAL B C 1
ATOM 3362 O O . VAL B 1 130 ? 5.672 3.238 -8.211 1 85 130 VAL B O 1
ATOM 3365 N N . HIS B 1 131 ? 4.977 2.178 -6.395 1 88.75 131 HIS B N 1
ATOM 3366 C CA . HIS B 1 131 ? 4.078 3.268 -6.027 1 88.75 131 HIS B CA 1
ATOM 3367 C C . HIS B 1 131 ? 4.859 4.48 -5.539 1 88.75 131 HIS B C 1
ATOM 3369 O O . HIS B 1 131 ? 4.551 5.617 -5.906 1 88.75 131 HIS B O 1
ATOM 3375 N N . LEU B 1 132 ? 5.824 4.148 -4.707 1 92.5 132 LEU B N 1
ATOM 3376 C CA . LEU B 1 132 ? 6.633 5.234 -4.16 1 92.5 132 LEU B CA 1
ATOM 3377 C C . LEU B 1 132 ? 7.316 6.016 -5.273 1 92.5 132 LEU B C 1
ATOM 3379 O O . LEU B 1 132 ? 7.348 7.25 -5.246 1 92.5 132 LEU B O 1
ATOM 3383 N N . GLU B 1 133 ? 7.781 5.297 -6.227 1 88.81 133 GLU B N 1
ATOM 3384 C CA . GLU B 1 133 ? 8.438 5.945 -7.355 1 88.81 133 GLU B CA 1
ATOM 3385 C C . GLU B 1 133 ? 7.461 6.824 -8.133 1 88.81 133 GLU B C 1
ATOM 3387 O O . GLU B 1 133 ? 7.801 7.945 -8.516 1 88.81 133 GLU B O 1
ATOM 3392 N N . LYS B 1 134 ? 6.363 6.301 -8.336 1 83.88 134 LYS B N 1
ATOM 3393 C CA . LYS B 1 134 ? 5.332 7.055 -9.047 1 83.88 134 LYS B CA 1
ATOM 3394 C C . LYS B 1 134 ? 4.945 8.312 -8.281 1 83.88 134 LYS B C 1
ATOM 3396 O O . LYS B 1 134 ? 4.77 9.383 -8.875 1 83.88 134 LYS B O 1
ATOM 3401 N N . TRP B 1 135 ? 4.801 8.227 -6.965 1 88.06 135 TRP B N 1
ATOM 3402 C CA . TRP B 1 135 ? 4.418 9.359 -6.129 1 88.06 135 TRP B CA 1
ATOM 3403 C C . TRP B 1 135 ? 5.496 10.438 -6.141 1 88.06 135 TRP B C 1
ATOM 3405 O O . TRP B 1 135 ? 5.195 11.633 -6.074 1 88.06 135 TRP B O 1
ATOM 3415 N N . LEU B 1 136 ? 6.746 10 -6.207 1 87.06 136 LEU B N 1
ATOM 3416 C CA . LEU B 1 136 ? 7.848 10.945 -6.34 1 87.06 136 LEU B CA 1
ATOM 3417 C C . LEU B 1 136 ? 7.781 11.664 -7.684 1 87.06 136 LEU B C 1
ATOM 3419 O O . LEU B 1 136 ? 7.961 12.883 -7.75 1 87.06 136 LEU B O 1
ATOM 3423 N N . GLU B 1 137 ? 7.469 10.883 -8.664 1 80.94 137 GLU B N 1
ATOM 3424 C CA . GLU B 1 137 ? 7.457 11.406 -10.023 1 80.94 137 GLU B CA 1
ATOM 3425 C C . GLU B 1 137 ? 6.324 12.414 -10.227 1 80.94 137 GLU B C 1
ATOM 3427 O O . GLU B 1 137 ? 6.504 13.438 -10.883 1 80.94 137 GLU B O 1
ATOM 3432 N N . ASP B 1 138 ? 5.207 12.078 -9.648 1 75.56 138 ASP B N 1
ATOM 3433 C CA . ASP B 1 138 ? 4.062 12.945 -9.891 1 75.56 138 ASP B CA 1
ATOM 3434 C C . ASP B 1 138 ? 3.949 14.023 -8.812 1 75.56 138 ASP B C 1
ATOM 3436 O O . ASP B 1 138 ? 3.027 14.836 -8.836 1 75.56 138 ASP B O 1
ATOM 3440 N N . GLY B 1 139 ? 4.836 13.984 -7.848 1 78.38 139 GLY B N 1
ATOM 3441 C CA . GLY B 1 139 ? 4.93 15.039 -6.855 1 78.38 139 GLY B CA 1
ATOM 3442 C C . GLY B 1 139 ? 3.932 14.891 -5.723 1 78.38 139 GLY B C 1
ATOM 3443 O O . GLY B 1 139 ? 3.713 15.82 -4.949 1 78.38 139 GLY B O 1
ATOM 3444 N N . SER B 1 140 ? 3.318 13.766 -5.629 1 82.94 140 SER B N 1
ATOM 3445 C CA . SER B 1 140 ? 2.363 13.523 -4.551 1 82.94 140 SER B CA 1
ATOM 3446 C C . SER B 1 140 ? 3.068 13.422 -3.203 1 82.94 140 SER B C 1
ATOM 3448 O O . SER B 1 140 ? 2.445 13.609 -2.156 1 82.94 140 SER B O 1
ATOM 3450 N N . VAL B 1 141 ? 4.363 13.117 -3.289 1 89.94 141 VAL B N 1
ATOM 3451 C CA . VAL B 1 141 ? 5.184 13.125 -2.082 1 89.94 141 VAL B CA 1
ATOM 3452 C C . VAL B 1 141 ? 6.473 13.906 -2.338 1 89.94 141 VAL B C 1
ATOM 3454 O O . VAL B 1 141 ? 6.879 14.086 -3.49 1 89.94 141 VAL B O 1
ATOM 3457 N N . ASP B 1 142 ? 7.059 14.383 -1.255 1 87.94 142 ASP B N 1
ATOM 3458 C CA . ASP B 1 142 ? 8.281 15.18 -1.34 1 87.94 142 ASP B CA 1
ATOM 3459 C C . ASP B 1 142 ? 9.516 14.297 -1.225 1 87.94 142 ASP B C 1
ATOM 3461 O O . ASP B 1 142 ? 10.547 14.57 -1.853 1 87.94 142 ASP B O 1
ATOM 3465 N N . LEU B 1 143 ? 9.414 13.336 -0.352 1 93.69 143 LEU B N 1
ATOM 3466 C CA . LEU B 1 143 ? 10.5 12.406 -0.052 1 93.69 143 LEU B CA 1
ATOM 3467 C C . LEU B 1 143 ? 10 10.969 -0.035 1 93.69 143 LEU B C 1
ATOM 3469 O O . LEU B 1 143 ? 8.82 10.719 0.234 1 93.69 143 LEU B O 1
ATOM 3473 N N . ALA B 1 144 ? 10.891 10.062 -0.319 1 95.69 144 ALA B N 1
ATOM 3474 C CA . ALA B 1 144 ? 10.547 8.648 -0.203 1 95.69 144 ALA B CA 1
ATOM 3475 C C . ALA B 1 144 ? 11.719 7.852 0.37 1 95.69 144 ALA B C 1
ATOM 3477 O O . ALA B 1 144 ? 12.883 8.133 0.057 1 95.69 144 ALA B O 1
ATOM 3478 N N . ILE B 1 145 ? 11.398 6.984 1.216 1 95 145 ILE B N 1
ATOM 3479 C CA . ILE B 1 145 ? 12.359 6.004 1.713 1 95 145 ILE B CA 1
ATOM 3480 C C . ILE B 1 145 ? 12.07 4.637 1.097 1 95 145 ILE B C 1
ATOM 3482 O O . ILE B 1 145 ? 11.055 4.012 1.411 1 95 145 ILE B O 1
ATOM 3486 N N . LEU B 1 146 ? 12.961 4.188 0.21 1 93.12 146 LEU B N 1
ATOM 3487 C CA . LEU B 1 146 ? 12.68 2.959 -0.527 1 93.12 146 LEU B CA 1
ATOM 3488 C C . LEU B 1 146 ? 13.961 2.166 -0.762 1 93.12 146 LEU B C 1
ATOM 3490 O O . LEU B 1 146 ? 15.055 2.625 -0.418 1 93.12 146 LEU B O 1
ATOM 3494 N N . TYR B 1 147 ? 13.773 0.996 -1.271 1 92.25 147 TYR B N 1
ATOM 3495 C CA . TYR B 1 147 ? 14.914 0.144 -1.585 1 92.25 147 TYR B CA 1
ATOM 3496 C C . TYR B 1 147 ? 15.398 0.386 -3.01 1 92.25 147 TYR B C 1
ATOM 3498 O O . TYR B 1 147 ? 14.594 0.585 -3.92 1 92.25 147 TYR B O 1
ATOM 3506 N N . ARG B 1 148 ? 16.672 0.387 -3.123 1 92.5 148 ARG B N 1
ATOM 3507 C CA . ARG B 1 148 ? 17.359 0.284 -4.406 1 92.5 148 ARG B CA 1
ATOM 3508 C C . ARG B 1 148 ? 18.188 -1 -4.484 1 92.5 148 ARG B C 1
ATOM 3510 O O . ARG B 1 148 ? 18.609 -1.53 -3.457 1 92.5 148 ARG B O 1
ATOM 3517 N N . PHE B 1 149 ? 18.312 -1.455 -5.73 1 91.69 149 PHE B N 1
ATOM 3518 C CA . PHE B 1 149 ? 19 -2.732 -5.883 1 91.69 149 PHE B CA 1
ATOM 3519 C C . PHE B 1 149 ? 20.219 -2.59 -6.789 1 91.69 149 PHE B C 1
ATOM 3521 O O . PHE B 1 149 ? 20.797 -3.59 -7.227 1 91.69 149 PHE B O 1
ATOM 3528 N N . ASN B 1 150 ? 20.484 -1.368 -7.145 1 89.06 150 ASN B N 1
ATOM 3529 C CA . ASN B 1 150 ? 21.734 -0.978 -7.789 1 89.06 150 ASN B CA 1
ATOM 3530 C C . ASN B 1 150 ? 22.656 -0.214 -6.832 1 89.06 150 ASN B C 1
ATOM 3532 O O . ASN B 1 150 ? 22.203 0.694 -6.133 1 89.06 150 ASN B O 1
ATOM 3536 N N . PRO B 1 151 ? 23.922 -0.61 -6.801 1 84.06 151 PRO B N 1
ATOM 3537 C CA . PRO B 1 151 ? 24.828 0.048 -5.855 1 84.06 151 PRO B CA 1
ATOM 3538 C C . PRO B 1 151 ? 25.062 1.517 -6.195 1 84.06 151 PRO B C 1
ATOM 3540 O O . PRO B 1 151 ? 25.531 2.281 -5.348 1 84.06 151 PRO B O 1
ATOM 3543 N N . THR B 1 152 ? 24.75 1.881 -7.426 1 82.5 152 THR B N 1
ATOM 3544 C CA . THR B 1 152 ? 24.953 3.268 -7.832 1 82.5 152 THR B CA 1
ATOM 3545 C C . THR B 1 152 ? 23.656 4.059 -7.719 1 82.5 152 THR B C 1
ATOM 3547 O O . THR B 1 152 ? 22.703 3.785 -8.438 1 82.5 152 THR B O 1
ATOM 3550 N N . PRO B 1 153 ? 23.766 5.043 -6.836 1 82.94 153 PRO B N 1
ATOM 3551 C CA . PRO B 1 153 ? 22.531 5.832 -6.676 1 82.94 153 PRO B CA 1
ATOM 3552 C C . PRO B 1 153 ? 22.188 6.652 -7.918 1 82.94 153 PRO B C 1
ATOM 3554 O O . PRO B 1 153 ? 23.094 7.148 -8.602 1 82.94 153 PRO B O 1
ATOM 3557 N N . LYS B 1 154 ? 20.891 6.656 -8.18 1 78.31 154 LYS B N 1
ATOM 3558 C CA . LYS B 1 154 ? 20.422 7.555 -9.227 1 78.31 154 LYS B CA 1
ATOM 3559 C C . LYS B 1 154 ? 20.375 9 -8.734 1 78.31 154 LYS B C 1
ATOM 3561 O O . LYS B 1 154 ? 20.5 9.25 -7.539 1 78.31 154 LYS B O 1
ATOM 3566 N N . GLN B 1 155 ? 20.266 9.875 -9.695 1 73.62 155 GLN B N 1
ATOM 3567 C CA . GLN B 1 155 ? 20.094 11.273 -9.312 1 73.62 155 GLN B CA 1
ATOM 3568 C C . GLN B 1 155 ? 18.875 11.453 -8.398 1 73.62 155 GLN B C 1
ATOM 3570 O O . GLN B 1 155 ? 17.812 10.891 -8.656 1 73.62 155 GLN B O 1
ATOM 3575 N N . GLY B 1 156 ? 19.203 12.125 -7.266 1 81 156 GLY B N 1
ATOM 3576 C CA . GLY B 1 156 ? 18.125 12.414 -6.32 1 81 156 GLY B CA 1
ATOM 3577 C C . GLY B 1 156 ? 18.031 11.391 -5.203 1 81 156 GLY B C 1
ATOM 3578 O O . GLY B 1 156 ? 17.203 11.523 -4.297 1 81 156 GLY B O 1
ATOM 3579 N N . ASP B 1 157 ? 18.906 10.414 -5.27 1 89.88 157 ASP B N 1
ATOM 3580 C CA . ASP B 1 157 ? 18.938 9.391 -4.23 1 89.88 157 ASP B CA 1
ATOM 3581 C C . ASP B 1 157 ? 20.078 9.617 -3.252 1 89.88 157 ASP B C 1
ATOM 3583 O O . ASP B 1 157 ? 21.188 9.977 -3.66 1 89.88 157 ASP B O 1
ATOM 3587 N N . VAL B 1 158 ? 19.812 9.461 -2.008 1 91 158 VAL B N 1
ATOM 3588 C CA . VAL B 1 158 ? 20.828 9.391 -0.955 1 91 158 VAL B CA 1
ATOM 3589 C C . VAL B 1 158 ? 20.75 8.031 -0.262 1 91 158 VAL B C 1
ATOM 3591 O O . VAL B 1 158 ? 19.75 7.723 0.407 1 91 158 VAL B O 1
ATOM 3594 N N . TYR B 1 159 ? 21.797 7.266 -0.426 1 93.75 159 TYR B N 1
ATOM 3595 C CA . TYR B 1 159 ? 21.797 5.961 0.227 1 93.75 159 TYR B CA 1
ATOM 3596 C C . TYR B 1 159 ? 22.062 6.102 1.723 1 93.75 159 TYR B C 1
ATOM 3598 O O . TYR B 1 159 ? 23.062 6.691 2.137 1 93.75 159 TYR B O 1
ATOM 3606 N N . LEU B 1 160 ? 21.188 5.574 2.439 1 94.12 160 LEU B N 1
ATOM 3607 C CA . LEU B 1 160 ? 21.25 5.684 3.893 1 94.12 160 LEU B CA 1
ATOM 3608 C C . LEU B 1 160 ? 22 4.488 4.488 1 94.12 160 LEU B C 1
ATOM 3610 O O . LEU B 1 160 ? 22.75 4.641 5.449 1 94.12 160 LEU B O 1
ATOM 3614 N N . THR B 1 161 ? 21.719 3.334 3.975 1 93 161 THR B N 1
ATOM 3615 C CA . THR B 1 161 ? 22.344 2.113 4.484 1 93 161 THR B CA 1
ATOM 3616 C C . THR B 1 161 ? 22.234 0.985 3.463 1 93 161 THR B C 1
ATOM 3618 O O . THR B 1 161 ? 21.531 1.115 2.459 1 93 161 THR B O 1
ATOM 3621 N N . GLN B 1 162 ? 23.016 0.007 3.652 1 93.81 162 GLN B N 1
ATOM 3622 C CA . GLN B 1 162 ? 22.953 -1.227 2.875 1 93.81 162 GLN B CA 1
ATOM 3623 C C . GLN B 1 162 ? 22.516 -2.402 3.744 1 93.81 162 GLN B C 1
ATOM 3625 O O . GLN B 1 162 ? 22.781 -2.43 4.945 1 93.81 162 GLN B O 1
ATOM 3630 N N . ALA B 1 163 ? 21.797 -3.281 3.098 1 93.19 163 ALA B N 1
ATOM 3631 C CA . ALA B 1 163 ? 21.312 -4.426 3.865 1 93.19 163 ALA B CA 1
ATOM 3632 C C . ALA B 1 163 ? 21.422 -5.715 3.059 1 93.19 163 ALA B C 1
ATOM 3634 O O . ALA B 1 163 ? 21.375 -5.691 1.827 1 93.19 163 ALA B O 1
ATOM 3635 N N . ASP B 1 164 ? 21.5 -6.777 3.842 1 96.19 164 ASP B N 1
ATOM 3636 C CA . ASP B 1 164 ? 21.516 -8.102 3.24 1 96.19 164 ASP B CA 1
ATOM 3637 C C . ASP B 1 164 ? 20.109 -8.641 3.049 1 96.19 164 ASP B C 1
ATOM 3639 O O . ASP B 1 164 ? 19.141 -8.094 3.598 1 96.19 164 ASP B O 1
ATOM 3643 N N . THR B 1 165 ? 20.031 -9.633 2.213 1 97.62 165 THR B N 1
ATOM 3644 C CA . THR B 1 165 ? 18.781 -10.367 2.025 1 97.62 165 THR B CA 1
ATOM 3645 C C . THR B 1 165 ? 18.875 -11.758 2.646 1 97.62 165 THR B C 1
ATOM 3647 O O . THR B 1 165 ? 19.906 -12.422 2.545 1 97.62 165 THR B O 1
ATOM 3650 N N . TYR B 1 166 ? 17.812 -12.172 3.234 1 98.25 166 TYR B N 1
ATOM 3651 C CA . TYR B 1 166 ? 17.781 -13.438 3.951 1 98.25 166 TYR B CA 1
ATOM 3652 C C . TYR B 1 166 ? 16.734 -14.375 3.373 1 98.25 166 TYR B C 1
ATOM 3654 O O . TYR B 1 166 ? 15.633 -13.93 3.023 1 98.25 166 TYR B O 1
ATOM 3662 N N . LEU B 1 167 ? 17.078 -15.594 3.234 1 98.44 167 LEU B N 1
ATOM 3663 C CA . LEU B 1 167 ? 16.094 -16.641 3 1 98.44 167 LEU B CA 1
ATOM 3664 C C . LEU B 1 167 ? 15.359 -17 4.289 1 98.44 167 LEU B C 1
ATOM 3666 O O . LEU B 1 167 ? 16 -17.281 5.312 1 98.44 167 LEU B O 1
ATOM 3670 N N . VAL B 1 168 ? 14.086 -16.953 4.254 1 98.19 168 VAL B N 1
ATOM 3671 C CA . VAL B 1 168 ? 13.289 -17.188 5.453 1 98.19 168 VAL B CA 1
ATOM 3672 C C . VAL B 1 168 ? 12.492 -18.484 5.309 1 98.19 168 VAL B C 1
ATOM 3674 O O . VAL B 1 168 ? 11.812 -18.688 4.301 1 98.19 168 VAL B O 1
ATOM 3677 N N . GLY B 1 169 ? 12.648 -19.359 6.227 1 97.12 169 GLY B N 1
ATOM 3678 C CA . GLY B 1 169 ? 11.898 -20.594 6.324 1 97.12 169 GLY B CA 1
ATOM 3679 C C . GLY B 1 169 ? 11.227 -20.781 7.672 1 97.12 169 GLY B C 1
ATOM 3680 O O . GLY B 1 169 ? 11.328 -19.906 8.547 1 97.12 169 GLY B O 1
ATOM 3681 N N . CYS B 1 170 ? 10.406 -21.844 7.816 1 95.62 170 CYS B N 1
ATOM 3682 C CA . CYS B 1 170 ? 9.75 -22.141 9.086 1 95.62 170 CYS B CA 1
ATOM 3683 C C . CYS B 1 170 ? 10.766 -22.594 10.133 1 95.62 170 CYS B C 1
ATOM 3685 O O . CYS B 1 170 ? 11.875 -23.016 9.789 1 95.62 170 CYS B O 1
ATOM 3687 N N . GLU B 1 171 ? 10.359 -22.438 11.312 1 93.5 171 GLU B N 1
ATOM 3688 C CA . GLU B 1 171 ? 11.219 -22.922 12.391 1 93.5 171 GLU B CA 1
ATOM 3689 C C . GLU B 1 171 ? 11.555 -24.391 12.227 1 93.5 171 GLU B C 1
ATOM 3691 O O . GLU B 1 171 ? 10.672 -25.203 11.945 1 93.5 171 GLU B O 1
ATOM 3696 N N . GLY B 1 172 ? 12.859 -24.703 12.312 1 91.31 172 GLY B N 1
ATOM 3697 C CA . GLY B 1 172 ? 13.289 -26.094 12.203 1 91.31 172 GLY B CA 1
ATOM 3698 C C . GLY B 1 172 ? 13.656 -26.484 10.789 1 91.31 172 GLY B C 1
ATOM 3699 O O . GLY B 1 172 ? 14.125 -27.609 10.555 1 91.31 172 GLY B O 1
ATOM 3700 N N . ASP B 1 173 ? 13.477 -25.594 9.852 1 93.44 173 ASP B N 1
ATOM 3701 C CA . ASP B 1 173 ? 13.812 -25.875 8.461 1 93.44 173 ASP B CA 1
ATOM 3702 C C . ASP B 1 173 ? 15.312 -26.109 8.305 1 93.44 173 ASP B C 1
ATOM 3704 O O . ASP B 1 173 ? 16.125 -25.391 8.867 1 93.44 173 ASP B O 1
ATOM 3708 N N . ALA B 1 174 ? 15.734 -27.062 7.578 1 92.81 174 ALA B N 1
ATOM 3709 C CA . ALA B 1 174 ? 17.125 -27.469 7.434 1 92.81 174 ALA B CA 1
ATOM 3710 C C . ALA B 1 174 ? 17.938 -26.422 6.668 1 92.81 174 ALA B C 1
ATOM 3712 O O . ALA B 1 174 ? 19.109 -26.188 6.984 1 92.81 174 ALA B O 1
ATOM 3713 N N . LEU B 1 175 ? 17.328 -25.875 5.688 1 94.31 175 LEU B N 1
ATOM 3714 C CA . LEU B 1 175 ? 18.047 -24.953 4.812 1 94.31 175 LEU B CA 1
ATOM 3715 C C . LEU B 1 175 ? 18.344 -23.641 5.535 1 94.31 175 LEU B C 1
ATOM 3717 O O . LEU B 1 175 ? 19.406 -23.047 5.324 1 94.31 175 LEU B O 1
ATOM 3721 N N . THR B 1 176 ? 17.469 -23.188 6.391 1 95.56 176 THR B N 1
ATOM 3722 C CA . THR B 1 176 ? 17.609 -21.875 7.031 1 95.56 176 THR B CA 1
ATOM 3723 C C . THR B 1 176 ? 18.141 -22.031 8.453 1 95.56 176 THR B C 1
ATOM 3725 O O . THR B 1 176 ? 18.203 -21.047 9.203 1 95.56 176 THR B O 1
ATOM 3728 N N . GLN B 1 177 ? 18.484 -23.203 8.828 1 93.44 177 GLN B N 1
ATOM 3729 C CA . GLN B 1 177 ? 19.109 -23.438 10.125 1 93.44 177 GLN B CA 1
ATOM 3730 C C . GLN B 1 177 ? 20.531 -22.875 10.164 1 93.44 177 GLN B C 1
ATOM 3732 O O . GLN B 1 177 ? 20.984 -22.422 11.211 1 93.44 177 GLN B O 1
ATOM 3737 N N . ALA B 1 178 ? 21.094 -22.969 9.023 1 92.19 178 ALA B N 1
ATOM 3738 C CA . ALA B 1 178 ? 22.422 -22.375 8.914 1 92.19 178 ALA B CA 1
ATOM 3739 C C . ALA B 1 178 ? 22.344 -20.844 8.914 1 92.19 178 ALA B C 1
ATOM 3741 O O . ALA B 1 178 ? 21.297 -20.281 8.625 1 92.19 178 ALA B O 1
ATOM 3742 N N . SER B 1 179 ? 23.5 -20.234 9.195 1 94.31 179 SER B N 1
ATOM 3743 C CA . SER B 1 179 ? 23.531 -18.781 9.227 1 94.31 179 SER B CA 1
ATOM 3744 C C . SER B 1 179 ? 23.531 -18.188 7.812 1 94.31 179 SER B C 1
ATOM 3746 O O . SER B 1 179 ? 23.094 -17.062 7.605 1 94.31 179 SER B O 1
ATOM 3748 N N . GLU B 1 180 ? 24.047 -19.031 6.895 1 97.88 180 GLU B N 1
ATOM 3749 C CA . GLU B 1 180 ? 24.141 -18.578 5.508 1 97.88 180 GLU B CA 1
ATOM 3750 C C . GLU B 1 180 ? 23.672 -19.656 4.547 1 97.88 180 GLU B C 1
ATOM 3752 O O . GLU B 1 180 ? 23.672 -20.844 4.883 1 97.88 180 GLU B O 1
ATOM 3757 N N . VAL B 1 181 ? 23.203 -19.25 3.379 1 97.88 181 VAL B N 1
ATOM 3758 C CA . VAL B 1 181 ? 22.797 -20.156 2.322 1 97.88 181 VAL B CA 1
ATOM 3759 C C . VAL B 1 181 ? 23.219 -19.609 0.964 1 97.88 181 VAL B C 1
ATOM 3761 O O . VAL B 1 181 ? 23.156 -18.406 0.728 1 97.88 181 VAL B O 1
ATOM 3764 N N . ASP B 1 182 ? 23.719 -20.516 0.102 1 98.19 182 ASP B N 1
ATOM 3765 C CA . ASP B 1 182 ? 24.078 -20.125 -1.252 1 98.19 182 ASP B CA 1
ATOM 3766 C C . ASP B 1 182 ? 22.844 -19.766 -2.076 1 98.19 182 ASP B C 1
ATOM 3768 O O . ASP B 1 182 ? 21.828 -20.453 -1.983 1 98.19 182 ASP B O 1
ATOM 3772 N N . PHE B 1 183 ? 23.016 -18.734 -2.922 1 98.12 183 PHE B N 1
ATOM 3773 C CA . PHE B 1 183 ? 21.906 -18.312 -3.783 1 98.12 183 PHE B CA 1
ATOM 3774 C C . PHE B 1 183 ? 21.422 -19.484 -4.633 1 98.12 183 PHE B C 1
ATOM 3776 O O . PHE B 1 183 ? 20.219 -19.594 -4.914 1 98.12 183 PHE B O 1
ATOM 3783 N N . LYS B 1 184 ? 22.234 -20.344 -5.027 1 97.44 184 LYS B N 1
ATOM 3784 C CA . LYS B 1 184 ? 21.891 -21.484 -5.875 1 97.44 184 LYS B CA 1
ATOM 3785 C C . LYS B 1 184 ? 20.906 -22.422 -5.168 1 97.44 184 LYS B C 1
ATOM 3787 O O . LYS B 1 184 ? 20.156 -23.141 -5.82 1 97.44 184 LYS B O 1
ATOM 3792 N N . ALA B 1 185 ? 20.953 -22.375 -3.871 1 96.88 185 ALA B N 1
ATOM 3793 C CA . ALA B 1 185 ? 20.078 -23.234 -3.084 1 96.88 185 ALA B CA 1
ATOM 3794 C C . ALA B 1 185 ? 18.609 -22.844 -3.266 1 96.88 185 ALA B C 1
ATOM 3796 O O . ALA B 1 185 ? 17.703 -23.625 -2.938 1 96.88 185 ALA B O 1
ATOM 3797 N N . ILE B 1 186 ? 18.391 -21.688 -3.797 1 96.62 186 ILE B N 1
ATOM 3798 C CA . ILE B 1 186 ? 17.031 -21.156 -3.982 1 96.62 186 ILE B CA 1
ATOM 3799 C C . ILE B 1 186 ? 16.391 -21.828 -5.195 1 96.62 186 ILE B C 1
ATOM 3801 O O . ILE B 1 186 ? 15.172 -21.734 -5.379 1 96.62 186 ILE B O 1
ATOM 3805 N N . ASN B 1 187 ? 17.141 -22.578 -5.918 1 97.06 187 ASN B N 1
ATOM 3806 C CA . ASN B 1 187 ? 16.672 -23.203 -7.148 1 97.06 187 ASN B CA 1
ATOM 3807 C C . ASN B 1 187 ? 15.477 -24.109 -6.891 1 97.06 187 ASN B C 1
ATOM 3809 O O . ASN B 1 187 ? 15.586 -25.094 -6.148 1 97.06 187 ASN B O 1
ATOM 3813 N N . GLN B 1 188 ? 14.344 -23.734 -7.402 1 94.88 188 GLN B N 1
ATOM 3814 C CA . GLN B 1 188 ? 13.117 -24.531 -7.453 1 94.88 188 GLN B CA 1
ATOM 3815 C C . GLN B 1 188 ? 12.461 -24.609 -6.078 1 94.88 188 GLN B C 1
ATOM 3817 O O . GLN B 1 188 ? 11.516 -25.375 -5.883 1 94.88 188 GLN B O 1
ATOM 3822 N N . LEU B 1 189 ? 12.969 -23.828 -5.09 1 96.06 189 LEU B N 1
ATOM 3823 C CA . LEU B 1 189 ? 12.281 -23.75 -3.807 1 96.06 189 LEU B CA 1
ATOM 3824 C C . LEU B 1 189 ? 10.906 -23.109 -3.963 1 96.06 189 LEU B C 1
ATOM 3826 O O . LEU B 1 189 ? 10.75 -22.141 -4.711 1 96.06 189 LEU B O 1
ATOM 3830 N N . PRO B 1 190 ? 9.891 -23.688 -3.295 1 95.88 190 PRO B N 1
ATOM 3831 C CA . PRO B 1 190 ? 8.602 -23 -3.305 1 95.88 190 PRO B CA 1
ATOM 3832 C C . PRO B 1 190 ? 8.648 -21.641 -2.602 1 95.88 190 PRO B C 1
ATOM 3834 O O . PRO B 1 190 ? 8.859 -21.594 -1.387 1 95.88 190 PRO B O 1
ATOM 3837 N N . LEU B 1 191 ? 8.406 -20.609 -3.361 1 97.19 191 LEU B N 1
ATOM 3838 C CA . LEU B 1 191 ? 8.609 -19.25 -2.842 1 97.19 191 LEU B CA 1
ATOM 3839 C C . LEU B 1 191 ? 7.281 -18.5 -2.764 1 97.19 191 LEU B C 1
ATOM 3841 O O . LEU B 1 191 ? 6.438 -18.625 -3.65 1 97.19 191 LEU B O 1
ATOM 3845 N N . VAL B 1 192 ? 7.109 -17.812 -1.703 1 96.75 192 VAL B N 1
ATOM 3846 C CA . VAL B 1 192 ? 6.145 -16.719 -1.637 1 96.75 192 VAL B CA 1
ATOM 3847 C C . VAL B 1 192 ? 6.867 -15.375 -1.736 1 96.75 192 VAL B C 1
ATOM 3849 O O . VAL B 1 192 ? 7.855 -15.148 -1.038 1 96.75 192 VAL B O 1
ATOM 3852 N N . THR B 1 193 ? 6.461 -14.547 -2.656 1 95.69 193 THR B N 1
ATOM 3853 C CA . THR B 1 193 ? 7.133 -13.266 -2.85 1 95.69 193 THR B CA 1
ATOM 3854 C C . THR B 1 193 ? 6.141 -12.203 -3.301 1 95.69 193 THR B C 1
ATOM 3856 O O . THR B 1 193 ? 4.93 -12.43 -3.299 1 95.69 193 THR B O 1
ATOM 3859 N N . PHE B 1 194 ? 6.605 -11.055 -3.529 1 94.12 194 PHE B N 1
ATOM 3860 C CA . PHE B 1 194 ? 5.785 -9.891 -3.854 1 94.12 194 PHE B CA 1
ATOM 3861 C C . PHE B 1 194 ? 5.164 -10.039 -5.238 1 94.12 194 PHE B C 1
ATOM 3863 O O . PHE B 1 194 ? 5.715 -10.727 -6.102 1 94.12 194 PHE B O 1
ATOM 3870 N N . CYS B 1 195 ? 4.078 -9.336 -5.406 1 92 195 CYS B N 1
ATOM 3871 C CA . CYS B 1 195 ? 3.398 -9.312 -6.699 1 92 195 CYS B CA 1
ATOM 3872 C C . CYS B 1 195 ? 4.141 -8.414 -7.684 1 92 195 CYS B C 1
ATOM 3874 O O . CYS B 1 195 ? 4.895 -7.527 -7.277 1 92 195 CYS B O 1
ATOM 3876 N N . ARG B 1 196 ? 3.891 -8.672 -8.93 1 86.19 196 ARG B N 1
ATOM 3877 C CA . ARG B 1 196 ? 4.348 -7.762 -9.977 1 86.19 196 ARG B CA 1
ATOM 3878 C C . ARG B 1 196 ? 3.332 -6.648 -10.211 1 86.19 196 ARG B C 1
ATOM 3880 O O . ARG B 1 196 ? 2.133 -6.844 -10.008 1 86.19 196 ARG B O 1
ATOM 3887 N N . PRO B 1 197 ? 3.789 -5.449 -10.688 1 82.69 197 PRO B N 1
ATOM 3888 C CA . PRO B 1 197 ? 5.176 -5.016 -10.867 1 82.69 197 PRO B CA 1
ATOM 3889 C C . PRO B 1 197 ? 5.883 -4.742 -9.539 1 82.69 197 PRO B C 1
ATOM 3891 O O . PRO B 1 197 ? 5.254 -4.289 -8.586 1 82.69 197 PRO B O 1
ATOM 3894 N N . SER B 1 198 ? 7.109 -5.047 -9.477 1 88.5 198 SER B N 1
ATOM 3895 C CA . SER B 1 198 ? 7.945 -4.891 -8.289 1 88.5 198 SER B CA 1
ATOM 3896 C C . SER B 1 198 ? 9.422 -4.777 -8.664 1 88.5 198 SER B C 1
ATOM 3898 O O . SER B 1 198 ? 9.938 -5.598 -9.43 1 88.5 198 SER B O 1
ATOM 3900 N N . ASN B 1 199 ? 10.062 -3.771 -8.156 1 86.62 199 ASN B N 1
ATOM 3901 C CA . ASN B 1 199 ? 11.5 -3.639 -8.375 1 86.62 199 ASN B CA 1
ATOM 3902 C C . ASN B 1 199 ? 12.266 -4.816 -7.777 1 86.62 199 ASN B C 1
ATOM 3904 O O . ASN B 1 199 ? 13.281 -5.254 -8.336 1 86.62 199 ASN B O 1
ATOM 3908 N N . TRP B 1 200 ? 11.75 -5.293 -6.711 1 91.81 200 TRP B N 1
ATOM 3909 C CA . TRP B 1 200 ? 12.359 -6.461 -6.086 1 91.81 200 TRP B CA 1
ATOM 3910 C C . TRP B 1 200 ? 12.258 -7.68 -6.996 1 91.81 200 TRP B C 1
ATOM 3912 O O . TRP B 1 200 ? 13.234 -8.406 -7.18 1 91.81 200 TRP B O 1
ATOM 3922 N N . ARG B 1 201 ? 11.078 -7.906 -7.539 1 91.94 201 ARG B N 1
ATOM 3923 C CA . ARG B 1 201 ? 10.875 -9.055 -8.422 1 91.94 201 ARG B CA 1
ATOM 3924 C C . ARG B 1 201 ? 11.758 -8.953 -9.664 1 91.94 201 ARG B C 1
ATOM 3926 O O . ARG B 1 201 ? 12.312 -9.953 -10.117 1 91.94 201 ARG B O 1
ATOM 3933 N N . ASN B 1 202 ? 11.867 -7.711 -10.203 1 85.88 202 ASN B N 1
ATOM 3934 C CA . ASN B 1 202 ? 12.742 -7.496 -11.352 1 85.88 202 ASN B CA 1
ATOM 3935 C C . ASN B 1 202 ? 14.188 -7.844 -11.016 1 85.88 202 ASN B C 1
ATOM 3937 O O . ASN B 1 202 ? 14.867 -8.508 -11.805 1 85.88 202 ASN B O 1
ATOM 3941 N N . PHE B 1 203 ? 14.617 -7.391 -9.93 1 92.12 203 PHE B N 1
ATOM 3942 C CA . PHE B 1 203 ? 15.977 -7.645 -9.461 1 92.12 203 PHE B CA 1
ATOM 3943 C C . PHE B 1 203 ? 16.203 -9.133 -9.227 1 92.12 203 PHE B C 1
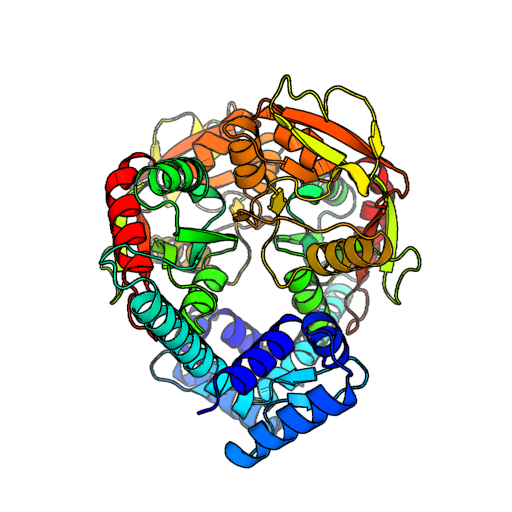ATOM 3945 O O . PHE B 1 203 ? 17.219 -9.688 -9.664 1 92.12 203 PHE B O 1
ATOM 3952 N N . LEU B 1 204 ? 15.234 -9.766 -8.562 1 94.5 204 LEU B N 1
ATOM 3953 C CA . LEU B 1 204 ? 15.336 -11.195 -8.258 1 94.5 204 LEU B CA 1
ATOM 3954 C C . LEU B 1 204 ? 15.375 -12.023 -9.531 1 94.5 204 LEU B C 1
ATOM 3956 O O . LEU B 1 204 ? 16.156 -12.969 -9.641 1 94.5 204 LEU B O 1
ATOM 3960 N N . ASP B 1 205 ? 14.562 -11.672 -10.461 1 90.81 205 ASP B N 1
ATOM 3961 C CA . ASP B 1 205 ? 14.547 -12.375 -11.742 1 90.81 205 ASP B CA 1
ATOM 3962 C C . ASP B 1 205 ? 15.883 -12.242 -12.461 1 90.81 205 ASP B C 1
ATOM 3964 O O . ASP B 1 205 ? 16.375 -13.211 -13.047 1 90.81 205 ASP B O 1
ATOM 3968 N N . HIS B 1 206 ? 16.391 -11.039 -12.43 1 90.56 206 HIS B N 1
ATOM 3969 C CA . HIS B 1 206 ? 17.688 -10.789 -13.055 1 90.56 206 HIS B CA 1
ATOM 3970 C C . HIS B 1 206 ? 18.781 -11.625 -12.406 1 90.56 206 HIS B C 1
ATOM 3972 O O . HIS B 1 206 ? 19.578 -12.258 -13.102 1 90.56 206 HIS B O 1
ATOM 3978 N N . MET B 1 207 ? 18.828 -11.617 -11.109 1 94.69 207 MET B N 1
ATOM 3979 C CA . MET B 1 207 ? 19.844 -12.367 -10.367 1 94.69 207 MET B CA 1
ATOM 3980 C C . MET B 1 207 ? 19.703 -13.859 -10.625 1 94.69 207 MET B C 1
ATOM 3982 O O . MET B 1 207 ? 20.703 -14.57 -10.75 1 94.69 207 MET B O 1
ATOM 3986 N N . ALA B 1 208 ? 18.469 -14.312 -10.633 1 94.94 208 ALA B N 1
ATOM 3987 C CA . ALA B 1 208 ? 18.219 -15.727 -10.906 1 94.94 208 ALA B CA 1
ATOM 3988 C C . ALA B 1 208 ? 18.719 -16.125 -12.289 1 94.94 208 ALA B C 1
ATOM 3990 O O . ALA B 1 208 ? 19.406 -17.141 -12.445 1 94.94 208 ALA B O 1
ATOM 3991 N N . TYR B 1 209 ? 18.422 -15.305 -13.234 1 91.12 209 TYR B N 1
ATOM 3992 C CA . TYR B 1 209 ? 18.859 -15.555 -14.609 1 91.12 209 TYR B CA 1
ATOM 3993 C C . TYR B 1 209 ? 20.375 -15.609 -14.703 1 91.12 209 TYR B C 1
ATOM 3995 O O . TYR B 1 209 ? 20.938 -16.547 -15.266 1 91.12 209 TYR B O 1
ATOM 4003 N N . GLU B 1 210 ? 21.016 -14.672 -14.148 1 93.38 210 GLU B N 1
ATOM 4004 C CA . GLU B 1 210 ? 22.469 -14.547 -14.211 1 93.38 210 GLU B CA 1
ATOM 4005 C C . GLU B 1 210 ? 23.156 -15.719 -13.523 1 93.38 210 GLU B C 1
ATOM 4007 O O . GLU B 1 210 ? 24.281 -16.078 -13.867 1 93.38 210 GLU B O 1
ATOM 4012 N N . ASN B 1 211 ? 22.453 -16.328 -12.625 1 96 211 ASN B N 1
ATOM 4013 C CA . ASN B 1 211 ? 23.094 -17.359 -11.82 1 96 211 ASN B CA 1
ATOM 4014 C C . ASN B 1 211 ? 22.516 -18.75 -12.125 1 96 211 ASN B C 1
ATOM 4016 O O . ASN B 1 211 ? 22.781 -19.703 -11.406 1 96 211 ASN B O 1
ATOM 4020 N N . GLY B 1 212 ? 21.703 -18.844 -13.07 1 94.88 212 GLY B N 1
ATOM 4021 C CA . GLY B 1 212 ? 21.141 -20.125 -13.5 1 94.88 212 GLY B CA 1
ATOM 4022 C C . GLY B 1 212 ? 20.172 -20.719 -12.508 1 94.88 212 GLY B C 1
ATOM 4023 O O . GLY B 1 212 ? 20.156 -21.938 -12.305 1 94.88 212 GLY B O 1
ATOM 4024 N N . VAL B 1 213 ? 19.5 -19.875 -11.797 1 96.19 213 VAL B N 1
ATOM 4025 C CA . VAL B 1 213 ? 18.531 -20.312 -10.805 1 96.19 213 VAL B CA 1
ATOM 4026 C C . VAL B 1 213 ? 17.109 -20.156 -11.367 1 96.19 213 VAL B C 1
ATOM 4028 O O . VAL B 1 213 ? 16.797 -19.141 -11.984 1 96.19 213 VAL B O 1
ATOM 4031 N N . GLU B 1 214 ? 16.312 -21.188 -11.211 1 96 214 GLU B N 1
ATOM 4032 C CA . GLU B 1 214 ? 14.906 -21.125 -11.594 1 96 214 GLU B CA 1
ATOM 4033 C C . GLU B 1 214 ? 14.016 -20.859 -10.383 1 96 214 GLU B C 1
ATOM 4035 O O . GLU B 1 214 ? 13.898 -21.703 -9.492 1 96 214 GLU B O 1
ATOM 4040 N N . LEU B 1 215 ? 13.328 -19.766 -10.406 1 95.56 215 LEU B N 1
ATOM 4041 C CA . LEU B 1 215 ? 12.453 -19.391 -9.297 1 95.56 215 LEU B CA 1
ATOM 4042 C C . LEU B 1 215 ? 11.109 -20.109 -9.406 1 95.56 215 LEU B C 1
ATOM 4044 O O . LEU B 1 215 ? 10.492 -20.109 -10.477 1 95.56 215 LEU B O 1
ATOM 4048 N N . ASN B 1 216 ? 10.695 -20.766 -8.367 1 95.75 216 ASN B N 1
ATOM 4049 C CA . ASN B 1 216 ? 9.383 -21.391 -8.273 1 95.75 216 ASN B CA 1
ATOM 4050 C C . ASN B 1 216 ? 8.453 -20.594 -7.363 1 95.75 216 ASN B C 1
ATOM 4052 O O . ASN B 1 216 ? 8.305 -20.922 -6.184 1 95.75 216 ASN B O 1
ATOM 4056 N N . ILE B 1 217 ? 7.762 -19.656 -7.898 1 93.69 217 ILE B N 1
ATOM 4057 C CA . ILE B 1 217 ? 6.867 -18.812 -7.121 1 93.69 217 ILE B CA 1
ATOM 4058 C C . ILE B 1 217 ? 5.5 -19.484 -6.996 1 93.69 217 ILE B C 1
ATOM 4060 O O . ILE B 1 217 ? 4.754 -19.562 -7.977 1 93.69 217 ILE B O 1
ATOM 4064 N N . VAL B 1 218 ? 5.082 -19.828 -5.797 1 91.88 218 VAL B N 1
ATOM 4065 C CA . VAL B 1 218 ? 3.861 -20.594 -5.602 1 91.88 218 VAL B CA 1
ATOM 4066 C C . VAL B 1 218 ? 2.756 -19.703 -5.062 1 91.88 218 VAL B C 1
ATOM 4068 O O . VAL B 1 218 ? 1.579 -20.062 -5.086 1 91.88 218 VAL B O 1
ATOM 4071 N N . PHE B 1 219 ? 3.193 -18.531 -4.527 1 92.88 219 PHE B N 1
ATOM 4072 C CA . PHE B 1 219 ? 2.254 -17.547 -3.996 1 92.88 219 PHE B CA 1
ATOM 4073 C C . PHE B 1 219 ? 2.824 -16.141 -4.105 1 92.88 219 PHE B C 1
ATOM 4075 O O . PHE B 1 219 ? 4.012 -15.922 -3.852 1 92.88 219 PHE B O 1
ATOM 4082 N N . GLU B 1 220 ? 1.994 -15.258 -4.5 1 95.38 220 GLU B N 1
ATOM 4083 C CA . GLU B 1 220 ? 2.383 -13.852 -4.508 1 95.38 220 GLU B CA 1
ATOM 4084 C C . GLU B 1 220 ? 1.599 -13.055 -3.467 1 95.38 220 GLU B C 1
ATOM 4086 O O . GLU B 1 220 ? 0.369 -13.125 -3.422 1 95.38 220 GLU B O 1
ATOM 4091 N N . ALA B 1 221 ? 2.361 -12.375 -2.629 1 95.62 221 ALA B N 1
ATOM 4092 C CA . ALA B 1 221 ? 1.743 -11.594 -1.564 1 95.62 221 ALA B CA 1
ATOM 4093 C C . ALA B 1 221 ? 2.537 -10.312 -1.295 1 95.62 221 ALA B C 1
ATOM 4095 O O . ALA B 1 221 ? 3.732 -10.375 -1 1 95.62 221 ALA B O 1
ATOM 4096 N N . ASP B 1 222 ? 1.805 -9.211 -1.253 1 93.69 222 ASP B N 1
ATOM 4097 C CA . ASP B 1 222 ? 2.467 -7.938 -0.974 1 93.69 222 ASP B CA 1
ATOM 4098 C C . ASP B 1 222 ? 2.654 -7.734 0.528 1 93.69 222 ASP B C 1
ATOM 4100 O O . ASP B 1 222 ? 3.475 -6.918 0.952 1 93.69 222 ASP B O 1
ATOM 4104 N N . SER B 1 223 ? 1.974 -8.445 1.312 1 91.94 223 SER B N 1
ATOM 4105 C CA . SER B 1 223 ? 2.033 -8.328 2.766 1 91.94 223 SER B CA 1
ATOM 4106 C C . SER B 1 223 ? 3.162 -9.18 3.342 1 91.94 223 SER B C 1
ATOM 4108 O O . SER B 1 223 ? 3.168 -10.406 3.188 1 91.94 223 SER B O 1
ATOM 4110 N N . ILE B 1 224 ? 4.016 -8.508 4.043 1 91.5 224 ILE B N 1
ATOM 4111 C CA . ILE B 1 224 ? 5.094 -9.227 4.707 1 91.5 224 ILE B CA 1
ATOM 4112 C C . ILE B 1 224 ? 4.512 -10.172 5.762 1 91.5 224 ILE B C 1
ATOM 4114 O O . ILE B 1 224 ? 4.977 -11.297 5.922 1 91.5 224 ILE B O 1
ATOM 4118 N N . SER B 1 225 ? 3.512 -9.672 6.414 1 90.25 225 SER B N 1
ATOM 4119 C CA . SER B 1 225 ? 2.855 -10.492 7.43 1 90.25 225 SER B CA 1
ATOM 4120 C C . SER B 1 225 ? 2.248 -11.75 6.812 1 90.25 225 SER B C 1
ATOM 4122 O O . SER B 1 225 ? 2.408 -12.844 7.348 1 90.25 225 SER B O 1
ATOM 4124 N N . LEU B 1 226 ? 1.573 -11.594 5.711 1 92.38 226 LEU B N 1
ATOM 4125 C CA . LEU B 1 226 ? 0.984 -12.75 5.043 1 92.38 226 LEU B CA 1
ATOM 4126 C C . LEU B 1 226 ? 2.068 -13.711 4.566 1 92.38 226 LEU B C 1
ATOM 4128 O O . LEU B 1 226 ? 1.944 -14.922 4.742 1 92.38 226 LEU B O 1
ATOM 4132 N N . GLN B 1 227 ? 3.119 -13.156 4.012 1 95.44 227 GLN B N 1
ATOM 4133 C CA . GLN B 1 227 ? 4.219 -13.992 3.537 1 95.44 227 GLN B CA 1
ATOM 4134 C C . GLN B 1 227 ? 4.797 -14.836 4.668 1 95.44 227 GLN B C 1
ATOM 4136 O O . GLN B 1 227 ? 4.984 -16.047 4.516 1 95.44 227 GLN B O 1
ATOM 4141 N N . THR B 1 228 ? 4.984 -14.219 5.789 1 94.75 228 THR B N 1
ATOM 4142 C CA . THR B 1 228 ? 5.691 -14.906 6.859 1 94.75 228 THR B CA 1
ATOM 4143 C C . THR B 1 228 ? 4.77 -15.898 7.566 1 94.75 228 THR B C 1
ATOM 4145 O O . THR B 1 228 ? 5.219 -16.953 8.031 1 94.75 228 THR B O 1
ATOM 4148 N N . HIS B 1 229 ? 3.541 -15.633 7.598 1 92.56 229 HIS B N 1
ATOM 4149 C CA . HIS B 1 229 ? 2.607 -16.625 8.133 1 92.56 229 HIS B CA 1
ATOM 4150 C C . HIS B 1 229 ? 2.523 -17.844 7.238 1 92.56 229 HIS B C 1
ATOM 4152 O O . HIS B 1 229 ? 2.5 -18.984 7.73 1 92.56 229 HIS B O 1
ATOM 4158 N N . LEU B 1 230 ? 2.471 -17.562 5.949 1 94.12 230 LEU B N 1
ATOM 4159 C CA . LEU B 1 230 ? 2.461 -18.672 5.008 1 94.12 230 LEU B CA 1
ATOM 4160 C C . LEU B 1 230 ? 3.717 -19.531 5.16 1 94.12 230 LEU B C 1
ATOM 4162 O O . LEU B 1 230 ? 3.643 -20.766 5.152 1 94.12 230 LEU B O 1
ATOM 4166 N N . VAL B 1 231 ? 4.824 -18.859 5.344 1 96.12 231 VAL B N 1
ATOM 4167 C CA . VAL B 1 231 ? 6.109 -19.547 5.496 1 96.12 231 VAL B CA 1
ATOM 4168 C C . VAL B 1 231 ? 6.109 -20.359 6.781 1 96.12 231 VAL B C 1
ATOM 4170 O O . VAL B 1 231 ? 6.559 -21.516 6.789 1 96.12 231 VAL B O 1
ATOM 4173 N N . SER B 1 232 ? 5.582 -19.812 7.82 1 94.31 232 SER B N 1
ATOM 4174 C CA . SER B 1 232 ? 5.598 -20.453 9.125 1 94.31 232 SER B CA 1
ATOM 4175 C C . SER B 1 232 ? 4.656 -21.656 9.156 1 94.31 232 SER B C 1
ATOM 4177 O O . SER B 1 232 ? 4.891 -22.625 9.898 1 94.31 232 SER B O 1
ATOM 4179 N N . GLU B 1 233 ? 3.633 -21.594 8.359 1 89 233 GLU B N 1
ATOM 4180 C CA . GLU B 1 233 ? 2.576 -22.594 8.445 1 89 233 GLU B CA 1
ATOM 4181 C C . GLU B 1 233 ? 2.689 -23.625 7.316 1 89 233 GLU B C 1
ATOM 4183 O O . GLU B 1 233 ? 2 -24.641 7.324 1 89 233 GLU B O 1
ATOM 4188 N N . SER B 1 234 ? 3.457 -23.266 6.391 1 84.94 234 SER B N 1
ATOM 4189 C CA . SER B 1 234 ? 3.598 -24.141 5.227 1 84.94 234 SER B CA 1
ATOM 4190 C C . SER B 1 234 ? 5.062 -24.297 4.836 1 84.94 234 SER B C 1
ATOM 4192 O O . SER B 1 234 ? 5.938 -23.625 5.391 1 84.94 234 SER B O 1
ATOM 4194 N N . ARG B 1 235 ? 5.34 -25.219 4.016 1 85.38 235 ARG B N 1
ATOM 4195 C CA . ARG B 1 235 ? 6.703 -25.469 3.562 1 85.38 235 ARG B CA 1
ATOM 4196 C C . ARG B 1 235 ? 7.078 -24.547 2.406 1 85.38 235 ARG B C 1
ATOM 4198 O O . ARG B 1 235 ? 7.289 -25.016 1.283 1 85.38 235 ARG B O 1
ATOM 4205 N N . MET B 1 236 ? 7.062 -23.312 2.654 1 94.75 236 MET B N 1
ATOM 4206 C CA . MET B 1 236 ? 7.469 -22.297 1.685 1 94.75 236 MET B CA 1
ATOM 4207 C C . MET B 1 236 ? 8.586 -21.422 2.244 1 94.75 236 MET B C 1
ATOM 4209 O O . MET B 1 236 ? 8.906 -21.5 3.434 1 94.75 236 MET B O 1
ATOM 4213 N N . TYR B 1 237 ? 9.164 -20.688 1.304 1 97.88 237 TYR B N 1
ATOM 4214 C CA . TYR B 1 237 ? 10.227 -19.75 1.666 1 97.88 237 TYR B CA 1
ATOM 4215 C C . TYR B 1 237 ? 9.922 -18.359 1.132 1 97.88 237 TYR B C 1
ATOM 4217 O O . TYR B 1 237 ? 9.172 -18.203 0.17 1 97.88 237 TYR B O 1
ATOM 4225 N N . THR B 1 238 ? 10.406 -17.406 1.792 1 98 238 THR B N 1
ATOM 4226 C CA . THR B 1 238 ? 10.414 -16.031 1.284 1 98 238 THR B CA 1
ATOM 4227 C C . THR B 1 238 ? 11.781 -15.383 1.487 1 98 238 THR B C 1
ATOM 4229 O O . THR B 1 238 ? 12.695 -16 2.033 1 98 238 THR B O 1
ATOM 4232 N N . MET 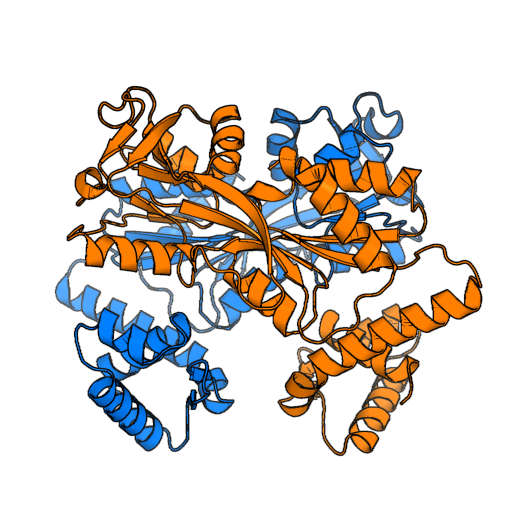B 1 239 ? 12 -14.266 0.909 1 98.06 239 MET B N 1
ATOM 4233 C CA . MET B 1 239 ? 13.242 -13.516 1.024 1 98.06 239 MET B CA 1
ATOM 4234 C C . MET B 1 239 ? 12.992 -12.102 1.54 1 98.06 239 MET B C 1
ATOM 4236 O O . MET B 1 239 ? 12.234 -11.344 0.93 1 98.06 239 MET B O 1
ATOM 4240 N N . LEU B 1 240 ? 13.617 -11.766 2.643 1 96.44 240 LEU B N 1
ATOM 4241 C CA . LEU B 1 240 ? 13.328 -10.5 3.305 1 96.44 240 LEU B CA 1
ATOM 4242 C C . LEU B 1 240 ? 14.609 -9.797 3.725 1 96.44 240 LEU B C 1
ATOM 4244 O O . LEU B 1 240 ? 15.648 -10.445 3.887 1 96.44 240 LEU B O 1
ATOM 4248 N N . GLY B 1 241 ? 14.516 -8.484 3.85 1 94 241 GLY B N 1
ATOM 4249 C CA . GLY B 1 241 ? 15.57 -7.711 4.48 1 94 241 GLY B CA 1
ATOM 4250 C C . GLY B 1 241 ? 15.531 -7.773 5.996 1 94 241 GLY B C 1
ATOM 4251 O O . GLY B 1 241 ? 14.594 -8.32 6.578 1 94 241 GLY B O 1
ATOM 4252 N N . PRO B 1 242 ? 16.5 -7.156 6.633 1 90.94 242 PRO B N 1
ATOM 4253 C CA . PRO B 1 242 ? 16.641 -7.281 8.086 1 90.94 242 PRO B CA 1
ATOM 4254 C C . PRO B 1 242 ? 15.492 -6.633 8.852 1 90.94 242 PRO B C 1
ATOM 4256 O O . PRO B 1 242 ? 15.039 -7.172 9.867 1 90.94 242 PRO B O 1
ATOM 4259 N N . GLN B 1 243 ? 15 -5.52 8.398 1 87.94 243 GLN B N 1
ATOM 4260 C CA . GLN B 1 243 ? 13.938 -4.824 9.117 1 87.94 243 GLN B CA 1
ATOM 4261 C C . GLN B 1 243 ? 12.633 -5.609 9.062 1 87.94 243 GLN B C 1
ATOM 4263 O O . GLN B 1 243 ? 11.914 -5.707 10.062 1 87.94 243 GLN B O 1
ATOM 4268 N N . ALA B 1 244 ? 12.352 -6.078 7.895 1 90.62 244 A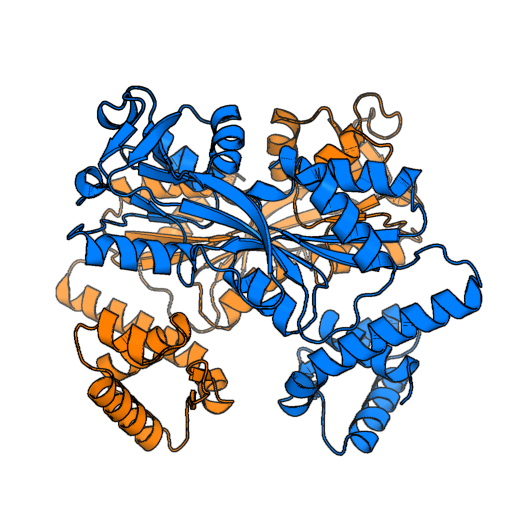LA B N 1
ATOM 4269 C CA . ALA B 1 244 ? 11.156 -6.91 7.742 1 90.62 244 ALA B CA 1
ATOM 4270 C C . ALA B 1 244 ? 11.266 -8.172 8.594 1 90.62 244 ALA B C 1
ATOM 4272 O O . ALA B 1 244 ? 10.281 -8.602 9.203 1 90.62 244 ALA B O 1
ATOM 4273 N N . LEU B 1 245 ? 12.414 -8.742 8.641 1 92.5 245 LEU B N 1
ATOM 4274 C CA . LEU B 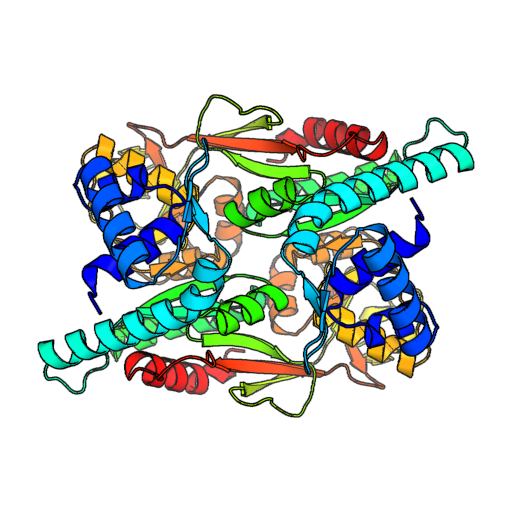1 245 ? 12.656 -9.961 9.406 1 92.5 245 LEU B CA 1
ATOM 4275 C C . LEU B 1 245 ? 12.477 -9.711 10.898 1 92.5 245 LEU B C 1
ATOM 4277 O O . LEU B 1 245 ? 11.867 -10.523 11.602 1 92.5 245 LEU B O 1
ATOM 4281 N N . LYS B 1 246 ? 13.062 -8.641 11.352 1 88.69 246 LYS B N 1
ATOM 4282 C CA . LYS B 1 246 ? 12.961 -8.281 12.766 1 88.69 246 LYS B CA 1
ATOM 4283 C C . LYS B 1 246 ? 11.5 -8.148 13.195 1 88.69 246 LYS B C 1
ATOM 4285 O O . LYS B 1 246 ? 11.109 -8.641 14.25 1 88.69 246 LYS B O 1
ATOM 4290 N N . LYS B 1 247 ? 10.727 -7.551 12.383 1 84.19 247 LYS B N 1
ATOM 4291 C CA . LYS B 1 247 ? 9.312 -7.352 12.68 1 84.19 247 LYS B CA 1
ATOM 4292 C C . LYS B 1 247 ? 8.547 -8.672 12.617 1 84.19 247 LYS B C 1
ATOM 4294 O O . LYS B 1 247 ? 7.758 -8.984 13.516 1 84.19 247 LYS B O 1
ATOM 4299 N N . ALA B 1 248 ? 8.781 -9.414 11.602 1 88.81 248 ALA B N 1
ATOM 4300 C CA . ALA B 1 248 ? 8.07 -10.672 11.375 1 88.81 248 ALA B CA 1
ATOM 4301 C C . ALA B 1 248 ? 8.352 -11.672 12.492 1 88.81 248 ALA B C 1
ATOM 4303 O O . ALA B 1 248 ? 7.48 -12.461 12.867 1 88.81 248 ALA B O 1
ATOM 4304 N N . SER B 1 249 ? 9.531 -11.625 13.062 1 89.38 249 SER B N 1
ATOM 4305 C CA . SER B 1 249 ? 9.945 -12.586 14.078 1 89.38 249 SER B CA 1
ATOM 4306 C C . SER B 1 249 ? 9.203 -12.359 15.391 1 89.38 249 SER B C 1
ATOM 4308 O O . SER B 1 249 ? 9.227 -13.219 16.281 1 89.38 249 SER B O 1
ATOM 4310 N N . GLN B 1 250 ? 8.57 -11.266 15.438 1 82.5 250 GLN B N 1
ATOM 4311 C CA . GLN B 1 250 ? 7.844 -10.945 16.672 1 82.5 250 GLN B CA 1
ATOM 4312 C C . GLN B 1 250 ? 6.516 -11.695 16.734 1 82.5 250 GLN B C 1
ATOM 4314 O O . GLN B 1 250 ? 5.961 -11.891 17.812 1 82.5 250 GLN B O 1
ATOM 4319 N N . TYR B 1 251 ? 6.043 -12.156 15.562 1 80.69 251 TYR B N 1
ATOM 4320 C CA . TYR B 1 251 ? 4.699 -12.711 15.602 1 80.69 251 TYR B CA 1
ATOM 4321 C C . TYR B 1 251 ? 4.641 -14.047 14.859 1 80.69 251 TYR B C 1
ATOM 4323 O O . TYR B 1 251 ? 3.604 -14.711 14.852 1 80.69 251 TYR B O 1
ATOM 4331 N N . THR B 1 252 ? 5.66 -14.43 14.203 1 87.81 252 THR B N 1
ATOM 4332 C CA . THR B 1 252 ? 5.688 -15.703 13.492 1 87.81 252 THR B CA 1
ATOM 4333 C C . THR B 1 252 ? 6.941 -16.5 13.859 1 87.81 252 THR B C 1
ATOM 4335 O O . THR B 1 252 ? 8 -15.914 14.102 1 87.81 252 THR B O 1
ATOM 4338 N N . SER B 1 253 ? 6.789 -17.797 13.914 1 92.31 253 SER B N 1
ATOM 4339 C CA . SER B 1 253 ? 7.922 -18.688 14.141 1 92.31 253 SER B CA 1
ATOM 4340 C C . SER B 1 253 ? 8.68 -18.953 12.844 1 92.31 253 SER B C 1
ATOM 4342 O O . SER B 1 253 ? 8.367 -19.906 12.125 1 92.31 253 SER B O 1
ATOM 4344 N N . ILE B 1 254 ? 9.719 -18.141 12.641 1 95.38 254 ILE B N 1
ATOM 4345 C CA . ILE B 1 254 ? 10.469 -18.25 11.398 1 95.38 254 ILE B CA 1
ATOM 4346 C C . ILE B 1 254 ? 11.969 -18.281 11.703 1 95.38 254 ILE B C 1
ATOM 4348 O O . ILE B 1 254 ? 12.391 -17.938 12.812 1 95.38 254 ILE B O 1
ATOM 4352 N N . GLN B 1 255 ? 12.695 -18.812 10.781 1 95.94 255 GLN B N 1
ATOM 4353 C CA . GLN B 1 255 ? 14.156 -18.844 10.758 1 95.94 255 GLN B CA 1
ATOM 4354 C C . GLN B 1 255 ? 14.703 -18.234 9.469 1 95.94 255 GLN B C 1
ATOM 4356 O O . GLN B 1 255 ? 14.039 -18.266 8.43 1 95.94 255 GLN B O 1
ATOM 4361 N N . ALA B 1 256 ? 15.922 -17.672 9.602 1 97.62 256 ALA B N 1
ATOM 4362 C CA . ALA B 1 256 ? 16.453 -16.984 8.43 1 97.62 256 ALA B CA 1
ATOM 4363 C C . ALA B 1 256 ? 17.938 -17.281 8.242 1 97.62 256 ALA B C 1
ATOM 4365 O O . ALA B 1 256 ? 18.672 -17.422 9.227 1 97.62 256 ALA B O 1
ATOM 4366 N N . ALA B 1 257 ? 18.359 -17.406 7.02 1 98.25 257 ALA B N 1
ATOM 4367 C CA . ALA B 1 257 ? 19.766 -17.547 6.625 1 98.25 257 ALA B CA 1
ATOM 4368 C C . ALA B 1 257 ? 20.156 -16.484 5.598 1 98.25 257 ALA B C 1
ATOM 4370 O O . ALA B 1 257 ? 19.438 -16.25 4.633 1 98.25 257 ALA B O 1
ATOM 4371 N N . LYS B 1 258 ? 21.297 -15.922 5.832 1 98.31 258 LYS B N 1
ATOM 4372 C CA . LYS B 1 258 ? 21.781 -14.898 4.91 1 98.31 258 LYS B CA 1
ATOM 4373 C C . LYS B 1 258 ? 22.125 -15.5 3.549 1 98.31 258 LYS B C 1
ATOM 4375 O O . LYS B 1 258 ? 22.844 -16.5 3.469 1 98.31 258 LYS B O 1
ATOM 4380 N N . ILE B 1 259 ? 21.609 -14.922 2.482 1 98.44 259 ILE B N 1
ATOM 4381 C CA . ILE B 1 259 ? 21.906 -15.398 1.139 1 98.44 259 ILE B CA 1
ATOM 4382 C C . ILE B 1 259 ? 23.297 -14.883 0.716 1 98.44 259 ILE B C 1
ATOM 4384 O O . ILE B 1 259 ? 23.578 -13.695 0.832 1 98.44 259 ILE B O 1
ATOM 4388 N N . ILE B 1 260 ? 24.109 -15.812 0.19 1 98 260 ILE B N 1
ATOM 4389 C CA . ILE B 1 260 ? 25.469 -15.461 -0.232 1 98 260 ILE B CA 1
ATOM 4390 C C . ILE B 1 260 ? 25.781 -16.125 -1.57 1 98 260 ILE B C 1
ATOM 4392 O O . ILE B 1 260 ? 25 -16.953 -2.055 1 98 260 ILE B O 1
ATOM 4396 N N . ASN B 1 261 ? 26.75 -15.711 -2.271 1 96.81 261 ASN B N 1
ATOM 4397 C CA . ASN B 1 261 ? 27.328 -16.312 -3.473 1 96.81 261 ASN B CA 1
ATOM 4398 C C . ASN B 1 261 ? 26.297 -16.391 -4.602 1 96.81 261 ASN B C 1
ATOM 4400 O O . ASN B 1 261 ? 26.062 -17.469 -5.141 1 96.81 261 ASN B O 1
ATOM 4404 N N . PRO B 1 262 ? 25.828 -15.258 -4.984 1 97.06 262 PRO B N 1
ATOM 4405 C CA . PRO B 1 262 ? 26.141 -13.891 -4.551 1 97.06 262 PRO B CA 1
ATOM 4406 C C . PRO B 1 262 ? 25.188 -13.375 -3.477 1 97.06 262 PRO B C 1
ATOM 4408 O O . PRO B 1 262 ? 24.094 -13.938 -3.289 1 97.06 262 PRO B O 1
ATOM 4411 N N . ALA B 1 263 ? 25.688 -12.422 -2.814 1 96.94 263 ALA B N 1
ATOM 4412 C CA . ALA B 1 263 ? 24.797 -11.703 -1.91 1 96.94 263 ALA B CA 1
ATOM 4413 C C . ALA B 1 263 ? 23.797 -10.852 -2.689 1 96.94 263 ALA B C 1
ATOM 4415 O O . ALA B 1 263 ? 24.141 -10.25 -3.707 1 96.94 263 ALA B O 1
ATOM 4416 N N . 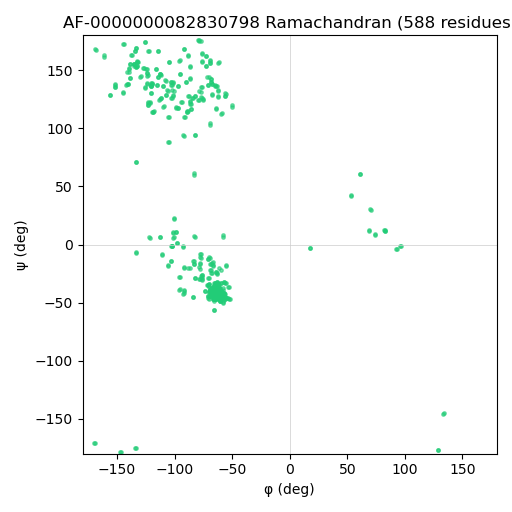LEU B 1 264 ? 22.578 -10.891 -2.238 1 96.88 264 LEU B N 1
ATOM 4417 C CA . LEU B 1 264 ? 21.562 -10 -2.775 1 96.88 264 LEU B CA 1
ATOM 4418 C C . LEU B 1 264 ? 21.469 -8.719 -1.948 1 96.88 264 LEU B C 1
ATOM 4420 O O . LEU B 1 264 ? 20.703 -8.656 -0.984 1 96.88 264 LEU B O 1
ATOM 4424 N N . LYS B 1 265 ? 22.141 -7.754 -2.367 1 95.56 265 LYS B N 1
ATOM 4425 C CA . LYS B 1 265 ? 22.25 -6.523 -1.587 1 95.56 265 LYS B CA 1
ATOM 4426 C C . LYS B 1 265 ? 21.094 -5.578 -1.885 1 95.56 265 LYS B C 1
ATOM 4428 O O . LYS B 1 265 ? 20.625 -5.496 -3.025 1 95.56 265 LYS B O 1
ATOM 4433 N N . ARG B 1 266 ? 20.672 -4.949 -0.861 1 93.62 266 ARG B N 1
ATOM 4434 C CA . ARG B 1 266 ? 19.656 -3.9 -0.929 1 93.62 266 ARG B CA 1
ATOM 4435 C C . ARG B 1 266 ? 20.188 -2.598 -0.327 1 93.62 266 ARG B C 1
ATOM 4437 O O . ARG B 1 266 ? 20.938 -2.615 0.648 1 93.62 266 ARG B O 1
ATOM 4444 N N . TYR B 1 267 ? 19.734 -1.531 -0.915 1 93.94 267 TYR B N 1
ATOM 4445 C CA . TYR B 1 267 ? 20.141 -0.215 -0.435 1 93.94 267 TYR B CA 1
ATOM 4446 C C . TYR B 1 267 ? 18.922 0.629 -0.069 1 93.94 267 TYR B C 1
ATOM 4448 O O . TYR B 1 267 ? 18.031 0.818 -0.888 1 93.94 267 TYR B O 1
ATOM 4456 N N . ILE B 1 268 ? 18.875 1.009 1.169 1 94.19 268 ILE B N 1
ATOM 4457 C CA . ILE B 1 268 ? 17.812 1.926 1.566 1 94.19 268 ILE B CA 1
ATOM 4458 C C . ILE B 1 268 ? 18.188 3.348 1.144 1 94.19 268 ILE B C 1
ATOM 4460 O O . ILE B 1 268 ? 19.234 3.865 1.519 1 94.19 268 ILE B O 1
ATOM 4464 N N . SER B 1 269 ? 17.281 3.902 0.398 1 94.94 269 SER B N 1
ATOM 4465 C CA . SER B 1 269 ? 17.562 5.207 -0.188 1 94.94 269 SER B CA 1
ATOM 4466 C C . SER B 1 269 ? 16.547 6.246 0.263 1 94.94 269 SER B C 1
ATOM 4468 O O . SER B 1 269 ? 15.359 5.941 0.397 1 94.94 269 SER B O 1
ATOM 4470 N N . LEU B 1 270 ? 17.047 7.379 0.597 1 95.19 270 LEU B N 1
ATOM 4471 C CA . LEU B 1 270 ? 16.219 8.578 0.662 1 95.19 270 LEU B CA 1
ATOM 4472 C C . LEU B 1 270 ? 16.188 9.289 -0.687 1 95.19 270 LEU B C 1
ATOM 4474 O O . LEU B 1 270 ? 17.219 9.766 -1.168 1 95.19 270 LEU B O 1
ATOM 4478 N N . SER B 1 271 ? 14.992 9.305 -1.303 1 93.56 271 SER B N 1
ATOM 4479 C CA . SER B 1 271 ? 14.836 9.875 -2.637 1 93.56 271 SER B CA 1
ATOM 4480 C C . SER B 1 271 ? 13.984 11.141 -2.602 1 93.56 271 SER B C 1
ATOM 4482 O O . SER B 1 271 ? 13.031 11.227 -1.827 1 93.56 271 SER B O 1
ATOM 4484 N N . ILE B 1 272 ? 14.336 12.031 -3.492 1 89 272 ILE B N 1
ATOM 4485 C CA . ILE B 1 272 ? 13.656 13.32 -3.525 1 89 272 ILE B CA 1
ATOM 4486 C C . ILE B 1 272 ? 12.867 13.453 -4.824 1 89 272 ILE B C 1
ATOM 4488 O O . ILE B 1 272 ? 13.297 12.977 -5.875 1 89 272 ILE B O 1
ATOM 4492 N N . SER B 1 273 ? 11.719 14.102 -4.691 1 83.81 273 SER B N 1
ATOM 4493 C CA . SER B 1 273 ? 10.914 14.359 -5.883 1 83.81 273 SER B CA 1
ATOM 4494 C C . SER B 1 273 ? 11.664 15.25 -6.871 1 83.81 273 SER B C 1
ATOM 4496 O O . SER B 1 273 ? 12.367 16.172 -6.469 1 83.81 273 SER B O 1
ATOM 4498 N N . LYS B 1 274 ? 11.68 14.852 -8.141 1 68.62 274 LYS B N 1
ATOM 4499 C CA . LYS B 1 274 ? 12.422 15.531 -9.195 1 68.62 274 LYS B CA 1
ATOM 4500 C C . LYS B 1 274 ? 11.914 16.953 -9.414 1 68.62 274 LYS B C 1
ATOM 4502 O O . LYS B 1 274 ? 12.641 17.812 -9.914 1 68.62 274 LYS B O 1
ATOM 4507 N N . ASN B 1 275 ? 10.711 17.031 -9.312 1 55.69 275 ASN B N 1
ATOM 4508 C CA . ASN B 1 275 ? 10.102 18.266 -9.797 1 55.69 275 ASN B CA 1
ATOM 4509 C C . ASN B 1 275 ? 10.195 19.375 -8.758 1 55.69 275 ASN B C 1
ATOM 4511 O O . ASN B 1 275 ? 9.742 20.5 -9 1 55.69 275 ASN B O 1
ATOM 4515 N N . GLY B 1 276 ? 10.906 19.094 -7.688 1 54.25 276 GLY B N 1
ATOM 4516 C CA . GLY B 1 276 ? 10.523 20.219 -6.844 1 54.25 276 GLY B CA 1
ATOM 4517 C C . GLY B 1 276 ? 11.688 20.781 -6.055 1 54.25 276 GLY B C 1
ATOM 4518 O O . GLY B 1 276 ? 12.773 20.203 -6.035 1 54.25 276 GLY B O 1
ATOM 4519 N N . TYR B 1 277 ? 11.602 22.094 -5.832 1 56.12 277 TYR B N 1
ATOM 4520 C CA . TYR B 1 277 ? 12.344 22.875 -4.844 1 56.12 277 TYR B CA 1
ATOM 4521 C C . TYR B 1 277 ? 12.258 22.219 -3.467 1 56.12 277 TYR B C 1
ATOM 4523 O O . TYR B 1 277 ? 11.172 21.828 -3.029 1 56.12 277 TYR B O 1
ATOM 4531 N N . LEU B 1 278 ? 13.414 21.859 -2.998 1 72.12 278 LEU B N 1
ATOM 4532 C CA . LEU B 1 278 ? 13.477 21.391 -1.622 1 72.12 278 LEU B CA 1
ATOM 4533 C C . LEU B 1 278 ? 13.219 22.516 -0.637 1 72.12 278 LEU B C 1
ATOM 4535 O O . LEU B 1 278 ? 14.078 23.375 -0.432 1 72.12 278 LEU B O 1
ATOM 4539 N N . THR B 1 279 ? 12.055 22.578 -0.072 1 75.12 279 THR B N 1
ATOM 4540 C CA . THR B 1 279 ? 11.727 23.578 0.932 1 75.12 279 THR B CA 1
ATOM 4541 C C . THR B 1 279 ? 12.625 23.438 2.158 1 75.12 279 THR B C 1
ATOM 4543 O O . THR B 1 279 ? 13.234 22.391 2.367 1 75.12 279 THR B O 1
ATOM 4546 N N . PRO B 1 280 ? 12.773 24.484 2.9 1 80.81 280 PRO B N 1
ATOM 4547 C CA . PRO B 1 280 ? 13.539 24.391 4.145 1 80.81 280 PRO B CA 1
ATOM 4548 C C . PRO B 1 280 ? 13.023 23.266 5.055 1 80.81 280 PRO B C 1
ATOM 4550 O O . PRO B 1 280 ? 13.82 22.594 5.707 1 80.81 280 PRO B O 1
ATOM 4553 N N . ALA B 1 281 ? 11.727 23.078 5.07 1 85.81 281 ALA B N 1
ATOM 4554 C CA . ALA B 1 281 ? 11.148 22 5.871 1 85.81 281 ALA B CA 1
ATOM 4555 C C . ALA B 1 281 ? 11.617 20.625 5.367 1 85.81 281 ALA B C 1
ATOM 4557 O O . ALA B 1 281 ? 12.016 19.781 6.16 1 85.81 281 ALA B O 1
ATOM 4558 N N . CYS B 1 282 ? 11.609 20.484 4.086 1 88.25 282 CYS B N 1
ATOM 4559 C CA . CYS B 1 282 ? 12.055 19.219 3.492 1 88.25 282 CYS B CA 1
ATOM 4560 C C . CYS B 1 282 ? 13.531 18.984 3.779 1 88.25 282 CYS B C 1
ATOM 4562 O O . CYS B 1 282 ? 13.93 17.859 4.09 1 88.25 282 CYS B O 1
ATOM 4564 N N . LYS B 1 283 ? 14.328 20.031 3.719 1 88.44 283 LYS B N 1
ATOM 4565 C CA . LYS B 1 283 ? 15.75 19.922 3.996 1 88.44 283 LYS B CA 1
ATOM 4566 C C . LYS B 1 283 ? 16 19.5 5.445 1 88.44 283 LYS B C 1
ATOM 4568 O O . LYS B 1 283 ? 16.859 18.656 5.719 1 88.44 283 LYS B O 1
ATOM 4573 N N . ALA B 1 284 ? 15.258 20.141 6.262 1 92.19 284 ALA B N 1
ATOM 4574 C CA . ALA B 1 284 ? 15.383 19.812 7.68 1 92.19 284 ALA B CA 1
ATOM 4575 C C . ALA B 1 284 ? 15.023 18.359 7.934 1 92.19 284 ALA B C 1
ATOM 4577 O O . ALA B 1 284 ? 15.734 17.641 8.656 1 92.19 284 ALA B O 1
ATOM 4578 N N . VAL B 1 285 ? 13.938 17.891 7.336 1 94.75 285 VAL B N 1
ATOM 4579 C CA . VAL B 1 285 ? 13.469 16.531 7.508 1 94.75 285 VAL B CA 1
ATOM 4580 C C . VAL B 1 285 ? 14.492 15.555 6.93 1 94.75 285 VAL B C 1
ATOM 4582 O O . VAL B 1 285 ? 14.797 14.523 7.539 1 94.75 285 VAL B O 1
ATOM 4585 N N . MET B 1 286 ? 15.055 15.906 5.824 1 94.44 286 MET B N 1
ATOM 4586 C CA . MET B 1 286 ? 16.062 15.062 5.188 1 94.44 286 MET B CA 1
ATOM 4587 C C . MET B 1 286 ? 17.281 14.898 6.094 1 94.44 286 MET B C 1
ATOM 4589 O O . MET B 1 286 ? 17.812 13.789 6.234 1 94.44 286 MET B O 1
ATOM 4593 N N . GLU B 1 287 ? 17.688 15.953 6.652 1 94.94 287 GLU B N 1
ATOM 4594 C CA . GLU B 1 287 ? 18.844 15.922 7.535 1 94.94 287 GLU B CA 1
ATOM 4595 C C . GLU B 1 287 ? 18.578 15.062 8.766 1 94.94 287 GLU B C 1
ATOM 4597 O O . GLU B 1 287 ? 19.453 14.297 9.195 1 94.94 287 GLU B O 1
ATOM 4602 N N . GLU B 1 288 ? 17.438 15.227 9.273 1 96.62 288 GLU B N 1
ATOM 4603 C CA . GLU B 1 288 ? 17.094 14.445 10.461 1 96.62 288 GLU B CA 1
ATOM 4604 C C . GLU B 1 288 ? 17 12.961 10.133 1 96.62 288 GLU B C 1
ATOM 4606 O O . GLU B 1 288 ? 17.375 12.109 10.938 1 96.62 288 GLU B O 1
ATOM 4611 N N . ILE B 1 289 ? 16.422 12.648 8.938 1 96.44 289 ILE B N 1
ATOM 4612 C CA . ILE B 1 289 ? 16.344 11.258 8.523 1 96.44 289 ILE B CA 1
ATOM 4613 C C . ILE B 1 289 ? 17.75 10.664 8.391 1 96.44 289 ILE B C 1
ATOM 4615 O O . ILE B 1 289 ? 18 9.539 8.828 1 96.44 289 ILE B O 1
ATOM 4619 N N . ARG B 1 290 ? 18.656 11.422 7.863 1 95.69 290 ARG B N 1
ATOM 4620 C CA . ARG B 1 290 ? 20.047 10.977 7.727 1 95.69 290 ARG B CA 1
ATOM 4621 C C . ARG B 1 290 ? 20.672 10.695 9.086 1 95.69 290 ARG B C 1
ATOM 4623 O O . ARG B 1 290 ? 21.391 9.703 9.258 1 95.69 290 ARG B O 1
ATOM 4630 N N . ASN B 1 291 ? 20.359 11.539 10.023 1 95.81 291 ASN B N 1
ATOM 4631 C CA . ASN B 1 291 ? 20.891 11.391 11.375 1 95.81 291 ASN B CA 1
ATOM 4632 C C . ASN B 1 291 ? 20.328 10.156 12.07 1 95.81 291 ASN B C 1
ATOM 4634 O O . ASN B 1 291 ? 20.969 9.602 12.969 1 95.81 291 ASN B O 1
ATOM 4638 N N . LEU B 1 292 ? 19.141 9.727 11.609 1 95.44 292 LEU B N 1
ATOM 4639 C CA . LEU B 1 292 ? 18.453 8.609 12.25 1 95.44 292 LEU B CA 1
ATOM 4640 C C . LEU B 1 292 ? 18.641 7.324 11.453 1 95.44 292 LEU B C 1
ATOM 4642 O O . LEU B 1 292 ? 18.016 6.309 11.742 1 95.44 292 LEU B O 1
ATOM 4646 N N . ALA B 1 293 ? 19.5 7.324 10.477 1 92.75 293 ALA B N 1
ATOM 4647 C CA . ALA B 1 293 ? 19.672 6.223 9.531 1 92.75 293 ALA B CA 1
ATOM 4648 C C . ALA B 1 293 ? 20.062 4.938 10.242 1 92.75 293 ALA B C 1
ATOM 4650 O O . ALA B 1 293 ? 19.812 3.838 9.742 1 92.75 293 ALA B O 1
ATOM 4651 N N . ASP B 1 294 ? 20.609 5.016 11.438 1 90.81 294 ASP B N 1
ATOM 4652 C CA . ASP B 1 294 ? 21.047 3.855 12.203 1 90.81 294 ASP B CA 1
ATOM 4653 C C . ASP B 1 294 ? 19.859 3.014 12.664 1 90.81 294 ASP B C 1
ATOM 4655 O O . ASP B 1 294 ? 20.031 1.853 13.047 1 90.81 294 ASP B O 1
ATOM 4659 N N . LEU B 1 295 ? 18.703 3.598 12.617 1 89 295 LEU B N 1
ATOM 4660 C CA . LEU B 1 295 ? 17.5 2.887 13.031 1 89 295 LEU B CA 1
ATOM 4661 C C . LEU B 1 295 ? 17.031 1.924 11.938 1 89 295 LEU B C 1
ATOM 4663 O O . LEU B 1 295 ? 16.125 1.118 12.156 1 89 295 LEU B O 1
ATOM 4667 N N . LEU B 1 296 ? 17.641 2.041 10.727 1 86.75 296 LEU B N 1
ATOM 4668 C CA . LEU B 1 296 ? 17.281 1.204 9.594 1 86.75 296 LEU B CA 1
ATOM 4669 C C . LEU B 1 296 ? 18.172 -0.026 9.508 1 86.75 296 LEU B C 1
ATOM 4671 O O . LEU B 1 296 ? 19.359 0.047 9.812 1 86.75 296 LEU B O 1
#

Solvent-accessible surface area (backbone atoms only — not comparable to full-atom values): 30783 Å² total; per-residue (Å²): 136,57,66,68,58,50,51,50,50,50,41,26,66,54,64,28,19,55,57,58,38,9,56,74,65,72,50,50,40,70,59,47,51,51,51,50,50,51,51,20,60,76,68,71,44,62,38,58,45,80,52,100,85,29,45,42,70,26,72,59,27,59,66,43,43,30,55,49,46,34,48,50,52,51,47,53,42,48,52,46,43,62,70,52,74,43,97,62,45,49,46,76,40,32,34,28,27,29,78,54,59,36,60,58,40,53,56,54,47,49,53,52,32,55,72,77,34,66,58,47,36,53,32,34,44,60,50,53,65,60,51,45,51,48,30,25,67,48,43,76,21,50,34,32,43,42,80,38,77,57,95,68,72,54,92,56,44,42,77,62,47,76,42,60,29,25,39,31,23,22,62,86,36,75,72,24,66,37,71,54,33,51,44,63,70,50,44,62,40,46,24,35,41,62,46,83,67,34,67,64,57,53,51,50,52,51,54,24,59,78,64,75,33,51,82,32,75,66,35,28,32,54,39,66,67,48,42,45,47,42,13,43,76,39,95,30,28,36,75,42,41,62,57,48,46,60,57,46,55,73,78,36,60,58,30,55,9,38,34,30,78,61,64,52,58,36,28,39,24,45,33,49,26,79,78,47,84,78,44,63,36,45,49,53,51,51,52,50,49,60,74,44,36,82,65,105,136,60,66,68,58,51,51,50,49,51,42,25,66,54,65,27,19,57,56,56,38,10,57,74,66,73,51,50,42,70,58,47,51,48,51,49,50,51,52,20,60,75,68,71,42,64,38,57,44,80,50,98,85,28,45,40,72,26,72,61,26,59,65,43,43,30,55,49,47,34,49,50,50,51,48,52,43,49,52,46,43,63,70,51,73,43,97,63,44,50,44,75,40,32,33,27,28,30,79,52,58,36,59,59,42,51,55,52,47,51,55,52,32,57,71,78,32,66,58,48,36,51,34,35,42,60,48,52,66,58,54,45,51,48,31,24,66,46,41,75,19,51,32,32,45,41,77,36,79,58,96,68,73,54,93,56,47,41,76,62,48,76,41,58,29,23,40,33,24,21,62,87,35,75,72,22,67,36,70,55,34,52,45,62,69,50,45,60,40,46,24,37,41,63,46,84,64,33,67,63,55,53,51,50,52,49,53,24,59,76,64,74,34,52,81,32,74,68,34,26,32,54,39,66,67,51,42,45,47,42,14,44,75,39,95,28,28,35,73,40,42,64,56,45,46,62,58,47,55,74,78,34,59,57,29,55,8,37,34,30,78,60,63,52,60,35,28,39,24,45,32,48,24,79,79,46,84,78,45,63,36,46,50,52,51,51,52,52,48,61,72,44,35,81,66,105

Foldseek 3Di:
DDLVLLVLVVVCAVVQALQVSCVVVVHHSVVSVVSQVVVQVVVVHHQWDQDPVHTDGDPSVQVCQLVSLQVSQVVVLVVVCVVVVDPAFADEAEEEEEPLPCPPLVVVLVVVCCVRRVRYHYHYHYDAPVVRVVCLASVVGFKYKHKDQDPDDDPQKDFQDKWFKKKKAAPPDPQQVDQAHEPQVQAQFAAEEADPPHPVVVLNVVVCVVVVGDHHYPHHDNDLLVRQQCRHVHGHIYMDTDSSVVVNVVPGRMGIHTYPNPIRMMTTIMGGRPNHDCRPSNVVSVVSSSVSSVSD/DDLVLLVLVVVCAVVQALQVSCVVVVHHSVVSVVSQVVVQVVVVHHQWDQDPVGTDGDPSVQVCQLVSLQVSQVVVLVVVCVVVVDPAFADEAEEEEEPLPCPPLVVVLVVVCCVRRVRYHYHYHYDAPVVRVVCLASVVGFKYKYKDQDPDDDPQKDFQDKWFKKKKAAPPDPQQVDQAHEPQVQAQFAAEEADPPHPVVVLNVVVCVVVVGDHHYPHHDNDLLVRQQCRHVHGHIYMDTDSSVVVNVVPGRMGIHTYPNPIRMMTTIMGGRPNHDCRPSNVVSVVSSSVSSVSD

pLDDT: mean 87.45, std 9.97, range [47.84, 98.44]

Secondary structure (DSSP, 8-state):
--HHHHHHHHHHHHHS-HHHHHHHTTS-HHHHHHHHHHHHHHHTS-SEEEETTEEEE-HHHHHHHHHHHHHHHHHHHHHHHHHH-SS---EEEEEEE-HHHHTTHHHHHHHHHHHH-TTEEEEEEE--HHHHHHHHHHTS-SEEEEEE-SSSPPTTEEEEEEE--EEEEETT-STTTSSEEEGGGGTT-EEEEPPSS-HHHHHHHHHHHHTTPPPEEEEEES-HHHHHHHHHHSS-BEEE-HHHHHHHTTTS-EEEEEEESS---EEEEEEE-TT----HHHHHHHHHHHHTGGG-/--HHHHHHHHHHHHHS-HHHHHHHTTS-HHHHHHHHHHHHHHHTS-SEEEETTEEEE-HHHHHHHHHHHHHHHHHHHHHHHHHH-SSS--EEEEEEE-HHHHTTHHHHHHHHHHHH-TTEEEEEEE--HHHHHHHHHHTS-SEEEEEE-SSSPPTTEEEEEEE--EEEEETT-STTTSSEEEGGGGTT-EEEEPPSS-HHHHHHHHHHHHTTPPPEEEEEES-HHHHHHHHHHSS-BEEE-HHHHHHHTTTS-EEEEEEESS---EEEEEEE-TT----HHHHHHHHHHHHTGGG-

Sequence (592 aa):
MNYELWKIFLDAVELGSLSKVAMLHNTNQPQISRQMNELEAQCGGRLFNRTGRGVELTDLGQHLLPKIRSWLNVTDQLNNEILHSTDTPIGTVRIASLPSTAHPLLSTLYKVLQEKYPLIKLSVREGQGVHLEKWLEDGSVDLAILYRFNPTPKQGDVYLTQADTYLVGCEGDALTQASEVDFKAINQLPLVTFCRPSNWRNFLDHMAYENGVELNIVFEADSISLQTHLVSESRMYTMLGPQALKKASQYTSIQAAKIINPALKRYISLSISKNGYLTPACKAVMEEIRNLADLLMNYELWKIFLDAVELGSLSKVAMLHNTNQPQISRQMNELEAQCGGRLFNRTGRGVELTDLGQHLLPKIRSWLNVTDQLNNEILHSTDTPIGTVRIASLPSTAHPLLSTLYKVLQEKYPLIKLSVREGQGVHLEKWLEDGSVDLAILYRFNPTPKQGDVYLTQADTYLVGCEGDALTQASEVDFKAINQLPLVTFCRPSNWRNFLDHMAYENGVELNIVFEADSISLQTHLVSESRMYTMLGPQALKKASQYTSIQAAKIINPALKRYISLSISKNGYLTPACKAVMEEIRNLADLL